Protein AF-A0A9D5NXT5-F1 (afdb_monomer)

Structure (mmCIF, N/CA/C/O backbone):
data_AF-A0A9D5NXT5-F1
#
_entry.id   AF-A0A9D5NXT5-F1
#
loop_
_atom_site.group_PDB
_atom_site.id
_atom_site.type_symbol
_atom_site.label_atom_id
_atom_site.label_alt_id
_atom_site.label_comp_id
_atom_site.label_asym_id
_atom_site.label_entity_id
_atom_site.label_seq_id
_atom_site.pdbx_PDB_ins_code
_atom_site.Cartn_x
_atom_site.Cartn_y
_atom_site.Cartn_z
_atom_site.occupancy
_atom_site.B_iso_or_equiv
_atom_site.auth_seq_id
_atom_site.auth_comp_id
_atom_site.auth_asym_id
_atom_site.auth_atom_id
_atom_site.pdbx_PDB_model_num
ATOM 1 N N . MET A 1 1 ? -20.575 -10.602 52.617 1.00 24.47 1 MET A N 1
ATOM 2 C CA . MET A 1 1 ? -19.549 -11.102 51.681 1.00 24.47 1 MET A CA 1
ATOM 3 C C . MET A 1 1 ? -20.204 -11.174 50.315 1.00 24.47 1 MET A C 1
ATOM 5 O O . MET A 1 1 ? -21.053 -12.031 50.120 1.00 24.47 1 MET A O 1
ATOM 9 N N . ALA A 1 2 ? -19.953 -10.192 49.449 1.00 24.75 2 ALA A N 1
ATOM 10 C CA . ALA A 1 2 ? -20.540 -10.149 48.113 1.00 24.75 2 ALA A CA 1
ATOM 11 C C . ALA A 1 2 ? -19.715 -11.066 47.209 1.00 24.75 2 ALA A C 1
ATOM 13 O O . ALA A 1 2 ? -18.594 -10.732 46.831 1.00 24.75 2 ALA A O 1
ATOM 14 N N . THR A 1 3 ? -20.233 -12.263 46.959 1.00 28.89 3 THR A N 1
ATOM 15 C CA . THR A 1 3 ? -19.639 -13.209 46.022 1.00 28.89 3 THR A CA 1
ATOM 16 C C . THR A 1 3 ? -19.772 -12.613 44.628 1.00 28.89 3 THR A C 1
ATOM 18 O O . THR A 1 3 ? -20.874 -12.382 44.140 1.00 28.89 3 THR A O 1
ATOM 21 N N . TRP A 1 4 ? -18.612 -12.281 44.077 1.00 36.50 4 TRP A N 1
ATOM 22 C CA . TRP A 1 4 ? -18.315 -11.840 42.726 1.00 36.50 4 TRP A CA 1
ATOM 23 C C . TRP A 1 4 ? -19.362 -12.255 41.692 1.00 36.50 4 TRP A C 1
ATOM 25 O O . TRP A 1 4 ? -19.659 -13.439 41.540 1.00 36.50 4 TRP A O 1
ATOM 35 N N . VAL A 1 5 ? -19.862 -11.267 40.947 1.00 38.88 5 VAL A N 1
ATOM 36 C CA . VAL A 1 5 ? -20.561 -11.466 39.673 1.00 38.88 5 VAL A CA 1
ATOM 37 C C . VAL A 1 5 ? -19.531 -12.021 38.680 1.00 38.88 5 VAL A C 1
ATOM 39 O O . VAL A 1 5 ? -18.945 -11.292 37.891 1.00 38.88 5 VAL A O 1
ATOM 42 N N . LEU A 1 6 ? -19.220 -13.309 38.809 1.00 41.41 6 LEU A N 1
ATOM 43 C CA . LEU A 1 6 ? -18.559 -14.110 37.791 1.00 41.41 6 LEU A CA 1
ATOM 44 C C . LEU A 1 6 ? -19.690 -14.667 36.934 1.00 41.41 6 LEU A C 1
ATOM 46 O O . LEU A 1 6 ? -20.459 -15.515 37.390 1.00 41.41 6 LEU A O 1
ATOM 50 N N . TYR A 1 7 ? -19.842 -14.131 35.728 1.00 48.28 7 TYR A N 1
ATOM 51 C CA . TYR A 1 7 ? -20.749 -14.705 34.746 1.00 48.28 7 TYR A CA 1
ATOM 52 C C . TYR A 1 7 ? -20.154 -16.063 34.346 1.00 48.28 7 TYR A C 1
ATOM 54 O O . TYR A 1 7 ? -19.050 -16.118 33.830 1.00 48.28 7 TYR A O 1
ATOM 62 N N . LYS A 1 8 ? -20.816 -17.175 34.660 1.00 44.31 8 LYS A N 1
ATOM 63 C CA . LYS A 1 8 ? -20.503 -18.465 34.035 1.00 44.31 8 LYS A CA 1
ATOM 64 C C . LYS A 1 8 ? -21.530 -18.652 32.937 1.00 44.31 8 LYS A C 1
ATOM 66 O O . LYS A 1 8 ? -22.685 -18.923 33.250 1.00 44.31 8 LYS A O 1
ATOM 71 N N . GLU A 1 9 ? -21.127 -18.482 31.687 1.00 40.41 9 GLU A N 1
ATOM 72 C CA . GLU A 1 9 ? -21.945 -18.913 30.556 1.00 40.41 9 GLU A CA 1
ATOM 73 C C . GLU A 1 9 ? -21.629 -20.398 30.322 1.00 40.41 9 GLU A C 1
ATOM 75 O O . GLU A 1 9 ? -20.465 -20.776 30.181 1.00 40.41 9 GLU A O 1
ATOM 80 N N . ASP A 1 10 ? -22.638 -21.263 30.451 1.00 45.25 10 ASP A N 1
ATOM 81 C CA . ASP A 1 10 ? -22.553 -22.717 30.230 1.00 45.25 10 ASP A CA 1
ATOM 82 C C . ASP A 1 10 ? -21.397 -23.457 30.940 1.00 45.25 10 ASP A C 1
ATOM 84 O O . ASP A 1 10 ? -20.883 -24.472 30.476 1.00 45.25 10 ASP A O 1
ATOM 88 N N . GLY A 1 11 ? -20.997 -22.975 32.122 1.00 46.44 11 GLY A N 1
ATOM 89 C CA . GLY A 1 11 ? -19.979 -23.622 32.957 1.00 46.44 11 GLY A CA 1
ATOM 90 C C . GLY A 1 11 ? -18.528 -23.271 32.614 1.00 46.44 11 GLY A C 1
ATOM 91 O O . GLY A 1 11 ? -17.626 -23.778 33.285 1.00 46.44 11 GLY A O 1
ATOM 92 N N . VAL A 1 12 ? -18.293 -22.374 31.652 1.00 47.81 12 VAL A N 1
ATOM 93 C CA . VAL A 1 12 ? -16.957 -21.864 31.314 1.00 47.81 12 VAL A CA 1
ATOM 94 C C . VAL A 1 12 ? -16.605 -20.681 32.224 1.00 47.81 12 VAL A C 1
ATOM 96 O O . VAL A 1 12 ? -17.417 -19.785 32.452 1.00 47.81 12 VAL A O 1
ATOM 99 N N . ASP A 1 13 ? -15.397 -20.693 32.797 1.00 53.81 13 ASP A N 1
ATOM 100 C CA . ASP A 1 13 ? -14.865 -19.563 33.565 1.00 53.81 13 ASP A CA 1
ATOM 101 C C . ASP A 1 13 ? -14.444 -18.452 32.598 1.00 53.81 13 ASP A C 1
ATOM 103 O O . ASP A 1 13 ? -13.423 -18.560 31.918 1.00 53.81 13 ASP A O 1
ATOM 107 N N . VAL A 1 14 ? -15.240 -17.385 32.533 1.00 50.09 14 VAL A N 1
ATOM 108 C CA . VAL A 1 14 ? -14.940 -16.192 31.731 1.00 50.09 14 VAL A CA 1
ATOM 109 C C . VAL A 1 14 ? -14.068 -15.197 32.512 1.00 50.09 14 VAL A C 1
ATOM 111 O O . VAL A 1 14 ? -14.077 -14.012 32.251 1.00 50.09 14 VAL A O 1
ATOM 114 N N . GLY A 1 15 ? -13.295 -15.609 33.516 1.00 53.44 15 GLY A N 1
ATOM 115 C CA . GLY A 1 15 ? -12.325 -14.736 34.183 1.00 53.44 15 GLY A CA 1
ATOM 116 C C . GLY A 1 15 ? -12.922 -13.549 34.965 1.00 53.44 15 GLY A C 1
ATOM 117 O O . GLY A 1 15 ? -14.111 -13.474 35.268 1.00 53.44 15 GLY A O 1
ATOM 118 N N . LYS A 1 16 ? -12.057 -12.606 35.375 1.00 56.88 16 LYS A N 1
ATOM 119 C CA . LYS A 1 16 ? -12.428 -11.477 36.255 1.00 56.88 16 LYS A CA 1
ATOM 120 C C . LYS A 1 16 ? -12.935 -10.265 35.465 1.00 56.88 16 LYS A C 1
ATOM 122 O O . LYS A 1 16 ? -12.289 -9.846 34.505 1.00 56.88 16 LYS A O 1
ATOM 127 N N . LEU A 1 17 ? -14.021 -9.649 35.942 1.00 59.59 17 LEU A N 1
ATOM 128 C CA . LEU A 1 17 ? -14.470 -8.325 35.497 1.00 59.59 17 LEU A CA 1
ATOM 129 C C . LEU A 1 17 ? -13.403 -7.260 35.795 1.00 59.59 17 LEU A C 1
ATOM 131 O O . LEU A 1 17 ? -12.799 -7.263 36.872 1.00 59.59 17 LEU A O 1
ATOM 135 N N . LYS A 1 18 ? -13.201 -6.338 34.853 1.00 58.91 18 LYS A N 1
ATOM 136 C CA . LYS A 1 18 ? -12.310 -5.176 34.980 1.00 58.91 18 LYS A CA 1
ATOM 137 C C . LYS A 1 18 ? -13.104 -3.875 34.826 1.00 58.91 18 LYS A C 1
ATOM 139 O O . LYS A 1 18 ? -14.207 -3.881 34.280 1.00 58.91 18 LYS A O 1
ATOM 144 N N . ASP A 1 19 ? -12.531 -2.780 35.329 1.00 63.47 19 ASP A N 1
ATOM 145 C CA . ASP A 1 19 ? -12.983 -1.396 35.101 1.00 63.47 19 ASP A CA 1
ATOM 146 C C . ASP A 1 19 ? -14.471 -1.160 35.379 1.00 63.47 19 ASP A C 1
ATOM 148 O O . ASP A 1 19 ? -15.235 -0.703 34.530 1.00 63.47 19 ASP A O 1
ATOM 152 N N . VAL A 1 20 ? -14.888 -1.524 36.590 1.00 70.62 20 VAL A N 1
ATOM 153 C CA . VAL A 1 20 ? -16.271 -1.364 37.038 1.00 70.62 20 VAL A CA 1
ATOM 154 C C . VAL A 1 20 ? -16.555 0.116 37.302 1.00 70.62 20 VAL A C 1
ATOM 156 O O . VAL A 1 20 ? -16.000 0.695 38.236 1.00 70.62 20 VAL A O 1
ATOM 159 N N . ALA A 1 21 ? -17.450 0.708 36.514 1.00 70.56 21 ALA A N 1
ATOM 160 C CA . ALA A 1 21 ? -17.976 2.055 36.717 1.00 70.56 21 ALA A CA 1
ATOM 161 C C . ALA A 1 21 ? -19.411 1.991 37.252 1.00 70.56 21 ALA A C 1
ATOM 163 O O . ALA A 1 21 ? -20.199 1.142 36.830 1.00 70.56 21 ALA A O 1
ATOM 164 N N . VAL A 1 22 ? -19.752 2.883 38.186 1.00 78.62 22 VAL A N 1
ATOM 165 C CA . VAL A 1 22 ? -21.082 2.952 38.809 1.00 78.62 22 VAL A CA 1
ATOM 166 C C . VAL A 1 22 ? -21.614 4.375 38.718 1.00 78.62 22 VAL A C 1
ATOM 168 O O . VAL A 1 22 ? -21.020 5.298 39.269 1.00 78.62 22 VAL A O 1
ATOM 171 N N . GLU A 1 23 ? -22.759 4.539 38.066 1.00 79.75 23 GLU A N 1
ATOM 172 C CA . GLU A 1 23 ? -23.415 5.830 37.865 1.00 79.75 23 GLU A CA 1
ATOM 173 C C . GLU A 1 23 ? -24.812 5.825 38.500 1.00 79.75 23 GLU A C 1
ATOM 175 O O . GLU A 1 23 ? -25.558 4.855 38.333 1.00 79.75 23 GLU A O 1
ATOM 180 N N . PRO A 1 24 ? -25.222 6.884 39.217 1.00 84.94 24 PRO A N 1
ATOM 181 C CA . PRO A 1 24 ? -26.601 7.009 39.673 1.00 84.94 24 PRO A CA 1
ATOM 182 C C . PRO A 1 24 ? -27.543 7.208 38.475 1.00 84.94 24 PRO A C 1
ATOM 184 O O . PRO A 1 24 ? -27.265 8.002 37.581 1.00 84.94 24 PRO A O 1
ATOM 187 N N . VAL A 1 25 ? -28.677 6.501 38.460 1.00 84.19 25 VAL A N 1
ATOM 188 C CA . VAL A 1 25 ? -29.727 6.658 37.436 1.00 84.19 25 VAL A CA 1
ATOM 189 C C . VAL A 1 25 ? -30.877 7.486 37.997 1.00 84.19 25 VAL A C 1
ATOM 191 O O . VAL A 1 25 ? -31.185 8.553 37.480 1.00 84.19 25 VAL A O 1
ATOM 194 N N . ASN A 1 26 ? -31.528 6.984 39.051 1.00 85.44 26 ASN A N 1
ATOM 195 C CA . ASN A 1 26 ? -32.594 7.678 39.772 1.00 85.44 26 ASN A CA 1
ATOM 196 C C . ASN A 1 26 ? -32.878 6.971 41.107 1.00 85.44 26 ASN A C 1
ATOM 198 O O . ASN A 1 26 ? -32.961 5.739 41.155 1.00 85.44 26 ASN A O 1
ATOM 202 N N . GLY A 1 27 ? -33.074 7.738 42.181 1.00 90.12 27 GLY A N 1
ATOM 203 C CA . GLY A 1 27 ? -33.322 7.211 43.522 1.00 90.12 27 GLY A CA 1
ATOM 204 C C . GLY A 1 27 ? -32.213 6.252 43.953 1.00 90.12 27 GLY A C 1
ATOM 205 O O . GLY A 1 27 ? -31.035 6.583 43.872 1.00 90.12 27 GLY A O 1
ATOM 206 N N . ASN A 1 28 ? -32.590 5.036 44.351 1.00 89.94 28 ASN A N 1
ATOM 207 C CA . ASN A 1 28 ? -31.634 3.989 44.718 1.00 89.94 28 ASN A CA 1
ATOM 208 C C . ASN A 1 28 ? -31.224 3.097 43.531 1.00 89.94 28 ASN A C 1
ATOM 210 O O . ASN A 1 28 ? -30.764 1.976 43.740 1.00 89.94 28 ASN A O 1
ATOM 214 N N . THR A 1 29 ?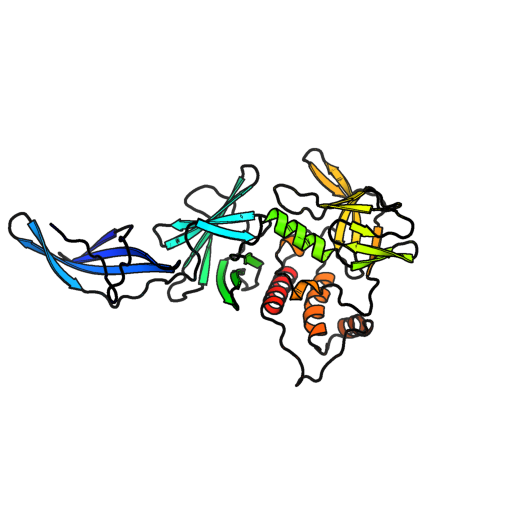 -31.443 3.545 42.294 1.00 86.00 29 THR A N 1
ATOM 215 C CA . THR A 1 29 ? -31.079 2.797 41.086 1.00 86.00 29 THR A CA 1
ATOM 216 C C . THR A 1 29 ? -29.779 3.327 40.503 1.00 86.00 29 THR A C 1
ATOM 218 O O . THR A 1 29 ? -29.630 4.530 40.288 1.00 86.00 29 THR A O 1
ATOM 221 N N . TYR A 1 30 ? -28.872 2.410 40.194 1.00 82.50 30 TYR A N 1
ATOM 222 C CA . TYR A 1 30 ? -27.538 2.658 39.672 1.00 82.50 30 TYR A CA 1
ATOM 223 C C . TYR A 1 30 ? -27.326 1.859 38.390 1.00 82.50 30 TYR A C 1
ATOM 225 O O . TYR A 1 30 ? -27.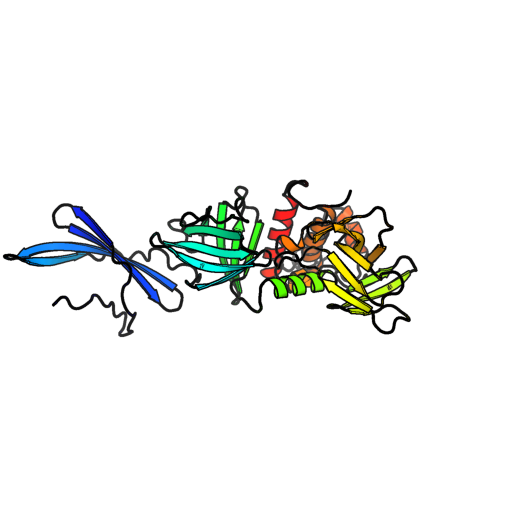801 0.731 38.262 1.00 82.50 30 TYR A O 1
ATOM 233 N N . ARG A 1 31 ? -26.593 2.432 37.442 1.00 80.44 31 ARG A N 1
ATOM 234 C CA . ARG A 1 31 ? -26.064 1.733 36.277 1.00 80.44 31 ARG A CA 1
ATOM 235 C C . ARG A 1 31 ? -24.654 1.278 36.616 1.00 80.44 31 ARG A C 1
ATOM 237 O O . ARG A 1 31 ? -23.852 2.078 37.085 1.00 80.44 31 ARG A O 1
ATOM 244 N N . VAL A 1 32 ? -24.371 0.005 36.385 1.00 76.31 32 VAL A N 1
ATOM 245 C CA . VAL A 1 32 ? -23.031 -0.560 36.503 1.00 76.31 32 VAL A CA 1
ATOM 246 C C . VAL A 1 32 ? -22.570 -0.981 35.123 1.00 76.31 32 VAL A C 1
ATOM 248 O O . VAL A 1 32 ? -23.234 -1.785 34.467 1.00 76.31 32 VAL A O 1
ATOM 251 N N . THR A 1 33 ? -21.433 -0.443 34.709 1.00 69.69 33 THR A N 1
ATOM 252 C CA . THR A 1 33 ? -20.756 -0.811 33.469 1.00 69.69 33 THR A CA 1
ATOM 253 C C . THR A 1 33 ? -19.491 -1.570 33.836 1.00 69.69 33 THR A C 1
ATOM 255 O O . THR A 1 33 ? -18.733 -1.120 34.694 1.00 69.69 33 THR A O 1
ATOM 258 N N . CYS A 1 34 ? -19.263 -2.730 33.230 1.00 66.75 34 CYS A N 1
ATOM 259 C CA . CYS A 1 34 ? -18.054 -3.516 33.456 1.00 66.75 34 CYS A CA 1
ATOM 260 C C . CYS A 1 34 ? -17.507 -4.098 32.156 1.00 66.75 34 CYS A C 1
ATOM 262 O O . CYS A 1 34 ? -18.223 -4.239 31.163 1.00 66.75 34 CYS A O 1
ATOM 264 N N . ARG A 1 35 ? -16.213 -4.424 32.179 1.00 64.00 35 ARG A N 1
ATOM 265 C CA . ARG A 1 35 ? -15.455 -4.880 31.015 1.00 64.00 35 ARG A CA 1
ATOM 266 C C . ARG A 1 35 ? -14.925 -6.294 31.194 1.00 64.00 35 ARG A C 1
ATOM 268 O O . ARG A 1 35 ? -14.550 -6.691 32.302 1.00 64.00 35 ARG A O 1
ATOM 275 N N . HIS A 1 36 ? -14.844 -7.026 30.089 1.00 64.00 36 HIS A N 1
ATOM 276 C CA . HIS A 1 36 ? -14.282 -8.367 30.030 1.00 64.00 36 HIS A CA 1
ATOM 277 C C . HIS A 1 36 ? -13.561 -8.636 28.693 1.00 64.00 36 HIS A C 1
ATOM 279 O O . HIS A 1 36 ? -13.919 -8.066 27.667 1.00 64.00 36 HIS A O 1
ATOM 285 N N . CYS A 1 37 ? -12.550 -9.510 28.706 1.00 53.06 37 CYS A N 1
ATOM 286 C CA . CYS A 1 37 ? -11.817 -9.964 27.522 1.00 53.06 37 CYS A CA 1
ATOM 287 C C . CYS A 1 37 ? -11.838 -11.498 27.446 1.00 53.06 37 CYS A C 1
ATOM 289 O O . CYS A 1 37 ? -11.287 -12.143 28.341 1.00 53.06 37 CYS A O 1
ATOM 291 N N . PHE A 1 38 ? -12.387 -12.062 26.368 1.00 49.44 38 PHE A N 1
ATOM 292 C CA . PHE A 1 38 ? -12.450 -13.508 26.117 1.00 49.44 38 PHE A CA 1
ATOM 293 C C . PHE A 1 38 ? -12.059 -13.817 24.673 1.00 49.44 38 PHE A C 1
ATOM 295 O O . PHE A 1 38 ? -12.552 -13.156 23.771 1.00 49.44 38 PHE A O 1
ATOM 302 N N . ASN A 1 39 ? -11.209 -14.823 24.440 1.00 49.41 39 ASN A N 1
ATOM 303 C CA . ASN A 1 39 ? -10.826 -15.283 23.092 1.00 49.41 39 ASN A CA 1
ATOM 304 C C . ASN A 1 39 ? -10.411 -14.167 22.110 1.00 49.41 39 ASN A C 1
ATOM 306 O O . ASN A 1 39 ? -10.746 -14.220 20.935 1.00 49.41 39 ASN A O 1
ATOM 310 N N . ALA A 1 40 ? -9.649 -13.178 22.590 1.00 49.22 40 ALA A N 1
ATOM 311 C CA . ALA A 1 40 ? -9.224 -11.992 21.830 1.00 49.22 40 ALA A CA 1
ATOM 312 C C . ALA A 1 40 ? -10.337 -10.970 21.506 1.00 49.22 40 ALA A C 1
ATOM 314 O O . ALA A 1 40 ? -10.030 -9.897 20.985 1.00 49.22 40 ALA A O 1
ATOM 315 N N . ASP A 1 41 ? -11.574 -11.246 21.920 1.00 47.91 41 ASP A N 1
ATOM 316 C CA . ASP A 1 41 ? -12.702 -10.326 21.874 1.00 47.91 41 ASP A CA 1
ATOM 317 C C . ASP A 1 41 ? -12.880 -9.594 23.204 1.00 47.91 41 ASP A C 1
ATOM 319 O O . ASP A 1 41 ? -12.466 -10.035 24.284 1.00 47.91 41 ASP A O 1
ATOM 323 N N . PHE A 1 42 ? -13.527 -8.441 23.118 1.00 54.41 42 PHE A N 1
ATOM 324 C CA . PHE A 1 42 ? -13.806 -7.573 24.245 1.00 54.41 42 PHE A CA 1
ATOM 325 C C . PHE A 1 42 ? -15.313 -7.376 24.400 1.00 54.41 42 PHE A C 1
ATOM 327 O O . PHE A 1 42 ? -16.026 -7.187 23.418 1.00 54.41 42 PHE A O 1
ATOM 334 N N . TYR A 1 43 ? -15.778 -7.409 25.647 1.00 58.09 43 TYR A N 1
ATOM 335 C CA . TYR A 1 43 ? -17.186 -7.350 26.011 1.00 58.09 43 TYR A CA 1
ATOM 336 C C . TYR A 1 43 ? -17.398 -6.270 27.070 1.00 58.09 43 TYR A C 1
ATOM 338 O O . TYR A 1 43 ? -16.763 -6.286 28.129 1.00 58.09 43 TYR A O 1
ATOM 346 N N . VAL A 1 44 ? -18.320 -5.347 26.802 1.00 60.41 44 VAL A N 1
ATOM 347 C CA . VAL A 1 44 ? -18.837 -4.409 27.805 1.00 60.41 44 VAL A CA 1
ATOM 348 C C . VAL A 1 44 ? -20.232 -4.846 28.201 1.00 60.41 44 VAL A C 1
ATOM 350 O O . VAL A 1 44 ? -21.117 -4.974 27.354 1.00 60.41 44 VAL A O 1
ATOM 353 N N . TYR A 1 45 ? -20.441 -5.016 29.500 1.00 64.75 45 TYR A N 1
ATOM 354 C CA . TYR A 1 45 ? -21.747 -5.310 30.066 1.00 64.75 45 TYR A CA 1
ATOM 355 C C . TYR A 1 45 ? -22.269 -4.083 30.797 1.00 64.75 45 TYR A C 1
ATOM 357 O O . TYR A 1 45 ? -21.550 -3.450 31.569 1.00 64.75 45 TYR A O 1
ATOM 365 N N . THR A 1 46 ? -23.543 -3.768 30.575 1.00 66.25 46 THR A N 1
ATOM 366 C CA . THR A 1 46 ? -24.263 -2.753 31.346 1.00 66.25 46 THR A CA 1
ATOM 367 C C . THR A 1 46 ? -25.419 -3.415 32.083 1.00 66.25 46 THR A C 1
ATOM 369 O O . THR A 1 46 ? -26.295 -4.012 31.458 1.00 66.25 46 THR A O 1
ATOM 372 N N . ILE A 1 47 ? -25.450 -3.290 33.408 1.00 71.50 47 ILE A N 1
ATOM 373 C CA . ILE A 1 47 ? -26.561 -3.752 34.251 1.00 71.50 47 ILE A CA 1
ATOM 374 C C . ILE A 1 47 ? -27.132 -2.587 35.060 1.00 71.50 47 ILE A C 1
ATOM 376 O O . ILE A 1 47 ? -26.422 -1.638 35.390 1.00 71.50 47 ILE A O 1
ATOM 380 N N . GLN A 1 48 ? -28.417 -2.648 35.402 1.00 77.25 48 GLN A N 1
ATOM 381 C CA . GLN A 1 48 ? -29.017 -1.740 36.377 1.00 77.25 48 GLN A CA 1
ATOM 382 C C . GLN A 1 48 ? -29.236 -2.464 37.704 1.00 77.25 48 GLN A C 1
ATOM 384 O O . GLN A 1 48 ? -29.866 -3.521 37.755 1.00 77.25 48 GLN A O 1
ATOM 389 N N . LEU A 1 49 ? -28.724 -1.873 38.780 1.00 83.25 49 LEU A N 1
ATOM 390 C CA . LEU A 1 49 ? -28.896 -2.329 40.153 1.00 83.25 49 LEU A CA 1
ATOM 391 C C . LEU A 1 49 ? -29.833 -1.380 40.891 1.00 83.25 49 LEU A C 1
ATOM 393 O O . LEU A 1 49 ? -29.630 -0.170 40.864 1.00 83.25 49 LEU A O 1
ATOM 397 N N . THR A 1 50 ? -30.805 -1.915 41.615 1.00 85.06 50 THR A N 1
ATOM 398 C CA . THR A 1 50 ? -31.584 -1.163 42.602 1.00 85.06 50 THR A CA 1
ATOM 399 C C . THR A 1 50 ? -31.137 -1.583 43.994 1.00 85.06 50 THR A C 1
ATOM 401 O O . THR A 1 50 ? -30.997 -2.775 44.272 1.00 85.06 50 THR A O 1
ATOM 404 N N . LEU A 1 51 ? -30.878 -0.610 44.867 1.00 87.50 51 LEU A N 1
ATOM 405 C CA . LEU A 1 51 ? -30.433 -0.832 46.238 1.00 87.50 51 LEU A CA 1
ATOM 406 C C . LEU A 1 51 ? -31.561 -0.565 47.245 1.00 87.50 51 LEU A C 1
ATOM 408 O O . LEU A 1 51 ? -32.331 0.386 47.117 1.00 87.50 51 LEU A O 1
ATOM 412 N N . MET A 1 52 ? -31.600 -1.361 48.309 1.00 91.19 52 MET A N 1
ATOM 413 C CA . MET A 1 52 ? -32.444 -1.137 49.483 1.00 91.19 52 MET A CA 1
ATOM 414 C C . MET A 1 52 ? -31.584 -0.936 50.731 1.00 91.19 52 MET A C 1
ATOM 416 O O . MET A 1 52 ? -30.540 -1.573 50.898 1.00 91.19 52 MET A O 1
ATOM 420 N N . LYS A 1 53 ? -32.032 -0.070 51.641 1.00 90.44 53 LYS A N 1
ATOM 421 C CA . LYS A 1 53 ? -31.366 0.144 52.928 1.00 90.44 53 LYS A CA 1
ATOM 422 C C . LYS A 1 53 ? -31.923 -0.828 53.966 1.00 90.44 53 LYS A C 1
ATOM 424 O O . LYS A 1 53 ? -33.125 -0.854 54.208 1.00 90.44 53 LYS A O 1
ATOM 429 N N . VAL A 1 54 ? -31.050 -1.608 54.598 1.00 90.25 54 VAL A N 1
ATOM 430 C CA . VAL A 1 54 ? -31.390 -2.552 55.671 1.00 90.25 54 VAL A CA 1
ATOM 431 C C . VAL A 1 54 ? -30.492 -2.263 56.870 1.00 90.25 54 VAL A C 1
ATOM 433 O O . VAL A 1 54 ? -29.299 -2.587 56.875 1.00 90.25 54 VAL A O 1
ATOM 436 N N . GLY A 1 55 ? -31.064 -1.607 57.883 1.00 90.44 55 GLY A N 1
ATOM 437 C CA . GLY A 1 55 ? -30.317 -1.087 59.027 1.00 90.44 55 GLY A CA 1
ATOM 438 C C . GLY A 1 55 ? -29.241 -0.087 58.587 1.00 90.44 55 GLY A C 1
ATOM 439 O O . GLY A 1 55 ? -29.533 0.899 57.909 1.00 90.44 55 GLY A O 1
ATOM 440 N N . ALA A 1 56 ? -27.987 -0.363 58.952 1.00 88.69 56 ALA A N 1
ATOM 441 C CA . ALA A 1 56 ? -26.821 0.439 58.572 1.00 88.69 56 ALA A CA 1
ATOM 442 C C . ALA A 1 56 ? -26.179 0.019 57.231 1.00 88.69 56 ALA A C 1
ATOM 444 O O . ALA A 1 56 ? -25.143 0.559 56.857 1.00 88.69 56 ALA A O 1
ATOM 445 N N . THR A 1 57 ? -26.764 -0.941 56.506 1.00 84.62 57 THR A N 1
ATOM 446 C CA . THR A 1 57 ? -26.180 -1.500 55.274 1.00 84.62 57 THR A CA 1
ATOM 447 C C . THR A 1 57 ? -27.078 -1.285 54.064 1.00 84.62 57 THR A C 1
ATOM 449 O O . THR A 1 57 ? -28.298 -1.204 54.193 1.00 84.62 57 THR A O 1
ATOM 452 N N . TRP A 1 58 ? -26.473 -1.222 52.880 1.00 83.44 58 TRP A N 1
ATOM 453 C CA . TRP A 1 58 ? -27.187 -1.289 51.608 1.00 83.44 58 TRP A CA 1
ATOM 454 C C . TRP A 1 58 ? -27.112 -2.710 51.058 1.00 83.44 58 TRP A C 1
ATOM 456 O O . TRP A 1 58 ? -26.063 -3.353 51.118 1.00 83.44 58 TRP A O 1
ATOM 466 N N . LYS A 1 59 ? -28.231 -3.203 50.532 1.00 84.50 59 LYS A N 1
ATOM 467 C CA . LYS A 1 59 ? -28.333 -4.494 49.851 1.00 84.50 59 LYS A CA 1
ATOM 468 C C . LYS A 1 59 ? -28.848 -4.282 48.437 1.00 84.50 59 LYS A C 1
ATOM 470 O O . LYS A 1 59 ? -29.595 -3.341 48.192 1.00 84.50 59 LYS A O 1
ATOM 475 N N . ILE A 1 60 ? -28.450 -5.162 47.525 1.00 81.94 60 ILE A N 1
ATOM 476 C CA . ILE A 1 60 ? -29.046 -5.220 46.190 1.00 81.94 60 ILE A CA 1
ATOM 477 C C . ILE A 1 60 ? -30.462 -5.781 46.354 1.00 81.94 60 ILE A C 1
ATOM 479 O O . ILE A 1 60 ? -30.630 -6.871 46.895 1.00 81.94 60 ILE A O 1
ATOM 483 N N . ASP A 1 61 ? -31.447 -4.998 45.931 1.00 83.56 61 ASP A N 1
ATOM 484 C CA . ASP A 1 61 ? -32.883 -5.300 45.971 1.00 83.56 61 ASP A CA 1
ATOM 485 C C . ASP A 1 61 ? -33.374 -5.833 44.621 1.00 83.56 61 ASP A C 1
ATOM 487 O O . ASP A 1 61 ? -34.202 -6.735 44.544 1.00 83.56 61 ASP A O 1
ATOM 491 N N . GLY A 1 62 ? -32.793 -5.321 43.533 1.00 77.25 62 GLY A N 1
ATOM 492 C CA . GLY A 1 62 ? -33.108 -5.759 42.182 1.00 77.25 62 GLY A CA 1
ATOM 493 C C . GLY A 1 62 ? -31.908 -5.662 41.256 1.00 77.25 62 GLY A C 1
ATOM 494 O O . GLY A 1 62 ? -31.118 -4.721 41.333 1.00 77.25 62 GLY A O 1
ATOM 495 N N . ILE A 1 63 ? -31.795 -6.633 40.354 1.00 76.50 63 ILE A N 1
ATOM 496 C CA . ILE A 1 63 ? -30.900 -6.576 39.202 1.00 76.50 63 ILE A CA 1
ATOM 497 C C . ILE A 1 63 ? -31.790 -6.632 37.972 1.00 76.50 63 ILE A C 1
ATOM 499 O O . ILE A 1 63 ? -32.468 -7.630 37.738 1.00 76.50 63 ILE A O 1
ATOM 503 N N . LYS A 1 64 ? -31.789 -5.563 37.182 1.00 72.25 64 LYS A N 1
ATOM 504 C CA . LYS A 1 64 ? -32.239 -5.635 35.798 1.00 72.25 64 LYS A CA 1
ATOM 505 C C . LYS A 1 64 ? -30.999 -5.792 34.945 1.00 72.25 64 LYS A C 1
ATOM 507 O O . LYS A 1 64 ? -30.237 -4.842 34.749 1.00 72.25 64 LYS A O 1
ATOM 512 N N . THR A 1 65 ? -30.811 -6.995 34.418 1.00 61.72 65 THR A N 1
ATOM 513 C CA . THR A 1 65 ? -30.082 -7.117 33.164 1.00 61.72 65 THR A CA 1
ATOM 514 C C . THR A 1 65 ? -30.865 -6.260 32.177 1.00 61.72 65 THR A C 1
ATOM 516 O O . THR A 1 65 ? -32.042 -6.531 31.924 1.00 61.72 65 THR A O 1
ATOM 519 N N . GLY A 1 66 ? -30.260 -5.194 31.646 1.00 50.78 66 GLY A N 1
ATOM 520 C CA . GLY A 1 66 ? -30.738 -4.725 30.349 1.00 50.78 66 GLY A CA 1
ATOM 521 C C .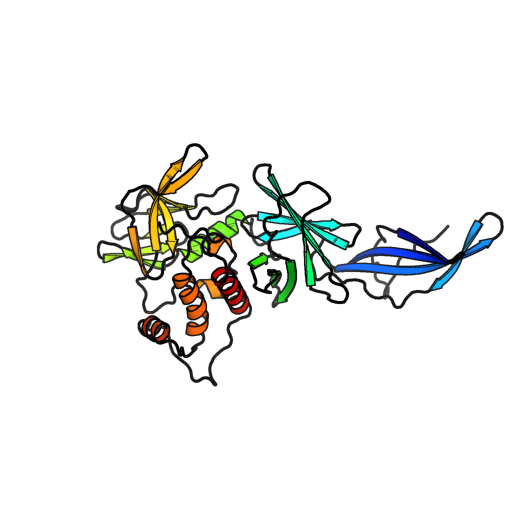 GLY A 1 66 ? -30.715 -5.922 29.398 1.00 50.78 66 GLY A C 1
ATOM 522 O O . GLY A 1 66 ? -30.008 -6.899 29.673 1.00 50.78 66 GLY A O 1
ATOM 523 N N . GLU A 1 67 ? -31.448 -5.880 28.284 1.00 43.72 67 GLU A N 1
ATOM 524 C CA . GLU A 1 67 ? -30.993 -6.663 27.133 1.00 43.72 67 GLU A CA 1
ATOM 525 C C . GLU A 1 67 ? -29.490 -6.421 27.060 1.00 43.72 67 GLU A C 1
ATOM 527 O O . GLU A 1 67 ? -29.070 -5.261 26.987 1.00 43.72 67 GLU A O 1
ATOM 532 N N . GLY A 1 68 ? -28.693 -7.468 27.270 1.00 41.12 68 GLY A N 1
ATOM 533 C CA . GLY A 1 68 ? -27.252 -7.370 27.190 1.00 41.12 68 GLY A CA 1
ATOM 534 C C . GLY A 1 68 ? -26.954 -7.025 25.748 1.00 41.12 68 GLY A C 1
ATOM 535 O O . GLY A 1 68 ? -26.709 -7.907 24.937 1.00 41.12 68 GLY A O 1
ATOM 536 N N . LYS A 1 69 ? -27.053 -5.747 25.384 1.00 42.69 69 LYS A N 1
ATOM 537 C CA . LYS A 1 69 ? -26.469 -5.270 24.156 1.00 42.69 69 LYS A CA 1
ATOM 538 C C . LYS A 1 69 ? -24.994 -5.462 24.395 1.00 42.69 69 LYS A C 1
ATOM 540 O O . LYS A 1 69 ? -24.405 -4.774 25.221 1.00 42.69 69 LYS A O 1
ATOM 545 N N . ILE A 1 70 ? -24.450 -6.454 23.706 1.00 41.00 70 ILE A N 1
ATOM 546 C CA . ILE A 1 70 ? -23.042 -6.540 23.372 1.00 41.00 70 ILE A CA 1
ATOM 547 C C . ILE A 1 70 ? -22.683 -5.149 22.838 1.00 41.00 70 ILE A C 1
ATOM 549 O O . ILE A 1 70 ? -23.003 -4.818 21.696 1.00 41.00 70 ILE A O 1
ATOM 553 N N . VAL A 1 71 ? -22.134 -4.280 23.689 1.00 44.25 71 VAL A N 1
ATOM 554 C CA . VAL A 1 71 ? -21.641 -2.982 23.238 1.00 44.25 71 VAL A CA 1
ATOM 555 C C . VAL A 1 71 ? -20.245 -3.269 22.716 1.00 44.25 71 VAL A C 1
ATOM 557 O O . VAL A 1 71 ? -19.281 -3.313 23.470 1.00 44.25 71 VAL A O 1
ATOM 560 N N . ASN A 1 72 ? -20.204 -3.551 21.415 1.00 47.25 72 ASN A N 1
ATOM 561 C CA . ASN A 1 72 ? -19.018 -3.766 20.596 1.00 47.25 72 ASN A CA 1
ATOM 562 C C . ASN A 1 72 ? -18.183 -4.982 21.013 1.00 47.25 72 ASN A C 1
ATOM 564 O O . ASN A 1 72 ? -17.168 -4.856 21.693 1.00 47.25 72 ASN A O 1
ATOM 568 N N . GLY A 1 7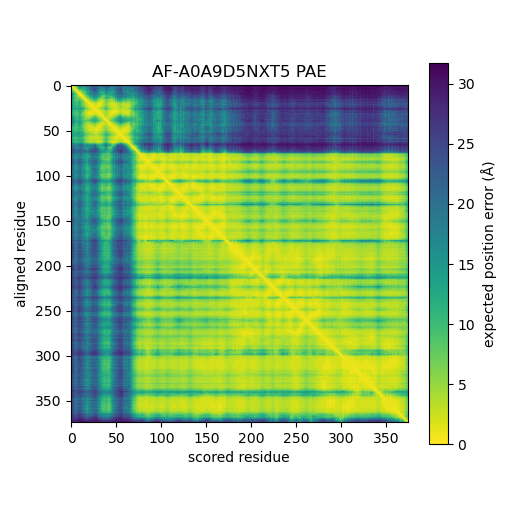3 ? -18.576 -6.149 20.490 1.00 48.16 73 GLY A N 1
ATOM 569 C CA . GLY A 1 73 ? -17.608 -7.189 20.154 1.00 48.16 73 GLY A CA 1
ATOM 570 C C . GLY A 1 73 ? -16.663 -6.573 19.134 1.00 48.16 73 GLY A C 1
ATOM 571 O O . GLY A 1 73 ? -16.994 -6.485 17.952 1.00 48.16 73 GLY A O 1
ATOM 572 N N . ASN A 1 74 ? -15.579 -5.981 19.632 1.00 58.81 74 ASN A N 1
ATOM 573 C CA . ASN A 1 74 ? -14.628 -5.315 18.768 1.00 58.81 74 ASN A CA 1
ATOM 574 C C . ASN A 1 74 ? -14.027 -6.348 17.823 1.00 58.81 74 ASN A C 1
ATOM 576 O O . ASN A 1 74 ? -13.869 -7.501 18.214 1.00 58.81 74 ASN A O 1
ATOM 580 N N . PRO A 1 75 ? -13.695 -5.951 16.597 1.00 58.78 75 PRO A N 1
ATOM 581 C CA . PRO A 1 75 ? -13.566 -6.851 15.471 1.00 58.78 75 PRO A CA 1
ATOM 582 C C . PRO A 1 75 ? -12.298 -7.725 15.501 1.00 58.78 75 PRO A C 1
ATOM 584 O O . PRO A 1 75 ? -11.829 -8.142 14.465 1.00 58.78 75 PRO A O 1
ATOM 587 N N . GLY A 1 76 ? -11.702 -8.017 16.655 1.00 72.62 76 GLY A N 1
ATOM 588 C CA . GLY A 1 76 ? -10.426 -8.722 16.728 1.00 72.62 76 GLY A CA 1
ATOM 589 C C . GLY A 1 76 ? -9.241 -7.771 16.576 1.00 72.62 76 GLY A C 1
ATOM 590 O O . GLY A 1 76 ? -8.298 -8.067 15.841 1.00 72.62 76 GLY A O 1
ATOM 591 N N . ILE A 1 77 ? -9.283 -6.646 17.305 1.00 84.94 77 ILE A N 1
ATOM 592 C CA . ILE A 1 77 ? -8.151 -5.738 17.565 1.00 84.94 77 ILE A CA 1
ATOM 593 C C . ILE A 1 77 ? -7.773 -5.852 19.059 1.00 84.94 77 ILE A C 1
ATOM 595 O O . ILE A 1 77 ? -8.238 -5.057 19.881 1.00 84.94 77 ILE A O 1
ATOM 599 N N . PRO A 1 78 ? -6.987 -6.864 19.469 1.00 79.62 78 PRO A N 1
ATOM 600 C CA . PRO A 1 78 ? -6.711 -7.106 20.883 1.00 79.62 78 PRO A CA 1
ATOM 601 C C . PRO A 1 78 ? -5.775 -6.053 21.481 1.00 79.62 78 PRO A C 1
ATOM 603 O O . PRO A 1 78 ? -4.878 -5.545 20.805 1.00 79.62 78 PRO A O 1
ATOM 606 N N . ALA A 1 79 ? -5.912 -5.784 22.781 1.00 83.19 79 ALA A N 1
ATOM 607 C CA . ALA A 1 79 ? -4.921 -5.001 23.518 1.00 83.19 79 ALA A CA 1
ATOM 608 C C . ALA A 1 79 ? -3.531 -5.654 23.409 1.00 83.19 79 ALA A C 1
ATOM 610 O O . ALA A 1 79 ? -3.395 -6.866 23.576 1.00 83.19 79 ALA A O 1
ATOM 611 N N . GLY A 1 80 ? -2.509 -4.851 23.131 1.00 84.88 80 GLY A N 1
ATOM 612 C CA . GLY A 1 80 ? -1.134 -5.295 22.912 1.00 84.88 80 GLY A CA 1
ATOM 613 C C . GLY A 1 80 ? -0.878 -5.938 21.547 1.00 84.88 80 GLY A C 1
ATOM 614 O O . GLY A 1 80 ? 0.260 -6.316 21.279 1.00 84.88 80 GLY A O 1
ATOM 615 N N . SER A 1 81 ? -1.890 -6.072 20.679 1.00 89.38 81 SER A N 1
ATOM 616 C CA . SER A 1 81 ? -1.659 -6.531 19.306 1.00 89.38 81 SER A CA 1
ATOM 617 C C . SER A 1 81 ? -0.829 -5.518 18.521 1.00 89.38 81 SER A C 1
ATOM 619 O O . SER A 1 81 ? -0.900 -4.311 18.771 1.00 89.38 81 SER A O 1
ATOM 621 N N . LYS A 1 82 ? -0.034 -6.034 17.583 1.00 92.75 82 LYS A N 1
ATOM 622 C CA . LYS A 1 82 ? 0.784 -5.240 16.672 1.00 92.75 82 LYS A CA 1
ATOM 623 C C . LYS A 1 82 ? 0.094 -5.109 15.319 1.00 92.75 82 LYS A C 1
ATOM 625 O O . LYS A 1 82 ? -0.505 -6.071 14.844 1.00 92.75 82 LYS A O 1
ATOM 630 N N . TRP A 1 83 ? 0.208 -3.934 14.720 1.00 93.88 83 TRP A N 1
ATOM 631 C CA . TRP A 1 83 ? -0.386 -3.593 13.434 1.00 93.88 83 TRP A CA 1
ATOM 632 C C . TRP A 1 83 ? 0.607 -2.798 12.601 1.00 93.88 83 TRP A C 1
ATOM 634 O O . TRP A 1 83 ? 1.185 -1.834 13.094 1.00 93.88 83 TRP A O 1
ATOM 644 N N . GLN A 1 84 ? 0.809 -3.195 11.350 1.00 90.69 84 GLN A N 1
ATOM 645 C CA . GLN A 1 84 ? 1.878 -2.650 10.515 1.00 90.69 84 GLN A CA 1
ATOM 646 C C . GLN A 1 84 ? 1.337 -1.682 9.480 1.00 90.69 84 GLN A C 1
ATOM 648 O O . GLN A 1 84 ? 0.454 -2.052 8.712 1.00 90.69 84 GLN A O 1
ATOM 653 N N . ALA A 1 85 ? 1.899 -0.477 9.427 1.00 88.19 85 ALA A N 1
ATOM 654 C CA . ALA A 1 85 ? 1.709 0.461 8.322 1.00 88.19 85 ALA A CA 1
ATOM 655 C C . ALA A 1 85 ? 2.856 1.465 8.253 1.00 88.19 85 ALA A C 1
ATOM 657 O O . ALA A 1 85 ? 3.471 1.794 9.267 1.00 88.19 85 ALA A O 1
ATOM 658 N N . GLY A 1 86 ? 3.132 1.964 7.047 1.00 77.38 86 GLY A N 1
ATOM 659 C CA . GLY A 1 86 ? 4.105 3.036 6.836 1.00 77.38 86 GLY A CA 1
ATOM 660 C C . GLY A 1 86 ? 5.527 2.745 7.334 1.00 77.38 86 GLY A C 1
ATOM 661 O O . GLY A 1 86 ? 6.243 3.692 7.612 1.00 77.38 86 GLY A O 1
ATOM 662 N N . GLY A 1 87 ? 5.930 1.474 7.466 1.00 81.81 87 GLY A N 1
ATOM 663 C CA . GLY A 1 87 ? 7.237 1.087 8.021 1.00 81.81 87 GLY A CA 1
ATOM 664 C C . GLY A 1 87 ? 7.282 0.943 9.546 1.00 81.81 87 GLY A C 1
ATOM 665 O O . GLY A 1 87 ? 8.329 0.598 10.082 1.00 81.81 87 GLY A O 1
ATOM 666 N N . PHE A 1 88 ? 6.157 1.128 10.243 1.00 87.94 88 PHE A N 1
ATOM 667 C CA . PHE A 1 88 ? 6.091 1.094 11.705 1.00 87.94 88 PHE A CA 1
ATOM 668 C C . PHE A 1 88 ? 5.204 -0.034 12.242 1.00 87.94 88 PHE A C 1
ATOM 670 O O . PHE A 1 88 ? 4.179 -0.387 11.651 1.00 87.94 88 PHE A O 1
ATOM 677 N N . ASP A 1 89 ? 5.592 -0.558 13.406 1.00 92.31 89 ASP A N 1
ATOM 678 C CA . ASP A 1 89 ? 4.794 -1.471 14.224 1.00 92.31 89 ASP A CA 1
ATOM 679 C C . ASP A 1 89 ? 3.995 -0.659 15.258 1.00 92.31 89 ASP A C 1
ATOM 681 O O . ASP A 1 89 ? 4.534 -0.234 16.282 1.00 92.31 89 ASP A O 1
ATOM 685 N N . TYR A 1 90 ? 2.695 -0.486 15.036 1.00 94.69 90 TYR A N 1
ATOM 686 C CA . TYR A 1 90 ? 1.801 0.128 16.014 1.00 94.69 90 TYR A CA 1
ATOM 687 C C . TYR A 1 90 ? 1.341 -0.903 17.038 1.00 94.69 90 TYR A C 1
ATOM 689 O O . TYR A 1 90 ? 0.785 -1.942 16.686 1.00 94.69 90 TYR A O 1
ATOM 697 N N . THR A 1 91 ? 1.522 -0.598 18.318 1.00 94.81 91 THR A N 1
ATOM 698 C CA . THR A 1 91 ? 0.991 -1.384 19.432 1.00 94.81 91 THR A CA 1
ATOM 699 C C . THR A 1 91 ? -0.347 -0.815 19.875 1.00 94.81 91 THR A C 1
ATOM 701 O O . THR A 1 91 ? -0.480 0.384 20.124 1.00 94.81 91 THR A O 1
ATOM 704 N N . VAL A 1 92 ? -1.345 -1.686 20.006 1.00 93.81 92 VAL A N 1
ATOM 705 C CA . VAL A 1 92 ? -2.694 -1.285 20.405 1.00 93.81 92 VAL A CA 1
ATOM 706 C C . VAL A 1 92 ? -2.808 -1.167 21.921 1.00 93.81 92 VAL A C 1
ATOM 708 O O . VAL A 1 92 ? -2.588 -2.129 22.658 1.00 93.81 92 VAL A O 1
ATOM 711 N N . LYS A 1 93 ? -3.280 -0.020 22.395 1.00 88.69 93 LYS A N 1
ATOM 712 C CA . LYS A 1 93 ? -3.805 0.176 23.747 1.00 88.69 93 LYS A CA 1
ATOM 713 C C . LYS A 1 93 ? -5.322 0.345 23.669 1.00 88.69 93 LYS A C 1
ATOM 715 O O . LYS A 1 93 ? -5.836 1.095 22.849 1.00 88.69 93 LYS A O 1
ATOM 720 N N . VAL A 1 94 ? -6.039 -0.345 24.552 1.00 84.69 94 VAL A N 1
ATOM 721 C CA . VAL A 1 94 ? -7.494 -0.196 24.701 1.00 84.69 94 VAL A CA 1
ATOM 722 C C . VAL A 1 94 ? -7.770 0.752 25.861 1.00 84.69 94 VAL A C 1
ATOM 724 O O . VAL A 1 94 ? -7.359 0.492 26.995 1.00 84.69 94 VAL A O 1
ATOM 727 N N . ASN A 1 95 ? -8.465 1.849 25.582 1.00 82.81 95 ASN A N 1
ATOM 728 C CA . ASN A 1 95 ? -8.729 2.919 26.540 1.00 82.81 95 ASN A CA 1
ATOM 729 C C . ASN A 1 95 ? -10.000 2.657 27.352 1.00 82.81 95 ASN A C 1
ATOM 731 O O . ASN A 1 95 ? -10.799 1.777 27.032 1.00 82.81 95 ASN A O 1
ATOM 735 N N . THR A 1 96 ? -10.192 3.395 28.448 1.00 73.81 96 THR A N 1
ATOM 736 C CA . THR A 1 96 ? -11.356 3.255 29.348 1.00 73.81 96 THR A CA 1
ATOM 737 C C . THR A 1 96 ? -12.687 3.610 28.688 1.00 73.81 96 THR A C 1
ATOM 739 O O . THR A 1 96 ? -13.712 3.048 29.062 1.00 73.81 96 THR A O 1
ATOM 742 N N . ASP A 1 97 ? -12.662 4.472 27.673 1.00 73.12 97 ASP A N 1
ATOM 743 C CA . ASP A 1 97 ? -13.803 4.879 26.844 1.00 73.12 97 ASP A CA 1
ATOM 744 C C . ASP A 1 97 ? -14.095 3.913 25.674 1.00 73.12 97 ASP A C 1
ATOM 746 O O . ASP A 1 97 ? -14.944 4.197 24.832 1.00 73.12 97 ASP A O 1
ATOM 750 N N . ASN A 1 98 ? -13.411 2.761 25.625 1.00 74.75 98 ASN A N 1
ATOM 751 C CA . ASN A 1 98 ? -13.464 1.754 24.555 1.00 74.75 98 ASN A CA 1
ATOM 752 C C . ASN A 1 98 ? -12.921 2.219 23.194 1.00 74.75 98 ASN A C 1
ATOM 754 O O . ASN A 1 98 ? -13.146 1.541 22.188 1.00 74.75 98 ASN A O 1
ATOM 758 N N . SER A 1 99 ? -12.199 3.339 23.149 1.00 88.00 99 SER A N 1
ATOM 759 C CA . SER A 1 99 ? -11.368 3.687 21.999 1.00 88.00 99 SER A CA 1
ATOM 760 C C . SER A 1 99 ? -10.062 2.885 21.983 1.00 88.00 99 SER A C 1
ATOM 762 O O . SER A 1 99 ? -9.646 2.306 22.993 1.00 88.00 99 SER A O 1
ATOM 764 N N . PHE A 1 100 ? -9.414 2.854 20.822 1.00 91.81 100 PHE A N 1
ATOM 765 C CA . PHE A 1 100 ? -8.141 2.178 20.601 1.00 91.81 100 PHE A CA 1
ATOM 766 C C . PHE A 1 100 ? -7.077 3.190 20.243 1.00 91.81 100 PHE A C 1
ATOM 768 O O . PHE A 1 100 ? -7.206 3.872 19.234 1.00 91.81 100 PHE A O 1
ATOM 775 N N . SER A 1 101 ? -6.018 3.242 21.028 1.00 94.81 101 SER A N 1
ATOM 776 C CA . SER A 1 101 ? -4.810 3.985 20.707 1.00 94.81 101 SER A CA 1
ATOM 777 C C . SER A 1 101 ? -3.850 3.064 19.966 1.00 94.81 101 SER A C 1
ATOM 779 O O . SER A 1 101 ? -3.492 2.006 20.483 1.00 94.81 101 SER A O 1
ATOM 781 N N . PHE A 1 102 ? -3.445 3.446 18.762 1.00 96.81 102 PHE A N 1
ATOM 782 C CA . PHE A 1 102 ? -2.425 2.760 17.974 1.00 96.81 102 PHE A CA 1
ATOM 783 C C . PHE A 1 102 ? -1.144 3.563 18.067 1.00 96.81 102 PHE A C 1
ATOM 785 O O . PHE A 1 102 ? -1.117 4.709 17.631 1.00 96.81 102 PHE A O 1
ATOM 792 N N . LEU A 1 103 ? -0.111 2.970 18.657 1.00 96.12 103 LEU A N 1
ATOM 793 C CA . LEU A 1 103 ? 1.035 3.711 19.169 1.00 96.12 103 LEU A CA 1
ATOM 794 C C . LEU A 1 103 ? 2.336 3.124 18.632 1.00 96.12 103 LEU A C 1
ATOM 796 O O . LEU A 1 103 ? 2.567 1.924 18.773 1.00 96.12 103 LEU A O 1
ATOM 800 N N . ALA A 1 104 ? 3.186 3.956 18.048 1.00 93.94 104 ALA A N 1
ATOM 801 C CA . ALA A 1 104 ? 4.523 3.583 17.603 1.00 93.94 104 ALA A CA 1
ATOM 802 C C . ALA A 1 104 ? 5.527 4.659 18.034 1.00 93.94 104 ALA A C 1
ATOM 804 O O . ALA A 1 104 ? 5.144 5.785 18.336 1.00 93.94 104 ALA A O 1
ATOM 805 N N . THR A 1 105 ? 6.812 4.321 18.046 1.00 89.50 105 THR A N 1
ATOM 806 C CA . THR A 1 105 ? 7.890 5.283 18.305 1.00 89.50 105 THR A CA 1
ATOM 807 C C . THR A 1 105 ? 8.910 5.170 17.181 1.00 89.50 105 THR A C 1
ATOM 809 O O . THR A 1 105 ? 9.311 4.061 16.823 1.00 89.50 105 THR A O 1
ATOM 812 N N . ALA A 1 106 ? 9.331 6.309 16.639 1.00 79.88 106 ALA A N 1
ATOM 813 C CA . ALA A 1 106 ? 10.308 6.419 15.564 1.00 79.88 106 ALA A CA 1
ATOM 814 C C . ALA A 1 106 ? 11.354 7.477 15.941 1.00 79.88 106 ALA A C 1
ATOM 816 O O . ALA A 1 106 ? 11.027 8.650 16.053 1.00 79.88 106 ALA A O 1
ATOM 817 N N . GLU A 1 107 ? 12.601 7.066 16.194 1.00 72.06 107 GLU A N 1
ATOM 818 C CA . GLU A 1 107 ? 13.727 7.963 16.543 1.00 72.06 107 GLU A CA 1
ATOM 819 C C . GLU A 1 107 ? 13.451 9.014 17.641 1.00 72.06 107 GLU A C 1
ATOM 821 O O . GLU A 1 107 ? 14.003 10.110 17.643 1.00 72.06 107 GLU A O 1
ATOM 826 N N . GLY A 1 108 ? 12.619 8.667 18.625 1.00 78.06 108 GLY A N 1
ATOM 827 C CA . GLY A 1 108 ? 12.267 9.568 19.726 1.00 78.06 108 GLY A CA 1
ATOM 828 C C . GLY A 1 108 ? 11.068 10.477 19.444 1.00 78.06 108 GLY A C 1
ATOM 829 O O . GLY A 1 108 ? 10.672 11.223 20.338 1.00 78.06 108 GLY A O 1
ATOM 830 N N . GLU A 1 109 ? 10.457 10.381 18.262 1.00 85.69 109 GLU A N 1
ATOM 831 C CA . GLU A 1 109 ? 9.111 10.883 18.003 1.00 85.69 109 GLU A CA 1
ATOM 832 C C . GLU A 1 109 ? 8.078 9.791 18.282 1.00 85.69 109 GLU A C 1
ATOM 834 O O . GLU A 1 109 ? 8.187 8.654 17.812 1.00 85.69 109 GLU A O 1
ATOM 839 N N . ASP A 1 110 ? 7.050 10.146 19.045 1.00 93.19 110 ASP A N 1
ATOM 840 C CA . ASP A 1 110 ? 5.907 9.276 19.266 1.00 93.19 110 ASP A CA 1
ATOM 841 C C . ASP A 1 110 ? 4.887 9.479 18.142 1.00 93.19 110 ASP A C 1
ATOM 843 O O . ASP A 1 110 ? 4.436 10.594 17.875 1.00 93.19 110 ASP A O 1
ATOM 847 N N . LEU A 1 111 ? 4.508 8.382 17.492 1.00 94.19 111 LEU A N 1
ATOM 848 C CA . LEU A 1 111 ? 3.456 8.321 16.487 1.00 94.19 111 LEU A CA 1
ATOM 849 C C . LEU A 1 111 ? 2.201 7.719 17.116 1.00 94.19 111 LEU A C 1
ATOM 851 O O . LEU A 1 111 ? 2.267 6.729 17.851 1.00 94.19 111 LEU A O 1
ATOM 855 N N . GLY A 1 112 ? 1.039 8.295 16.822 1.00 96.06 112 GLY A N 1
ATOM 856 C CA . GLY A 1 112 ? -0.186 7.862 17.475 1.00 96.06 112 GLY A CA 1
ATOM 857 C C . GLY A 1 112 ? -1.459 8.334 16.804 1.00 96.06 112 GLY A C 1
ATOM 858 O O . GLY A 1 112 ? -1.578 9.484 16.391 1.00 96.06 112 GLY A O 1
ATOM 859 N N . PHE A 1 113 ? -2.441 7.441 16.743 1.00 97.12 113 PHE A N 1
ATOM 860 C CA . PHE A 1 113 ? -3.804 7.776 16.351 1.00 97.12 113 PHE A CA 1
ATOM 861 C C . PHE A 1 113 ? -4.807 6.961 17.163 1.00 97.12 113 PHE A C 1
ATOM 863 O O . PHE A 1 113 ? -4.503 5.875 17.667 1.00 97.12 113 PHE A O 1
ATOM 870 N N . ARG A 1 114 ? -6.024 7.487 17.275 1.00 96.44 114 ARG A N 1
ATOM 871 C CA . ARG A 1 114 ? -7.108 6.891 18.046 1.00 96.44 114 ARG A CA 1
ATOM 872 C C . ARG A 1 114 ? -8.248 6.447 17.139 1.00 96.44 114 ARG A C 1
ATOM 874 O O . ARG A 1 114 ? -8.693 7.186 16.264 1.00 96.44 114 ARG A O 1
ATOM 881 N N . LEU A 1 115 ? -8.765 5.247 17.389 1.00 96.06 115 LEU A N 1
ATOM 882 C CA . LEU A 1 115 ? -9.998 4.742 16.798 1.00 96.06 115 LEU A CA 1
ATOM 883 C C . LEU A 1 115 ? -11.125 4.768 17.820 1.00 96.06 115 LEU A C 1
ATOM 885 O O . LEU A 1 115 ? -11.053 4.104 18.854 1.00 96.06 115 LEU A O 1
ATOM 889 N N . THR A 1 116 ? -12.203 5.477 17.510 1.00 92.81 116 THR A N 1
ATOM 890 C CA . THR A 1 116 ? -13.426 5.477 18.318 1.00 92.81 116 THR A CA 1
ATOM 891 C C . THR A 1 116 ? -14.493 4.633 17.620 1.00 92.81 116 THR A C 1
ATOM 893 O O . THR A 1 116 ? -14.842 4.957 16.482 1.00 92.81 116 THR A O 1
ATOM 896 N N . PRO A 1 117 ? -15.034 3.576 18.254 1.00 89.56 117 PRO A N 1
ATOM 897 C CA . PRO A 1 117 ? -16.096 2.763 17.660 1.00 89.56 117 PRO A CA 1
ATOM 898 C C . PRO A 1 117 ? -17.300 3.597 17.204 1.00 89.56 117 PRO A C 1
ATOM 900 O O . PRO A 1 117 ? -17.686 4.561 17.868 1.00 89.56 117 PRO A O 1
ATOM 903 N N . VAL A 1 118 ? -17.908 3.223 16.077 1.00 86.25 118 VAL A N 1
ATOM 904 C CA . VAL A 1 118 ? -19.150 3.842 15.592 1.00 86.25 118 VAL A CA 1
ATOM 905 C C . VAL A 1 118 ? -20.353 3.062 16.117 1.00 86.25 118 VAL A C 1
ATOM 907 O O . VAL A 1 118 ? -20.494 1.868 15.858 1.00 86.25 118 VAL A O 1
ATOM 910 N N . ASP A 1 119 ? -21.259 3.747 16.817 1.00 79.31 119 ASP A N 1
ATOM 911 C CA . ASP A 1 119 ? -22.465 3.128 17.371 1.00 79.31 119 ASP A CA 1
ATOM 912 C C . ASP A 1 119 ? -23.269 2.366 16.307 1.00 79.31 119 ASP A C 1
ATOM 914 O O . ASP A 1 119 ? -23.622 2.893 15.249 1.00 79.31 119 ASP A O 1
ATOM 918 N N . GLY A 1 120 ? -23.575 1.102 16.603 1.00 76.00 120 GLY A N 1
ATOM 919 C CA . GLY A 1 120 ? -24.335 0.223 15.712 1.00 76.00 120 GLY A CA 1
ATOM 920 C C . GLY A 1 120 ? -23.533 -0.381 14.555 1.00 76.00 120 GLY A C 1
ATOM 921 O O . GLY A 1 120 ? -24.106 -1.147 13.781 1.00 76.00 120 GLY A O 1
ATOM 922 N N . LYS A 1 121 ? -22.228 -0.096 14.442 1.00 81.81 121 LYS A N 1
ATOM 923 C CA . LYS A 1 121 ? -21.343 -0.682 13.430 1.00 81.81 121 LYS A CA 1
ATOM 924 C C . LYS A 1 121 ? -20.178 -1.423 14.085 1.00 81.81 121 LYS A C 1
ATOM 926 O O . LYS A 1 121 ? -19.287 -0.816 14.662 1.00 81.81 121 LYS A O 1
ATOM 931 N N . LYS A 1 122 ? -20.182 -2.753 13.974 1.00 76.94 122 LYS A N 1
ATOM 932 C CA . LYS A 1 122 ? -19.224 -3.636 14.667 1.00 76.94 122 LYS A CA 1
ATOM 933 C C . LYS A 1 122 ? -17.769 -3.491 14.204 1.00 76.94 122 LYS A C 1
ATOM 935 O O . LYS A 1 122 ? -16.856 -3.823 14.946 1.00 76.94 122 LYS A O 1
ATOM 940 N N . ASP A 1 123 ? -17.570 -3.061 12.966 1.00 86.75 123 ASP A N 1
ATOM 941 C CA . ASP A 1 123 ? -16.296 -3.071 12.253 1.00 86.75 123 ASP A CA 1
ATOM 942 C C . ASP A 1 123 ? -15.879 -1.678 11.772 1.00 86.75 123 ASP A C 1
ATOM 944 O O . ASP A 1 123 ? -14.885 -1.562 11.063 1.00 86.75 123 ASP A O 1
ATOM 948 N N . GLU A 1 124 ? -16.606 -0.619 12.141 1.00 92.31 124 GLU A N 1
ATOM 949 C CA . GLU A 1 124 ? -16.292 0.751 11.734 1.00 92.31 124 GLU A CA 1
ATOM 950 C C . GLU A 1 124 ? -15.923 1.648 12.915 1.00 92.31 124 GLU A C 1
ATOM 952 O O . GLU A 1 124 ? -16.519 1.599 13.993 1.00 92.31 124 GLU A O 1
ATOM 957 N N . PHE A 1 125 ? -14.969 2.537 12.656 1.00 94.75 125 PHE A N 1
ATOM 958 C CA . PHE A 1 125 ? -14.423 3.467 13.632 1.00 94.75 125 PHE A CA 1
ATOM 959 C C . PHE A 1 125 ? -14.293 4.860 13.031 1.00 94.75 125 PHE A C 1
ATOM 961 O O . PHE A 1 125 ? -14.078 5.012 11.827 1.00 94.75 125 PHE A O 1
ATOM 968 N N . LYS A 1 126 ? -14.363 5.880 13.881 1.00 96.62 126 LYS A N 1
ATOM 969 C CA . LYS A 1 126 ? -13.832 7.209 13.574 1.00 96.62 126 LYS A CA 1
ATOM 970 C C . LYS A 1 126 ? -12.337 7.209 13.854 1.00 96.62 126 LYS A C 1
ATOM 972 O O . LYS A 1 126 ? -11.924 6.679 14.883 1.00 96.62 126 LYS A O 1
ATOM 977 N N . VAL A 1 127 ? -11.563 7.804 12.956 1.00 97.88 127 VAL A N 1
ATOM 978 C CA . VAL A 1 127 ? -10.128 8.045 13.152 1.00 97.88 127 VAL A CA 1
ATOM 979 C C . VAL A 1 127 ? -9.960 9.453 13.712 1.00 97.88 127 VAL A C 1
ATOM 981 O O . VAL A 1 127 ? -10.622 10.382 13.248 1.00 97.88 127 VAL A O 1
ATOM 984 N N . GLY A 1 128 ? -9.111 9.604 14.721 1.00 96.81 128 GLY A N 1
ATOM 985 C CA . GLY A 1 128 ? -8.757 10.889 15.310 1.00 96.81 128 GLY A CA 1
ATOM 986 C C . GLY A 1 128 ? -7.361 10.862 15.918 1.00 96.81 128 GLY A C 1
ATOM 987 O O . GLY A 1 128 ? -6.679 9.837 15.885 1.00 96.81 128 GLY A O 1
ATOM 988 N N . ASP A 1 129 ? -6.943 11.994 16.470 1.00 97.00 129 ASP A N 1
ATOM 989 C CA . ASP A 1 129 ? -5.636 12.126 17.113 1.00 97.00 129 ASP A CA 1
ATOM 990 C C . ASP A 1 129 ? -5.578 11.381 18.449 1.00 97.00 129 ASP A C 1
ATOM 992 O O . ASP A 1 129 ? -6.597 11.163 19.116 1.00 97.00 129 ASP A O 1
ATOM 996 N N . GLU A 1 130 ? -4.368 10.994 18.850 1.00 95.19 130 GLU A N 1
ATOM 997 C CA . GLU A 1 130 ? -4.137 10.497 20.201 1.00 95.19 130 GLU A CA 1
ATOM 998 C C . GLU A 1 130 ? -4.277 11.638 21.221 1.00 95.19 130 GLU A C 1
ATOM 1000 O O . GLU A 1 130 ? -3.777 12.741 21.017 1.00 95.19 130 GLU A O 1
ATOM 1005 N N . THR A 1 131 ? -4.979 11.376 22.326 1.00 90.94 131 THR A N 1
ATOM 1006 C CA . THR A 1 131 ? -5.321 12.400 23.326 1.00 90.94 131 THR A CA 1
ATOM 1007 C C . THR A 1 131 ? -4.691 12.160 24.691 1.00 90.94 131 THR A C 1
ATOM 1009 O O . THR A 1 131 ? -4.629 13.087 25.494 1.00 90.94 131 THR A O 1
ATOM 1012 N N . ASP A 1 132 ? -4.259 10.933 24.995 1.00 85.31 132 ASP A N 1
ATOM 1013 C CA . ASP A 1 132 ? -3.701 10.603 26.312 1.00 85.31 132 ASP A CA 1
ATOM 1014 C C . ASP A 1 132 ? -2.246 11.072 26.464 1.00 85.31 132 ASP A C 1
ATOM 1016 O O . ASP A 1 132 ? -1.756 11.198 27.587 1.00 85.31 132 ASP A O 1
ATOM 1020 N N . TYR A 1 133 ? -1.549 11.320 25.354 1.00 84.94 133 TYR A N 1
ATOM 1021 C CA . TYR A 1 133 ? -0.197 11.867 25.314 1.00 84.94 133 TYR A CA 1
ATOM 1022 C C . TYR A 1 133 ? 0.096 12.483 23.939 1.00 84.94 133 TYR A C 1
ATOM 1024 O O . TYR A 1 133 ? -0.657 12.281 22.989 1.00 84.94 133 TYR A O 1
ATOM 1032 N N . TYR A 1 134 ? 1.174 13.265 23.841 1.00 88.25 134 TYR A N 1
ATOM 1033 C CA . TYR A 1 134 ? 1.561 13.912 22.589 1.00 88.25 134 TYR A CA 1
ATOM 1034 C C . TYR A 1 134 ? 2.151 12.883 21.625 1.00 88.25 134 TYR A C 1
ATOM 1036 O O . TYR A 1 134 ? 3.239 12.371 21.868 1.00 88.25 134 TYR A O 1
ATOM 1044 N N . ALA A 1 135 ? 1.433 12.606 20.542 1.00 93.81 135 ALA A N 1
ATOM 1045 C CA . ALA A 1 135 ? 1.906 11.776 19.450 1.00 93.81 135 ALA A CA 1
ATOM 1046 C C . ALA A 1 135 ? 1.485 12.397 18.116 1.00 93.81 135 ALA A C 1
ATOM 1048 O O . ALA A 1 135 ? 0.372 12.909 17.983 1.00 93.81 135 ALA A O 1
ATOM 1049 N N . VAL A 1 136 ? 2.373 12.360 17.128 1.00 93.56 136 VAL A N 1
ATOM 1050 C CA . VAL A 1 136 ? 2.068 12.820 15.773 1.00 93.56 136 VAL A CA 1
ATOM 1051 C C . VAL A 1 136 ? 1.163 11.787 15.114 1.00 93.56 136 VAL A C 1
ATOM 1053 O O . VAL A 1 136 ? 1.472 10.599 15.119 1.00 93.56 136 VAL A O 1
ATOM 1056 N N . ASN A 1 137 ? 0.049 12.229 14.535 1.00 94.44 137 ASN A N 1
ATOM 1057 C CA . ASN A 1 137 ? -0.856 11.355 13.801 1.00 94.44 137 ASN A CA 1
ATOM 1058 C C . ASN A 1 137 ? -0.471 11.310 12.310 1.00 94.44 137 ASN A C 1
ATOM 1060 O O . ASN A 1 137 ? -0.811 12.242 11.568 1.00 94.44 137 ASN A O 1
ATOM 1064 N N . PRO A 1 138 ? 0.189 10.237 11.828 1.00 90.81 138 PRO A N 1
ATOM 1065 C CA . PRO A 1 138 ? 0.567 10.118 10.419 1.00 90.81 138 PRO A CA 1
ATOM 1066 C C . PRO A 1 138 ? -0.641 9.893 9.499 1.00 90.81 138 PRO A C 1
ATOM 1068 O O . PRO A 1 138 ? -0.525 10.018 8.283 1.00 90.81 138 PRO A O 1
ATOM 1071 N N . PHE A 1 139 ? -1.814 9.601 10.066 1.00 93.38 139 PHE A N 1
ATOM 1072 C CA . PHE A 1 139 ? -3.063 9.353 9.351 1.00 93.38 139 PHE A CA 1
ATOM 1073 C C . PHE A 1 139 ? -4.117 10.430 9.646 1.00 93.38 139 PHE A C 1
ATOM 1075 O O . PHE A 1 139 ? -5.314 10.166 9.567 1.00 93.38 139 PHE A O 1
ATOM 1082 N N . SER A 1 140 ? -3.693 11.659 9.955 1.00 93.38 140 SER A N 1
ATOM 1083 C CA . SER A 1 140 ? -4.573 12.783 10.327 1.00 93.38 140 SER A CA 1
ATOM 1084 C C . SER A 1 140 ? -5.613 13.175 9.266 1.00 93.38 140 SER A C 1
ATOM 1086 O O . SER A 1 140 ? -6.613 13.817 9.582 1.00 93.38 140 SER A O 1
ATOM 1088 N N . THR A 1 141 ? -5.423 12.772 8.005 1.00 92.81 141 THR A N 1
ATOM 1089 C CA . THR A 1 141 ? -6.407 12.989 6.927 1.00 92.81 141 THR A CA 1
ATOM 1090 C C . THR A 1 141 ? -7.469 11.888 6.831 1.00 92.81 141 THR A C 1
ATOM 1092 O O . THR A 1 141 ? -8.503 12.083 6.176 1.00 92.81 141 THR A O 1
ATOM 1095 N N . ALA A 1 142 ? -7.246 10.745 7.485 1.00 96.00 142 ALA A N 1
ATOM 1096 C CA . ALA A 1 142 ? -8.230 9.684 7.586 1.00 96.00 142 ALA A CA 1
ATOM 1097 C C . ALA A 1 142 ? -9.292 10.067 8.620 1.00 96.00 142 ALA A C 1
ATOM 1099 O O . ALA A 1 142 ? -9.001 10.599 9.685 1.00 96.00 142 ALA A O 1
ATOM 1100 N N . THR A 1 143 ? -10.551 9.778 8.304 1.00 97.56 143 THR A N 1
ATOM 1101 C CA . THR A 1 143 ? -11.697 10.112 9.173 1.00 97.56 143 THR A CA 1
ATOM 1102 C C . THR A 1 143 ? -12.483 8.882 9.598 1.00 97.56 143 THR A C 1
ATOM 1104 O O . THR A 1 143 ? -13.182 8.899 10.614 1.00 97.56 143 THR A O 1
ATOM 1107 N N . ARG A 1 144 ? -12.357 7.793 8.837 1.00 97.44 144 ARG A N 1
ATOM 1108 C CA . ARG A 1 144 ? -13.070 6.540 9.052 1.00 97.44 144 ARG A CA 1
ATOM 1109 C C . ARG A 1 144 ? -12.097 5.381 8.925 1.00 97.44 144 ARG A C 1
ATOM 1111 O O . ARG A 1 144 ? -11.307 5.350 7.992 1.00 97.44 144 ARG A O 1
ATOM 1118 N N . ALA A 1 145 ? -12.195 4.403 9.812 1.00 97.44 145 ALA A N 1
ATOM 1119 C CA . ALA A 1 145 ? -11.532 3.120 9.651 1.00 97.44 145 ALA A CA 1
ATOM 1120 C C . ALA A 1 145 ? -12.567 2.005 9.536 1.00 97.44 145 ALA A C 1
ATOM 1122 O O . ALA A 1 145 ? -13.666 2.102 10.089 1.00 97.44 145 ALA A O 1
ATOM 1123 N N . LYS A 1 146 ? -12.209 0.940 8.823 1.00 95.75 146 LYS A N 1
ATOM 1124 C CA . LYS A 1 146 ? -12.975 -0.300 8.777 1.00 95.75 146 LYS A CA 1
ATOM 1125 C C . LYS A 1 146 ? -12.061 -1.486 9.005 1.00 95.75 146 LYS A C 1
ATOM 1127 O O . LYS A 1 146 ? -11.104 -1.672 8.259 1.00 95.75 146 LYS A O 1
ATOM 1132 N N . TYR A 1 147 ? -12.378 -2.297 9.999 1.00 94.44 147 TYR A N 1
ATOM 1133 C CA . TYR A 1 147 ? -11.739 -3.589 10.154 1.00 94.44 147 TYR A CA 1
ATOM 1134 C C . TYR A 1 147 ? -12.313 -4.586 9.148 1.00 94.44 147 TYR A C 1
ATOM 1136 O O . TYR A 1 147 ? -13.525 -4.647 8.934 1.00 94.44 147 TYR A O 1
ATOM 1144 N N . VAL A 1 148 ? -11.451 -5.411 8.564 1.00 92.94 148 VAL A N 1
ATOM 1145 C CA . VAL A 1 148 ? -11.842 -6.498 7.671 1.00 92.94 148 VAL A CA 1
ATOM 1146 C C . VAL A 1 148 ? -11.082 -7.765 8.048 1.00 92.94 148 VAL A C 1
ATOM 1148 O O . VAL A 1 148 ? -9.854 -7.765 8.103 1.00 92.94 148 VAL A O 1
ATOM 1151 N N . GLU A 1 149 ? -11.822 -8.859 8.238 1.00 90.06 149 GLU A N 1
ATOM 1152 C CA . GLU A 1 149 ? -11.270 -10.214 8.279 1.00 90.06 149 GLU A CA 1
ATOM 1153 C C . GLU A 1 149 ? -11.710 -10.983 7.031 1.00 90.06 149 GLU A C 1
ATOM 1155 O O . GLU A 1 149 ? -12.904 -11.088 6.736 1.00 90.06 149 GLU A O 1
ATOM 1160 N N . HIS A 1 150 ? -10.750 -11.509 6.272 1.00 89.75 150 HIS A N 1
ATOM 1161 C CA . HIS A 1 150 ? -11.023 -12.273 5.058 1.00 89.75 150 HIS A CA 1
ATOM 1162 C C . HIS A 1 150 ? -9.974 -13.364 4.850 1.00 89.75 150 HIS A C 1
ATOM 1164 O O . HIS A 1 150 ? -8.789 -13.076 4.724 1.00 89.75 150 HIS A O 1
ATOM 1170 N N . GLY A 1 151 ? -10.396 -14.631 4.796 1.00 85.69 151 GLY A N 1
ATOM 1171 C CA . GLY A 1 151 ? -9.476 -15.747 4.537 1.00 85.69 151 GLY A CA 1
ATOM 1172 C C . GLY A 1 151 ? -8.318 -15.841 5.542 1.00 85.69 151 GLY A C 1
ATOM 1173 O O . GLY A 1 151 ? -7.220 -16.238 5.168 1.00 85.69 151 GLY A O 1
ATOM 1174 N N . GLY A 1 152 ? -8.546 -15.428 6.795 1.00 84.75 152 GLY A N 1
ATOM 1175 C CA . GLY A 1 152 ? -7.532 -15.357 7.851 1.00 84.75 152 GLY A CA 1
ATOM 1176 C C . GLY A 1 152 ? -6.695 -14.074 7.862 1.00 84.75 152 GLY A C 1
ATOM 1177 O O . GLY A 1 152 ? -5.977 -13.855 8.831 1.00 84.75 152 GLY A O 1
ATOM 1178 N N . ALA A 1 153 ? -6.798 -13.216 6.841 1.00 87.62 153 ALA A N 1
ATOM 1179 C CA . ALA A 1 153 ? -6.177 -11.897 6.850 1.00 87.62 153 ALA A CA 1
ATOM 1180 C C . ALA A 1 153 ? -7.000 -10.927 7.702 1.00 87.62 153 ALA A C 1
ATOM 1182 O O . ALA A 1 153 ? -8.182 -10.727 7.431 1.00 87.62 153 ALA A O 1
ATOM 1183 N N . LYS A 1 154 ? -6.360 -10.314 8.696 1.00 91.38 154 LYS A N 1
ATOM 1184 C CA . LYS A 1 154 ? -6.896 -9.234 9.538 1.00 91.38 154 LYS A CA 1
ATOM 1185 C C . LYS A 1 154 ? -6.288 -7.900 9.129 1.00 91.38 154 LYS A C 1
ATOM 1187 O O . LYS A 1 154 ? -5.076 -7.731 9.253 1.00 91.38 154 LYS A O 1
ATOM 1192 N N . VAL A 1 155 ? -7.106 -6.978 8.634 1.00 93.88 155 VAL A N 1
ATOM 1193 C CA . VAL A 1 155 ? -6.643 -5.666 8.169 1.00 93.88 155 VAL A CA 1
ATOM 1194 C C . VAL A 1 155 ? -7.538 -4.539 8.667 1.00 93.88 155 VAL A C 1
ATOM 1196 O O . VAL A 1 155 ? -8.727 -4.735 8.918 1.00 93.88 155 VAL A O 1
ATOM 1199 N N . LEU A 1 156 ? -6.966 -3.346 8.797 1.00 95.56 156 LEU A N 1
ATOM 1200 C CA . LEU A 1 156 ? -7.679 -2.129 9.160 1.00 95.56 156 LEU A CA 1
ATOM 1201 C C . LEU A 1 156 ? -7.493 -1.112 8.039 1.00 95.56 156 LEU A C 1
ATOM 1203 O O . LEU A 1 156 ? -6.414 -0.564 7.844 1.00 95.56 156 LEU A O 1
ATOM 1207 N N . CYS A 1 157 ? -8.564 -0.872 7.299 1.00 96.38 157 CYS A N 1
ATOM 1208 C CA . CYS A 1 157 ? -8.595 0.030 6.161 1.00 96.38 157 CYS A CA 1
ATOM 1209 C C . CYS A 1 157 ? -8.942 1.449 6.629 1.00 96.38 157 CYS A C 1
ATOM 1211 O O . CYS A 1 157 ? -10.013 1.651 7.205 1.00 96.38 157 CYS A O 1
ATOM 1213 N N . LEU A 1 158 ? -8.070 2.425 6.374 1.00 97.06 158 LEU A N 1
ATOM 1214 C CA . LEU A 1 158 ? -8.261 3.836 6.718 1.00 97.06 158 LEU A CA 1
ATOM 1215 C C . LEU A 1 158 ? -8.746 4.629 5.504 1.00 97.06 158 LEU A C 1
ATOM 1217 O O . LEU A 1 158 ? -8.148 4.576 4.432 1.00 97.06 158 LEU A O 1
ATOM 1221 N N . TYR A 1 159 ? -9.822 5.388 5.674 1.00 96.81 159 TYR A N 1
ATOM 1222 C CA . TYR A 1 159 ? -10.496 6.121 4.610 1.00 96.81 159 TYR A CA 1
ATOM 1223 C C . TYR A 1 159 ? -10.526 7.623 4.891 1.00 96.81 159 TYR A C 1
ATOM 1225 O O . TYR A 1 159 ? -10.807 8.075 6.008 1.00 96.81 159 TYR A O 1
ATOM 1233 N N . SER A 1 160 ? -10.324 8.398 3.828 1.00 95.44 160 SER A N 1
ATOM 1234 C CA . SER A 1 160 ? -10.507 9.852 3.831 1.00 95.44 160 SER A CA 1
ATOM 1235 C C . SER A 1 160 ? -11.974 10.249 4.031 1.00 95.44 160 SER A C 1
ATOM 1237 O O . SER A 1 160 ? -12.889 9.438 3.882 1.00 95.44 160 SER A O 1
ATOM 1239 N N . ALA A 1 161 ? -12.222 11.542 4.252 1.00 94.62 161 ALA A N 1
ATOM 1240 C CA . ALA A 1 161 ? -13.576 12.110 4.272 1.00 94.62 161 ALA A CA 1
ATOM 1241 C C . ALA A 1 161 ? -14.361 11.915 2.954 1.00 94.62 161 ALA A C 1
ATOM 1243 O O . ALA A 1 161 ? -15.587 11.997 2.949 1.00 94.62 161 ALA A O 1
ATOM 1244 N N . LYS A 1 162 ? -13.667 11.660 1.833 1.00 94.44 162 LYS A N 1
ATOM 1245 C CA . LYS A 1 162 ? -14.269 11.363 0.519 1.00 94.44 162 LYS A CA 1
ATOM 1246 C C . LYS A 1 162 ? -14.466 9.859 0.279 1.00 94.44 162 LYS A C 1
ATOM 1248 O O . LYS A 1 162 ? -14.731 9.461 -0.849 1.00 94.44 162 LYS A O 1
ATOM 1253 N N . ASP A 1 163 ? -14.303 9.041 1.318 1.00 94.94 163 ASP A N 1
ATOM 1254 C CA . ASP A 1 163 ? -14.419 7.577 1.290 1.00 94.94 163 ASP A CA 1
ATOM 1255 C C . ASP A 1 163 ? -13.406 6.869 0.369 1.00 94.94 163 ASP A C 1
ATOM 1257 O O . ASP A 1 163 ? -13.604 5.742 -0.077 1.00 94.94 163 ASP A O 1
ATOM 1261 N N . LEU A 1 164 ? -12.278 7.530 0.103 1.00 94.50 164 LEU A N 1
ATOM 1262 C CA . LEU A 1 164 ? -11.133 6.938 -0.591 1.00 94.50 164 LEU A CA 1
ATOM 1263 C C . LEU A 1 164 ? -10.241 6.205 0.410 1.00 94.50 164 LEU A C 1
ATOM 1265 O O . LEU A 1 164 ? -9.904 6.792 1.440 1.00 94.50 164 LEU A O 1
ATOM 1269 N N . LEU A 1 165 ? -9.850 4.968 0.092 1.00 95.38 165 LEU A N 1
ATOM 1270 C CA . LEU A 1 165 ? -8.910 4.172 0.884 1.00 95.38 165 LEU A CA 1
ATOM 1271 C C . LEU A 1 165 ? -7.513 4.802 0.815 1.00 95.38 165 LEU A C 1
ATOM 1273 O O . LEU A 1 165 ? -6.962 4.949 -0.272 1.00 95.38 165 LEU A O 1
ATOM 1277 N N . GLN A 1 166 ? -6.967 5.198 1.962 1.00 91.81 166 GLN A N 1
ATOM 1278 C CA . GLN A 1 166 ? -5.685 5.901 2.072 1.00 91.81 166 GLN A CA 1
ATOM 1279 C C . GLN A 1 166 ? -4.562 5.010 2.596 1.00 91.81 166 GLN A C 1
ATOM 1281 O O . GLN A 1 166 ? -3.422 5.182 2.182 1.00 91.81 166 GLN A O 1
ATOM 1286 N N . GLU A 1 167 ? -4.878 4.086 3.504 1.00 93.44 167 GLU A N 1
ATOM 1287 C CA . GLU A 1 167 ? -3.902 3.178 4.106 1.00 93.44 167 GLU A CA 1
ATOM 1288 C C . GLU A 1 167 ? -4.586 1.881 4.548 1.00 93.44 167 GLU A C 1
ATOM 1290 O O . GLU A 1 167 ? -5.788 1.863 4.838 1.00 93.44 167 GLU A O 1
ATOM 1295 N N . VAL A 1 168 ? -3.825 0.792 4.613 1.00 94.12 168 VAL A N 1
ATOM 1296 C CA . VAL A 1 168 ? -4.263 -0.469 5.207 1.00 94.12 168 VAL A CA 1
ATOM 1297 C C . VAL A 1 168 ? -3.221 -0.939 6.213 1.00 94.12 168 VAL A C 1
ATOM 1299 O O . VAL A 1 168 ? -2.094 -1.251 5.844 1.00 94.12 168 VAL A O 1
ATOM 1302 N N . LEU A 1 169 ? -3.614 -1.044 7.483 1.00 93.81 169 LEU A N 1
ATOM 1303 C CA . LEU A 1 169 ? -2.769 -1.661 8.498 1.00 93.81 169 LEU A CA 1
ATOM 1304 C C . LEU A 1 169 ? -2.936 -3.183 8.459 1.00 93.81 169 LEU A C 1
ATOM 1306 O O . LEU A 1 169 ? -4.067 -3.680 8.488 1.00 93.81 169 LEU A O 1
ATOM 1310 N N . ASP A 1 170 ? -1.822 -3.914 8.459 1.00 92.00 170 ASP A N 1
ATOM 1311 C CA . ASP A 1 170 ? -1.797 -5.379 8.522 1.00 92.00 170 ASP A CA 1
ATOM 1312 C C . ASP A 1 170 ? -1.648 -5.863 9.976 1.00 92.00 170 ASP A C 1
ATOM 1314 O O . ASP A 1 170 ? -0.640 -5.603 10.636 1.00 92.00 170 ASP A O 1
ATOM 1318 N N . GLY A 1 171 ? -2.661 -6.571 10.485 1.00 91.56 171 GLY A N 1
ATOM 1319 C CA . GLY A 1 171 ? -2.673 -7.159 11.828 1.00 91.56 171 GLY A CA 1
ATOM 1320 C C . GLY A 1 171 ? -2.135 -8.596 11.900 1.00 91.56 171 GLY A C 1
ATOM 1321 O O . GLY A 1 171 ? -2.158 -9.200 12.970 1.00 91.56 171 GLY A O 1
ATOM 1322 N N . ASN A 1 172 ? -1.674 -9.181 10.787 1.00 86.50 172 ASN A N 1
ATOM 1323 C CA . ASN A 1 172 ? -1.195 -10.572 10.708 1.00 86.50 172 ASN A CA 1
ATOM 1324 C C . ASN A 1 172 ? 0.317 -10.722 10.951 1.00 86.50 172 ASN A C 1
ATOM 1326 O O . ASN A 1 172 ? 0.846 -11.802 10.690 1.00 86.50 172 ASN A O 1
ATOM 1330 N N . VAL A 1 173 ? 0.983 -9.641 11.382 1.00 76.56 173 VAL A N 1
ATOM 1331 C CA . VAL A 1 173 ? 2.421 -9.462 11.685 1.00 76.56 173 VAL A CA 1
ATOM 1332 C C . VAL A 1 173 ? 3.277 -10.713 11.487 1.00 76.56 173 VAL A C 1
ATOM 1334 O O . VAL A 1 173 ? 3.260 -11.640 12.298 1.00 76.56 173 VAL A O 1
ATOM 1337 N N . ARG A 1 174 ? 4.059 -10.718 10.402 1.00 76.75 174 ARG A N 1
ATOM 1338 C CA . ARG A 1 174 ? 4.899 -11.862 9.991 1.00 76.75 174 ARG A CA 1
ATOM 1339 C C . ARG A 1 174 ? 6.398 -11.627 10.184 1.00 76.75 174 ARG A C 1
ATOM 1341 O O . ARG A 1 174 ? 7.156 -12.585 10.282 1.00 76.75 174 ARG A O 1
ATOM 1348 N N . ALA A 1 175 ? 6.804 -10.366 10.216 1.00 81.38 175 ALA A N 1
ATOM 1349 C CA . ALA A 1 175 ? 8.159 -9.860 10.418 1.00 81.38 175 ALA A CA 1
ATOM 1350 C C . ALA A 1 175 ? 8.044 -8.447 11.014 1.00 81.38 175 ALA A C 1
ATOM 1352 O O . ALA A 1 175 ? 6.926 -7.980 11.202 1.00 81.38 175 ALA A O 1
ATOM 1353 N N . GLU A 1 176 ? 9.147 -7.758 11.295 1.00 85.62 176 GLU A N 1
ATOM 1354 C CA . GLU A 1 176 ? 9.122 -6.334 11.675 1.00 85.62 176 GLU A CA 1
ATOM 1355 C C . GLU A 1 176 ? 8.725 -5.447 10.478 1.00 85.62 176 GLU A C 1
ATOM 1357 O O . GLU A 1 176 ? 8.974 -5.806 9.323 1.00 85.62 176 GLU A O 1
ATOM 1362 N N . ALA A 1 177 ? 8.092 -4.296 10.733 1.00 84.69 177 ALA A N 1
ATOM 1363 C CA . ALA A 1 177 ? 7.536 -3.456 9.668 1.00 84.69 177 ALA A CA 1
ATOM 1364 C C . ALA A 1 177 ? 8.591 -2.878 8.705 1.00 84.69 177 ALA A C 1
ATOM 1366 O O . ALA A 1 177 ? 8.313 -2.764 7.506 1.00 84.69 177 ALA A O 1
ATOM 1367 N N . GLU A 1 178 ? 9.797 -2.556 9.186 1.00 85.50 178 GLU A N 1
ATOM 1368 C CA . GLU A 1 178 ? 10.908 -2.107 8.333 1.00 85.50 178 GLU A CA 1
ATOM 1369 C C . GLU A 1 178 ? 11.323 -3.212 7.352 1.00 85.50 178 GLU A C 1
ATOM 1371 O O . GLU A 1 178 ? 11.384 -2.987 6.142 1.00 85.50 178 GLU A O 1
ATOM 1376 N N . GLU A 1 179 ? 11.551 -4.428 7.853 1.00 86.88 179 GLU A N 1
ATOM 1377 C CA . GLU A 1 179 ? 11.956 -5.568 7.025 1.00 86.88 179 GLU A CA 1
ATOM 1378 C C . GLU A 1 179 ? 10.868 -5.951 6.018 1.00 86.88 179 GLU A C 1
ATOM 1380 O O . GLU A 1 179 ? 11.158 -6.192 4.844 1.00 86.88 179 GLU A O 1
ATOM 1385 N N . MET A 1 180 ? 9.595 -5.910 6.430 1.00 85.19 180 MET A N 1
ATOM 1386 C CA . MET A 1 180 ? 8.473 -6.090 5.508 1.00 85.19 180 MET A CA 1
ATOM 1387 C C . MET A 1 180 ? 8.457 -5.005 4.424 1.00 85.19 180 MET A C 1
ATOM 1389 O O . MET A 1 180 ? 8.251 -5.301 3.247 1.00 85.19 180 MET A O 1
ATOM 1393 N N . SER A 1 181 ? 8.735 -3.751 4.787 1.00 85.38 181 SER A N 1
ATOM 1394 C CA . SER A 1 181 ? 8.790 -2.636 3.836 1.00 85.38 181 SER A CA 1
ATOM 1395 C C . SER A 1 181 ? 9.933 -2.798 2.829 1.00 85.38 181 SER A C 1
ATOM 1397 O O . SER A 1 181 ? 9.719 -2.605 1.629 1.00 85.38 181 SER A O 1
ATOM 1399 N N . LYS A 1 182 ? 11.123 -3.224 3.277 1.00 87.56 182 LYS A N 1
ATOM 1400 C CA . LYS A 1 182 ? 12.264 -3.565 2.406 1.00 87.56 182 LYS A CA 1
ATOM 1401 C C . LYS A 1 182 ? 11.925 -4.716 1.461 1.00 87.56 182 LYS A C 1
ATOM 1403 O O . LYS A 1 182 ? 12.228 -4.646 0.269 1.00 87.56 182 LYS A O 1
ATOM 1408 N N . GLN A 1 183 ? 11.273 -5.765 1.963 1.00 87.31 183 GLN A N 1
ATOM 1409 C CA . GLN A 1 183 ? 10.861 -6.913 1.157 1.00 87.31 183 GLN A CA 1
ATOM 1410 C C . GLN A 1 183 ? 9.833 -6.521 0.089 1.00 87.31 183 GLN A C 1
ATOM 1412 O O . GLN A 1 183 ? 9.973 -6.918 -1.073 1.00 87.31 183 GLN A O 1
ATOM 1417 N N . LEU A 1 184 ? 8.825 -5.728 0.460 1.00 86.69 184 LEU A N 1
ATOM 1418 C CA . LEU A 1 184 ? 7.824 -5.199 -0.466 1.00 86.69 184 LEU A CA 1
ATOM 1419 C C . LEU A 1 184 ? 8.494 -4.387 -1.572 1.00 86.69 184 LEU A C 1
ATOM 1421 O O . LEU A 1 184 ? 8.269 -4.653 -2.752 1.00 86.69 184 LEU A O 1
ATOM 1425 N N . TRP A 1 185 ? 9.376 -3.457 -1.206 1.00 88.69 185 TRP A N 1
ATOM 1426 C CA . TRP A 1 185 ? 10.045 -2.606 -2.182 1.00 88.69 185 TRP A CA 1
ATOM 1427 C C . TRP A 1 185 ? 11.006 -3.389 -3.088 1.00 88.69 185 TRP A C 1
ATOM 1429 O O . TRP A 1 185 ? 10.949 -3.245 -4.307 1.00 88.69 185 TRP A O 1
ATOM 1439 N N . SER A 1 186 ? 11.785 -4.331 -2.539 1.00 90.62 186 SER A N 1
ATOM 1440 C CA . SER A 1 186 ? 12.547 -5.304 -3.339 1.00 90.62 186 SER A CA 1
ATOM 1441 C C . SER A 1 186 ? 11.666 -6.036 -4.346 1.00 90.62 186 SER A C 1
ATOM 1443 O O . SER A 1 186 ? 12.072 -6.244 -5.483 1.00 90.62 186 SER A O 1
ATOM 1445 N N . THR A 1 187 ? 10.463 -6.442 -3.945 1.00 90.50 187 THR A N 1
ATOM 1446 C CA . THR A 1 187 ? 9.535 -7.167 -4.822 1.00 90.50 187 THR A CA 1
ATOM 1447 C C . THR A 1 187 ? 8.996 -6.278 -5.945 1.00 90.50 187 THR A C 1
ATOM 1449 O O . THR A 1 187 ? 8.773 -6.770 -7.047 1.00 90.50 187 THR A O 1
ATOM 1452 N N . GLN A 1 188 ? 8.840 -4.973 -5.712 1.00 89.62 188 GLN A N 1
ATOM 1453 C CA . GLN A 1 188 ? 8.446 -4.020 -6.753 1.00 89.62 188 GLN A CA 1
ATOM 1454 C C . GLN A 1 188 ? 9.537 -3.789 -7.805 1.00 89.62 188 GLN A C 1
ATOM 1456 O O . GLN A 1 188 ? 9.220 -3.612 -8.979 1.00 89.62 188 GLN A O 1
ATOM 1461 N N . LEU A 1 189 ? 10.808 -3.780 -7.393 1.00 92.06 189 LEU A N 1
ATOM 1462 C CA . LEU A 1 189 ? 11.940 -3.556 -8.299 1.00 92.06 189 LEU A CA 1
ATOM 1463 C C . LEU A 1 189 ? 12.294 -4.797 -9.130 1.00 92.06 189 LEU A C 1
ATOM 1465 O O . LEU A 1 189 ? 12.898 -4.669 -10.194 1.00 92.06 189 LEU A O 1
ATOM 1469 N N . GLN A 1 190 ? 11.914 -5.990 -8.669 1.00 93.31 190 GLN A N 1
ATOM 1470 C CA . GLN A 1 190 ? 12.241 -7.253 -9.324 1.00 93.31 190 GLN A CA 1
ATOM 1471 C C . GLN A 1 190 ? 11.742 -7.341 -10.767 1.00 93.31 190 GLN A C 1
ATOM 1473 O O . GLN A 1 190 ? 10.616 -6.970 -11.095 1.00 93.31 190 GLN A O 1
ATOM 1478 N N . GLY A 1 191 ? 12.574 -7.920 -11.628 1.00 94.75 191 GLY A N 1
ATOM 1479 C CA . GLY A 1 191 ? 12.214 -8.217 -13.006 1.00 94.75 191 GLY A CA 1
ATOM 1480 C C . GLY A 1 191 ? 13.393 -8.164 -13.960 1.00 94.75 191 GLY A C 1
ATOM 1481 O O . GLY A 1 191 ? 14.549 -8.204 -13.545 1.00 94.75 191 GLY A O 1
ATOM 1482 N N . TYR A 1 192 ? 13.078 -8.098 -15.251 1.00 96.38 192 TYR A N 1
ATOM 1483 C CA . TYR A 1 192 ? 14.071 -8.005 -16.314 1.00 96.38 192 TYR A CA 1
ATOM 1484 C C . TYR A 1 192 ? 13.944 -6.654 -16.994 1.00 96.38 192 TYR A C 1
ATOM 1486 O O . TYR A 1 192 ? 12.847 -6.283 -17.426 1.00 96.38 192 TYR A O 1
ATOM 1494 N N . TYR A 1 193 ? 15.066 -5.962 -17.117 1.00 96.75 193 TYR A N 1
ATOM 1495 C CA . TYR A 1 193 ? 15.132 -4.637 -17.702 1.00 96.75 193 TYR A CA 1
ATOM 1496 C C . TYR A 1 193 ? 16.198 -4.577 -18.783 1.00 96.75 193 TYR A C 1
ATOM 1498 O O . TYR A 1 193 ? 17.208 -5.265 -18.689 1.00 96.75 193 TYR A O 1
ATOM 1506 N N . THR A 1 194 ? 15.965 -3.760 -19.797 1.00 96.69 194 THR A N 1
ATOM 1507 C CA . THR A 1 194 ? 16.951 -3.419 -20.815 1.00 96.69 194 THR A CA 1
ATOM 1508 C C . THR A 1 194 ? 17.607 -2.107 -20.414 1.00 96.69 194 THR A C 1
ATOM 1510 O O . THR A 1 194 ? 16.904 -1.130 -20.149 1.00 96.69 194 THR A O 1
ATOM 1513 N N . ASP A 1 195 ? 18.933 -2.087 -20.343 1.00 94.31 195 ASP A N 1
ATOM 1514 C CA . ASP A 1 195 ? 19.695 -0.873 -20.059 1.00 94.31 195 ASP A CA 1
ATOM 1515 C C . ASP A 1 195 ? 19.933 -0.020 -21.319 1.00 94.31 195 ASP A C 1
ATOM 1517 O O . ASP A 1 195 ? 19.534 -0.359 -22.439 1.00 94.31 195 ASP A O 1
ATOM 1521 N N . ARG A 1 196 ? 20.635 1.104 -21.147 1.00 93.62 196 ARG A N 1
ATOM 1522 C CA . ARG A 1 196 ? 20.997 2.024 -22.236 1.00 93.62 196 ARG A CA 1
ATOM 1523 C C . ARG A 1 196 ? 21.918 1.424 -23.308 1.00 93.62 196 ARG A C 1
ATOM 1525 O O . ARG A 1 196 ? 22.061 2.021 -24.376 1.00 93.62 196 ARG A O 1
ATOM 1532 N N . PHE A 1 197 ? 22.574 0.298 -23.032 1.00 92.81 197 PHE A N 1
ATOM 1533 C CA . PHE A 1 197 ? 23.437 -0.416 -23.974 1.00 92.81 197 PHE A CA 1
ATOM 1534 C C . PHE A 1 197 ? 22.678 -1.514 -24.732 1.00 92.81 197 PHE A C 1
ATOM 1536 O O . PHE A 1 197 ? 23.196 -2.055 -25.711 1.00 92.81 197 PHE A O 1
ATOM 1543 N N . GLY A 1 198 ? 21.437 -1.800 -24.331 1.00 93.25 198 GLY A N 1
ATOM 1544 C CA . GLY A 1 198 ? 20.610 -2.859 -24.894 1.00 93.25 198 GLY A CA 1
ATOM 1545 C C . GLY A 1 198 ? 20.843 -4.225 -24.244 1.00 93.25 198 GLY A C 1
ATOM 1546 O O . GLY A 1 198 ? 20.324 -5.222 -24.751 1.00 93.25 198 GLY A O 1
ATOM 1547 N N . ASP A 1 199 ? 21.609 -4.293 -23.152 1.00 92.50 199 ASP A N 1
ATOM 1548 C CA . ASP A 1 199 ? 21.808 -5.524 -22.396 1.00 92.50 199 ASP A CA 1
ATOM 1549 C C . ASP A 1 199 ? 20.644 -5.747 -21.417 1.00 92.50 199 ASP A C 1
ATOM 1551 O O . ASP A 1 199 ? 20.015 -4.813 -20.916 1.00 92.50 199 ASP A O 1
ATOM 1555 N N . ILE A 1 200 ? 20.329 -7.023 -21.167 1.00 94.31 200 ILE A N 1
ATOM 1556 C CA . ILE A 1 200 ? 19.280 -7.411 -20.221 1.00 94.31 200 ILE A CA 1
ATOM 1557 C C . ILE A 1 200 ? 19.894 -7.577 -18.832 1.00 94.31 200 ILE A C 1
ATOM 1559 O O . ILE A 1 200 ? 20.774 -8.415 -18.628 1.00 94.31 200 ILE A O 1
ATOM 1563 N N . LEU A 1 201 ? 19.345 -6.837 -17.876 1.00 94.75 201 LEU A N 1
ATOM 1564 C CA . LEU A 1 201 ? 19.621 -6.917 -16.451 1.00 94.75 201 LEU A CA 1
ATOM 1565 C C . LEU A 1 201 ? 18.478 -7.648 -15.749 1.00 94.75 201 LEU A C 1
ATOM 1567 O O . LEU A 1 201 ? 17.307 -7.331 -15.969 1.00 94.75 201 LEU A O 1
ATOM 1571 N N . GLN A 1 202 ? 18.795 -8.595 -14.868 1.00 95.25 202 GLN A N 1
ATOM 1572 C CA . GLN A 1 202 ? 17.800 -9.176 -13.964 1.00 95.25 202 GLN A CA 1
ATOM 1573 C C . GLN A 1 202 ? 17.976 -8.599 -12.562 1.00 95.25 202 GLN A C 1
ATOM 1575 O O . GLN A 1 202 ? 18.982 -8.860 -11.904 1.00 95.25 202 GLN A O 1
ATOM 1580 N N . LEU A 1 203 ? 16.963 -7.886 -12.077 1.00 95.06 203 LEU A N 1
ATOM 1581 C CA . LEU A 1 203 ? 16.866 -7.449 -10.688 1.00 95.06 203 LEU A CA 1
ATOM 1582 C C . LEU A 1 203 ? 16.124 -8.531 -9.894 1.00 95.06 203 LEU A C 1
ATOM 1584 O O . LEU A 1 203 ? 14.982 -8.879 -10.196 1.00 95.06 203 LEU A O 1
ATOM 1588 N N . SER A 1 204 ? 16.798 -9.088 -8.894 1.00 93.06 204 SER A N 1
ATOM 1589 C CA . SER A 1 204 ? 16.270 -10.040 -7.904 1.00 93.06 204 SER A CA 1
ATOM 1590 C C . SER A 1 204 ? 16.311 -9.405 -6.510 1.00 93.06 204 SER A C 1
ATOM 1592 O O . SER A 1 204 ? 16.744 -8.270 -6.382 1.00 93.06 204 SER A O 1
ATOM 1594 N N . ALA A 1 205 ? 15.878 -10.088 -5.448 1.00 90.06 205 ALA A N 1
ATOM 1595 C CA . ALA A 1 205 ? 15.928 -9.518 -4.096 1.00 90.06 205 ALA A CA 1
ATOM 1596 C C . ALA A 1 205 ? 17.379 -9.228 -3.642 1.00 90.06 205 ALA A C 1
ATOM 1598 O O . ALA A 1 205 ? 18.091 -10.140 -3.230 1.00 90.06 205 ALA A O 1
ATOM 1599 N N . GLY A 1 206 ? 17.800 -7.963 -3.737 1.00 91.75 206 GLY A N 1
ATOM 1600 C CA . GLY A 1 206 ? 19.131 -7.474 -3.347 1.00 91.75 206 GLY A CA 1
ATOM 1601 C C . GLY A 1 206 ? 20.269 -7.819 -4.316 1.00 91.75 206 GLY A C 1
ATOM 1602 O O . GLY A 1 206 ? 21.428 -7.557 -4.013 1.00 91.75 206 GLY A O 1
ATOM 1603 N N . ILE A 1 207 ? 19.970 -8.419 -5.473 1.00 94.12 207 ILE A N 1
ATOM 1604 C CA . ILE A 1 207 ? 20.980 -8.890 -6.435 1.00 94.12 207 ILE A CA 1
ATOM 1605 C C . ILE A 1 207 ? 20.634 -8.387 -7.831 1.00 94.12 207 ILE A C 1
ATOM 1607 O O . ILE A 1 207 ? 19.479 -8.469 -8.257 1.00 94.12 207 ILE A O 1
ATOM 1611 N N . ILE A 1 208 ? 21.651 -7.927 -8.558 1.00 94.81 208 ILE A N 1
ATOM 1612 C CA . ILE A 1 208 ? 21.566 -7.573 -9.975 1.00 94.81 208 ILE A CA 1
ATOM 1613 C C . ILE A 1 208 ? 22.433 -8.551 -10.765 1.00 94.81 208 ILE A C 1
ATOM 1615 O O . ILE A 1 208 ? 23.624 -8.715 -10.499 1.00 94.81 208 ILE A O 1
ATOM 1619 N N . TYR A 1 209 ? 21.833 -9.203 -11.757 1.00 92.56 209 TYR A N 1
ATOM 1620 C CA . TYR A 1 209 ? 22.566 -10.002 -12.731 1.00 92.56 209 TYR A CA 1
ATOM 1621 C C . TYR A 1 209 ? 22.770 -9.172 -13.997 1.00 92.56 209 TYR A C 1
ATOM 1623 O O . TYR A 1 209 ? 21.827 -8.954 -14.759 1.00 92.56 209 TYR A O 1
ATOM 1631 N N . GLU A 1 210 ? 24.007 -8.722 -14.197 1.00 88.38 210 GLU A N 1
ATOM 1632 C CA . GLU A 1 210 ? 24.485 -8.008 -15.383 1.00 88.38 210 GLU A CA 1
ATOM 1633 C C . GLU A 1 210 ? 25.437 -8.918 -16.169 1.00 88.38 210 GLU A C 1
ATOM 1635 O O . GLU A 1 210 ? 26.251 -9.661 -15.609 1.00 88.38 210 GLU A O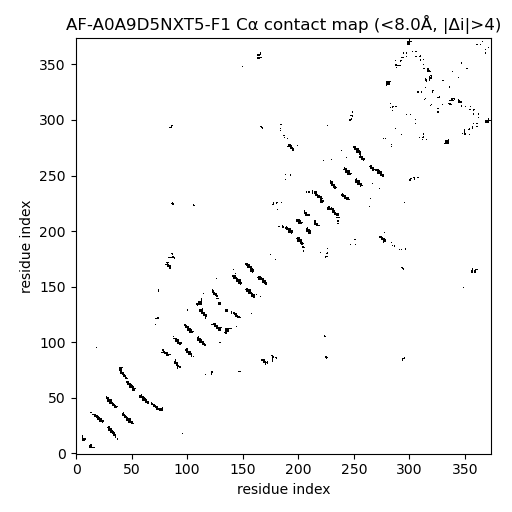 1
ATOM 1640 N N . LYS A 1 211 ? 25.328 -8.898 -17.496 1.00 86.31 211 LYS A N 1
ATOM 1641 C CA . LYS A 1 211 ? 26.149 -9.739 -18.365 1.00 86.31 211 LYS A CA 1
ATOM 1642 C C . LYS A 1 211 ? 27.631 -9.392 -18.208 1.00 86.31 211 LYS A C 1
ATOM 1644 O O . LYS A 1 211 ? 28.040 -8.257 -18.398 1.00 86.31 211 LYS A O 1
ATOM 1649 N N . GLY A 1 212 ? 28.455 -10.401 -17.925 1.00 83.12 212 GLY A N 1
ATOM 1650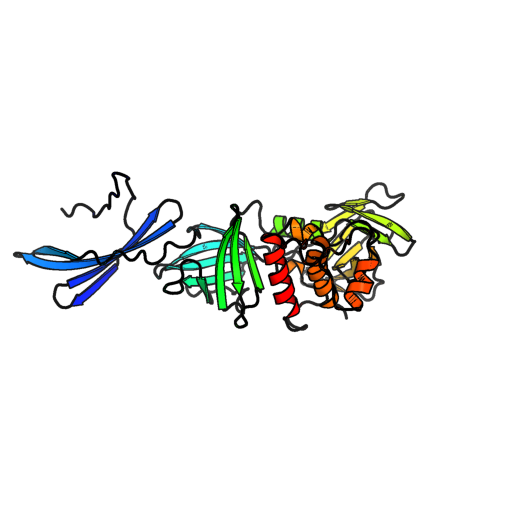 C CA . GLY A 1 212 ? 29.899 -10.215 -17.742 1.00 83.12 212 GLY A CA 1
ATOM 1651 C C . GLY A 1 212 ? 30.301 -9.696 -16.357 1.00 83.12 212 GLY A C 1
ATOM 1652 O O . GLY A 1 212 ? 31.495 -9.584 -16.091 1.00 83.12 212 GLY A O 1
ATOM 1653 N N . VAL A 1 213 ? 29.338 -9.460 -15.462 1.00 83.00 213 VAL A N 1
ATOM 1654 C CA . VAL A 1 213 ? 29.580 -9.089 -14.066 1.00 83.00 213 VAL A CA 1
ATOM 1655 C C . VAL A 1 213 ? 29.475 -10.324 -13.176 1.00 83.00 213 VAL A C 1
ATOM 1657 O O . VAL A 1 213 ? 28.526 -11.101 -13.266 1.00 83.00 213 VAL A O 1
ATOM 1660 N N . ALA A 1 214 ? 30.473 -10.524 -12.311 1.00 80.06 214 ALA A N 1
ATOM 1661 C CA . ALA A 1 214 ? 30.538 -11.701 -11.445 1.00 80.06 214 ALA A CA 1
ATOM 1662 C C . ALA A 1 214 ? 29.460 -11.687 -10.344 1.00 80.06 214 ALA A C 1
ATOM 1664 O O . ALA A 1 214 ? 28.900 -12.739 -10.034 1.00 80.06 214 ALA A O 1
ATOM 1665 N N . ARG A 1 215 ? 29.189 -10.515 -9.749 1.00 85.12 215 ARG A N 1
ATOM 1666 C CA . ARG A 1 215 ? 28.137 -10.278 -8.748 1.00 85.12 215 ARG A CA 1
ATOM 1667 C C . ARG A 1 215 ? 27.933 -8.774 -8.558 1.00 85.12 215 ARG A C 1
ATOM 1669 O O . ARG A 1 215 ? 28.887 -8.097 -8.187 1.00 85.12 215 ARG A O 1
ATOM 1676 N N . ALA A 1 216 ? 26.709 -8.296 -8.764 1.00 93.12 216 ALA A N 1
ATOM 1677 C CA . ALA A 1 216 ? 26.281 -6.964 -8.359 1.00 93.12 216 ALA A CA 1
ATOM 1678 C C . ALA A 1 216 ? 25.153 -7.071 -7.330 1.00 93.12 216 ALA A C 1
ATOM 1680 O O . ALA A 1 216 ? 24.320 -7.982 -7.388 1.00 93.12 216 ALA A O 1
ATOM 1681 N N . GLU A 1 217 ? 25.136 -6.149 -6.381 1.00 95.25 217 GLU A N 1
ATOM 1682 C CA . GLU A 1 217 ? 24.187 -6.126 -5.271 1.00 95.25 217 GLU A CA 1
ATOM 1683 C C . GLU A 1 217 ? 23.520 -4.767 -5.185 1.00 95.25 217 GLU A C 1
ATOM 1685 O O . GLU A 1 217 ? 24.055 -3.769 -5.670 1.00 95.25 217 GLU A O 1
ATOM 1690 N N . TYR A 1 218 ? 22.349 -4.730 -4.558 1.00 95.25 218 TYR A N 1
ATOM 1691 C CA . TYR A 1 218 ? 21.781 -3.471 -4.121 1.00 95.25 218 TYR A CA 1
ATOM 1692 C C . TYR A 1 218 ? 21.232 -3.573 -2.704 1.00 95.25 218 TYR A C 1
ATOM 1694 O O . TYR A 1 218 ? 20.649 -4.584 -2.308 1.00 95.25 218 TYR A O 1
ATOM 1702 N N . GLU A 1 219 ? 21.390 -2.489 -1.958 1.00 94.56 219 GLU A N 1
ATOM 1703 C CA . GLU A 1 219 ? 20.908 -2.348 -0.591 1.00 94.56 219 GLU A CA 1
ATOM 1704 C C . GLU A 1 219 ? 19.930 -1.182 -0.509 1.00 94.56 219 GLU A C 1
ATOM 1706 O O . GLU A 1 219 ? 20.132 -0.136 -1.129 1.00 94.56 219 GLU A O 1
ATOM 1711 N N . HIS A 1 220 ? 18.868 -1.361 0.271 1.00 92.25 220 HIS A N 1
ATOM 1712 C CA . HIS A 1 220 ? 17.890 -0.312 0.531 1.00 92.25 220 HIS A CA 1
ATOM 1713 C C . HIS A 1 220 ? 18.422 0.653 1.579 1.00 92.25 220 HIS A C 1
ATOM 1715 O O . HIS A 1 220 ? 18.793 0.225 2.671 1.00 92.25 220 HIS A O 1
ATOM 1721 N N . ILE A 1 221 ? 18.376 1.948 1.288 1.00 90.75 221 ILE A N 1
ATOM 1722 C CA . ILE A 1 221 ? 18.629 2.980 2.288 1.00 90.75 221 ILE A CA 1
ATOM 1723 C C . ILE A 1 221 ? 17.315 3.262 3.017 1.00 90.75 221 ILE A C 1
ATOM 1725 O O . ILE A 1 221 ? 16.300 3.617 2.402 1.00 90.75 221 ILE A O 1
ATOM 1729 N N . THR A 1 222 ? 17.323 3.089 4.334 1.00 86.44 222 THR A N 1
ATOM 1730 C CA . THR A 1 222 ? 16.203 3.446 5.206 1.00 86.44 222 THR A CA 1
ATOM 1731 C C . THR A 1 222 ? 16.511 4.720 5.980 1.00 86.44 222 THR A C 1
ATOM 1733 O O . THR A 1 222 ? 17.666 5.067 6.211 1.00 86.44 222 THR A O 1
ATOM 1736 N N . PHE A 1 223 ? 15.456 5.436 6.343 1.00 80.75 223 PHE A N 1
ATOM 1737 C CA . PHE A 1 223 ? 15.495 6.574 7.250 1.00 80.75 223 PHE A CA 1
ATOM 1738 C C . PHE A 1 223 ? 14.405 6.319 8.283 1.00 80.75 223 PHE A C 1
ATOM 1740 O O . PHE A 1 223 ? 13.237 6.164 7.918 1.00 80.75 223 PHE A O 1
ATOM 1747 N N . ASN A 1 224 ? 14.791 6.175 9.548 1.00 74.50 224 ASN A N 1
ATOM 1748 C CA . ASN A 1 224 ? 13.877 5.946 10.669 1.00 74.50 224 ASN A CA 1
ATOM 1749 C C . ASN A 1 224 ? 13.013 4.689 10.461 1.00 74.50 224 ASN A C 1
ATOM 1751 O O . ASN A 1 224 ? 11.799 4.708 10.653 1.00 74.50 224 ASN A O 1
ATOM 1755 N N . GLY A 1 225 ? 13.625 3.613 9.955 1.00 71.50 225 GLY A N 1
ATOM 1756 C CA . GLY A 1 225 ? 12.941 2.361 9.610 1.00 71.50 225 GLY A CA 1
ATOM 1757 C C . GLY A 1 225 ? 12.036 2.430 8.372 1.00 71.50 225 GLY A C 1
ATOM 1758 O O . GLY A 1 225 ? 11.478 1.421 7.940 1.00 71.50 225 GLY A O 1
ATOM 1759 N N . THR A 1 226 ? 11.917 3.602 7.745 1.00 77.94 226 THR A N 1
ATOM 1760 C CA . THR A 1 226 ? 11.130 3.794 6.528 1.00 77.94 226 THR A CA 1
ATOM 1761 C C . THR A 1 226 ? 12.012 3.650 5.299 1.00 77.94 226 THR A C 1
ATOM 1763 O O . THR A 1 226 ? 13.073 4.262 5.180 1.00 77.94 226 THR A O 1
ATOM 1766 N N . VAL A 1 227 ? 11.548 2.862 4.334 1.00 84.38 227 VAL A N 1
ATOM 1767 C CA . VAL A 1 227 ? 12.188 2.744 3.025 1.00 84.38 227 VAL A CA 1
ATOM 1768 C C . VAL A 1 227 ? 12.146 4.082 2.288 1.00 84.38 227 VAL A C 1
ATOM 1770 O O . VAL A 1 227 ? 11.077 4.619 1.991 1.00 84.38 227 VAL A O 1
ATOM 1773 N N . THR A 1 228 ? 13.324 4.611 1.955 1.00 85.94 228 THR A N 1
ATOM 1774 C CA . THR A 1 228 ? 13.454 5.959 1.387 1.00 85.94 228 THR A CA 1
ATOM 1775 C C . THR A 1 228 ? 13.312 6.008 -0.120 1.00 85.94 228 THR A C 1
ATOM 1777 O O . THR A 1 228 ? 13.394 7.095 -0.669 1.00 85.94 228 THR A O 1
ATOM 1780 N N . GLY A 1 229 ? 13.122 4.895 -0.826 1.00 88.75 229 GLY A N 1
ATOM 1781 C CA . GLY A 1 229 ? 13.180 4.915 -2.290 1.00 88.75 229 GLY A CA 1
ATOM 1782 C C . GLY A 1 229 ? 14.603 5.012 -2.855 1.00 88.75 229 GLY A C 1
ATOM 1783 O O . GLY A 1 229 ? 14.768 4.992 -4.073 1.00 88.75 229 GLY A O 1
ATOM 1784 N N . VAL A 1 230 ? 15.627 5.082 -1.999 1.00 92.94 230 VAL A N 1
ATOM 1785 C CA . VAL A 1 230 ? 17.034 5.110 -2.402 1.00 92.94 230 VAL A CA 1
ATOM 1786 C C . VAL A 1 230 ? 17.674 3.736 -2.235 1.00 92.94 230 VAL A C 1
ATOM 1788 O O . VAL A 1 230 ? 17.510 3.083 -1.204 1.00 92.94 230 VAL A O 1
ATOM 1791 N N . ILE A 1 231 ? 18.394 3.299 -3.266 1.00 95.06 231 ILE A N 1
ATOM 1792 C CA . ILE A 1 231 ? 19.212 2.090 -3.262 1.00 95.06 231 ILE A CA 1
ATOM 1793 C C . ILE A 1 231 ? 20.678 2.443 -3.479 1.00 95.06 231 ILE A C 1
ATOM 1795 O O . ILE A 1 231 ? 21.013 3.343 -4.250 1.00 95.06 231 ILE A O 1
ATOM 1799 N N . LYS A 1 232 ? 21.562 1.690 -2.837 1.00 96.75 232 LYS A N 1
ATOM 1800 C CA . LYS A 1 232 ? 22.987 1.681 -3.149 1.00 96.75 232 LYS A CA 1
ATOM 1801 C C . LYS A 1 232 ? 23.290 0.436 -3.962 1.00 96.75 232 LYS A C 1
ATOM 1803 O O . LYS A 1 232 ? 23.057 -0.658 -3.467 1.00 96.75 232 LYS A O 1
ATOM 1808 N N . ILE A 1 233 ? 23.798 0.605 -5.175 1.00 96.88 233 ILE A N 1
ATOM 1809 C CA . ILE A 1 233 ? 24.214 -0.486 -6.055 1.00 96.88 233 ILE A CA 1
ATOM 1810 C C . ILE A 1 233 ? 25.734 -0.614 -5.976 1.00 96.88 233 ILE A C 1
ATOM 1812 O O . ILE A 1 233 ? 26.439 0.392 -6.075 1.00 96.88 233 ILE A O 1
ATOM 1816 N N . THR A 1 234 ? 26.227 -1.839 -5.801 1.00 96.06 234 THR A N 1
ATOM 1817 C CA . THR A 1 234 ? 27.660 -2.147 -5.757 1.00 96.06 234 THR A CA 1
ATOM 1818 C C . THR A 1 234 ? 28.027 -3.274 -6.713 1.00 96.06 234 THR A C 1
ATOM 1820 O O . THR A 1 234 ? 27.309 -4.265 -6.847 1.00 96.06 234 THR A O 1
ATOM 1823 N N . GLY A 1 235 ? 29.170 -3.141 -7.385 1.00 92.19 235 GLY A N 1
ATOM 1824 C CA . GLY A 1 235 ? 29.735 -4.206 -8.225 1.00 92.19 235 GLY A CA 1
ATOM 1825 C C . GLY A 1 235 ? 29.108 -4.346 -9.617 1.00 92.19 235 GLY A C 1
ATOM 1826 O O . GLY A 1 235 ? 29.529 -5.220 -10.372 1.00 92.19 235 GLY A O 1
ATOM 1827 N N . ALA A 1 236 ? 28.148 -3.488 -9.973 1.00 84.31 236 ALA A N 1
ATOM 1828 C CA . ALA A 1 236 ? 27.660 -3.310 -11.343 1.00 84.31 236 ALA A CA 1
ATOM 1829 C C . ALA A 1 236 ? 28.574 -2.338 -12.103 1.00 84.31 236 ALA A C 1
ATOM 1831 O O . ALA A 1 236 ? 29.102 -1.411 -11.503 1.00 84.31 236 ALA A O 1
ATOM 1832 N N . THR A 1 237 ? 28.773 -2.505 -13.413 1.00 85.94 237 THR A N 1
ATOM 1833 C CA . THR A 1 237 ? 29.817 -1.731 -14.121 1.00 85.94 237 THR A CA 1
ATOM 1834 C C . THR A 1 237 ? 29.454 -0.253 -14.257 1.00 85.94 237 THR A C 1
ATOM 1836 O O . THR A 1 237 ? 30.265 0.623 -13.972 1.00 85.94 237 THR A O 1
ATOM 1839 N N . HIS A 1 238 ? 28.236 0.020 -14.727 1.00 89.62 238 HIS A N 1
ATOM 1840 C CA . HIS A 1 238 ? 27.756 1.371 -15.027 1.00 89.62 238 HIS A CA 1
ATOM 1841 C C . HIS A 1 238 ? 26.689 1.862 -14.041 1.00 89.62 238 HIS A C 1
ATOM 1843 O O . HIS A 1 238 ? 26.387 3.049 -14.012 1.00 89.62 238 HIS A O 1
ATOM 1849 N N . LEU A 1 239 ? 26.144 0.956 -13.222 1.00 94.38 239 LEU A N 1
ATOM 1850 C CA . LEU A 1 239 ? 25.144 1.268 -12.201 1.00 94.38 239 LEU A CA 1
ATOM 1851 C C . LEU A 1 239 ? 25.748 1.427 -10.796 1.00 94.38 239 LEU A C 1
ATOM 1853 O O . LEU A 1 239 ? 24.993 1.668 -9.860 1.00 94.38 239 LEU A O 1
ATOM 1857 N N . ASP A 1 240 ? 27.068 1.281 -10.616 1.00 95.44 240 ASP A N 1
ATOM 1858 C CA . ASP A 1 240 ? 27.726 1.482 -9.314 1.00 95.44 240 ASP A CA 1
ATOM 1859 C C . ASP A 1 240 ? 27.435 2.892 -8.781 1.00 95.44 240 ASP A C 1
ATOM 1861 O O . ASP A 1 240 ? 27.712 3.889 -9.451 1.00 95.44 240 ASP A O 1
ATOM 1865 N N . GLY A 1 241 ? 26.851 2.993 -7.586 1.00 96.19 241 GLY A N 1
ATOM 1866 C CA . GLY A 1 241 ? 26.480 4.288 -7.019 1.00 96.19 241 GLY A CA 1
ATOM 1867 C C . GLY A 1 241 ? 25.252 4.258 -6.121 1.00 96.19 241 GLY A C 1
ATOM 1868 O O . GLY A 1 241 ? 24.773 3.202 -5.706 1.00 96.19 241 GLY A O 1
ATOM 1869 N N . VAL A 1 242 ? 24.750 5.450 -5.796 1.00 97.44 242 VAL A N 1
ATOM 1870 C CA . VAL A 1 242 ? 23.559 5.634 -4.962 1.00 97.44 242 VAL A CA 1
ATOM 1871 C C . VAL A 1 242 ? 22.476 6.329 -5.774 1.00 97.44 242 VAL A C 1
ATOM 1873 O O . VAL A 1 242 ? 22.700 7.392 -6.357 1.00 97.44 242 VAL A O 1
ATOM 1876 N N . TRP A 1 243 ? 21.297 5.717 -5.799 1.00 96.44 243 TRP A N 1
ATOM 1877 C CA . TRP A 1 243 ? 20.232 6.056 -6.727 1.00 96.44 243 TRP A CA 1
ATOM 1878 C C . TRP A 1 243 ? 18.890 6.154 -6.018 1.00 96.44 243 TRP A C 1
ATOM 1880 O O . TRP A 1 243 ? 18.508 5.239 -5.296 1.00 96.44 243 TRP A O 1
ATOM 1890 N N . GLU A 1 244 ? 18.119 7.204 -6.283 1.00 93.94 244 GLU A N 1
ATOM 1891 C CA . GLU A 1 244 ? 16.675 7.149 -6.059 1.00 93.94 244 GLU A CA 1
ATOM 1892 C C . GLU A 1 244 ? 16.043 6.325 -7.186 1.00 93.94 244 GLU A C 1
ATOM 1894 O O . GLU A 1 244 ? 16.097 6.705 -8.358 1.00 93.94 244 GLU A O 1
ATOM 1899 N N . ALA A 1 245 ? 15.456 5.186 -6.829 1.00 93.31 245 ALA A N 1
ATOM 1900 C CA . ALA A 1 245 ? 14.848 4.249 -7.759 1.00 93.31 245 ALA A CA 1
ATOM 1901 C C . ALA A 1 245 ? 13.342 4.523 -7.878 1.00 93.31 245 ALA A C 1
ATOM 1903 O O . ALA A 1 245 ? 12.567 4.313 -6.942 1.00 93.31 245 ALA A O 1
ATOM 1904 N N . VAL A 1 246 ? 12.919 4.990 -9.054 1.00 90.75 246 VAL A N 1
ATOM 1905 C CA . VAL A 1 246 ? 11.544 5.425 -9.327 1.00 90.75 246 VAL A CA 1
ATOM 1906 C C . VAL A 1 246 ? 10.916 4.559 -10.409 1.00 90.75 246 VAL A C 1
ATOM 1908 O O . VAL A 1 246 ? 11.397 4.499 -11.542 1.00 90.75 246 VAL A O 1
ATOM 1911 N N . MET A 1 247 ? 9.800 3.903 -10.086 1.00 89.50 247 MET A N 1
ATOM 1912 C CA . MET A 1 247 ? 9.026 3.167 -11.085 1.00 89.50 247 MET A CA 1
ATOM 1913 C C . MET A 1 247 ? 8.264 4.131 -11.999 1.00 89.50 247 MET A C 1
ATOM 1915 O O . MET A 1 247 ? 7.372 4.865 -11.569 1.00 89.50 247 MET A O 1
ATOM 1919 N N . THR A 1 248 ? 8.583 4.085 -13.287 1.00 89.88 248 THR A N 1
ATOM 1920 C CA . THR A 1 248 ? 7.952 4.891 -14.337 1.00 89.88 248 THR A CA 1
ATOM 1921 C C . THR A 1 248 ? 6.976 4.054 -15.159 1.00 89.88 248 THR A C 1
ATOM 1923 O O . THR A 1 248 ? 6.744 2.883 -14.863 1.00 89.88 248 THR A O 1
ATOM 1926 N N . LEU A 1 249 ? 6.383 4.639 -16.200 1.00 88.19 249 LEU A N 1
ATOM 1927 C CA . LEU A 1 249 ? 5.515 3.926 -17.140 1.00 88.19 249 LEU A CA 1
ATOM 1928 C C . LEU A 1 249 ? 6.261 2.809 -17.891 1.00 88.19 249 LEU A C 1
ATOM 1930 O O . LEU A 1 249 ? 5.724 1.712 -18.064 1.00 88.19 249 LEU A O 1
ATOM 1934 N N . ASP A 1 250 ? 7.502 3.088 -18.288 1.00 89.12 250 ASP A N 1
ATOM 1935 C CA . ASP A 1 250 ? 8.271 2.253 -19.215 1.00 89.12 250 ASP A CA 1
ATOM 1936 C C . ASP A 1 250 ? 9.207 1.280 -18.496 1.00 89.12 250 ASP A C 1
ATOM 1938 O O . ASP A 1 250 ? 9.554 0.237 -19.040 1.00 89.12 250 ASP A O 1
ATOM 1942 N N . GLY A 1 251 ? 9.563 1.566 -17.244 1.00 93.69 251 GLY A N 1
ATOM 1943 C CA . GLY A 1 251 ? 10.415 0.694 -16.448 1.00 93.69 251 GLY A CA 1
ATOM 1944 C C . GLY A 1 251 ? 10.864 1.360 -15.154 1.00 93.69 251 GLY A C 1
ATOM 1945 O O . GLY A 1 251 ? 10.060 1.965 -14.444 1.00 93.69 251 GLY A O 1
ATOM 1946 N N . LEU A 1 252 ? 12.138 1.232 -14.825 1.00 93.94 252 LEU A N 1
ATOM 1947 C CA . LEU A 1 252 ? 12.753 1.807 -13.640 1.00 93.94 252 LEU A CA 1
ATOM 1948 C C . LEU A 1 252 ? 13.686 2.947 -14.057 1.00 93.94 252 LEU A C 1
ATOM 1950 O O . LEU A 1 252 ? 14.493 2.795 -14.969 1.00 93.94 252 LEU A O 1
ATOM 1954 N N . THR A 1 253 ? 13.580 4.097 -13.403 1.00 94.44 253 THR A N 1
ATOM 1955 C CA . THR A 1 253 ? 14.550 5.183 -13.557 1.00 94.44 253 THR A CA 1
ATOM 1956 C C . THR A 1 253 ? 15.347 5.316 -12.275 1.00 94.44 253 THR A C 1
ATOM 1958 O O . THR A 1 253 ? 14.769 5.389 -11.191 1.00 94.44 253 THR A O 1
ATOM 1961 N N . LEU A 1 254 ? 16.667 5.345 -12.410 1.00 95.56 254 LEU A N 1
ATOM 1962 C CA . LEU A 1 254 ? 17.600 5.552 -11.316 1.00 95.56 254 LEU A CA 1
ATOM 1963 C C . LEU A 1 254 ? 18.132 6.982 -11.408 1.00 95.56 254 LEU A C 1
ATOM 1965 O O . LEU A 1 254 ? 18.857 7.322 -12.342 1.00 95.56 254 LEU A O 1
ATOM 1969 N N . TYR A 1 255 ? 17.752 7.832 -10.457 1.00 95.38 255 TYR A N 1
ATOM 1970 C CA . TYR A 1 255 ? 18.247 9.206 -10.367 1.00 95.38 255 TYR A CA 1
ATOM 1971 C C . TYR A 1 255 ? 19.450 9.261 -9.425 1.00 95.38 255 TYR A C 1
ATOM 1973 O O . TYR A 1 255 ? 19.327 8.789 -8.294 1.00 95.38 255 TYR A O 1
ATOM 1981 N N . PRO A 1 256 ? 20.595 9.829 -9.833 1.00 96.94 256 PRO A N 1
ATOM 1982 C CA . PRO A 1 256 ? 21.770 9.868 -8.976 1.00 96.94 256 PRO A CA 1
ATOM 1983 C C . PRO A 1 256 ? 21.516 10.810 -7.804 1.00 96.94 256 PRO A C 1
ATOM 1985 O O . PRO A 1 256 ? 21.087 11.956 -7.989 1.00 96.94 256 PRO A O 1
ATOM 1988 N N . VAL A 1 257 ? 21.801 10.341 -6.593 1.00 96.31 257 VAL A N 1
ATOM 1989 C CA . VAL A 1 257 ? 21.584 11.110 -5.366 1.00 96.31 257 VAL A CA 1
ATOM 1990 C C . VAL A 1 257 ? 22.866 11.288 -4.564 1.00 96.31 257 VAL A C 1
ATOM 1992 O O . VAL A 1 257 ? 23.806 10.502 -4.661 1.00 96.31 257 VAL A O 1
ATOM 1995 N N . LYS A 1 258 ? 22.882 12.326 -3.731 1.00 95.44 258 LYS A N 1
ATOM 1996 C CA . LYS A 1 258 ? 23.893 12.554 -2.699 1.00 95.44 258 LYS A CA 1
ATOM 1997 C C . LYS A 1 258 ? 23.220 12.744 -1.349 1.00 95.44 258 LYS A C 1
ATOM 1999 O O . LYS A 1 258 ? 22.130 13.310 -1.280 1.00 95.44 258 LYS A O 1
ATOM 2004 N N . GLU A 1 259 ? 23.891 12.297 -0.303 1.00 94.38 259 GLU A N 1
ATOM 2005 C CA . GLU A 1 259 ? 23.490 12.567 1.073 1.00 94.38 259 GLU A CA 1
ATOM 2006 C C . GLU A 1 259 ? 23.765 14.042 1.410 1.00 94.38 259 GLU A C 1
ATOM 2008 O O . GLU A 1 259 ? 24.825 14.579 1.070 1.00 94.38 259 GLU A O 1
ATOM 2013 N N . ASP A 1 260 ? 22.786 14.714 2.011 1.00 90.25 260 ASP A N 1
ATOM 2014 C CA . ASP A 1 260 ? 22.929 16.050 2.580 1.00 90.25 260 ASP A CA 1
ATOM 2015 C C . ASP A 1 260 ? 23.390 15.988 4.049 1.00 90.25 260 ASP A C 1
ATOM 2017 O O . ASP A 1 260 ? 23.603 14.919 4.617 1.00 90.25 260 ASP A O 1
ATOM 2021 N N . GLU A 1 261 ? 23.601 17.146 4.675 1.00 90.25 261 GLU A N 1
ATOM 2022 C CA . GLU A 1 261 ? 24.137 17.231 6.043 1.00 90.25 261 GLU A CA 1
ATOM 2023 C C . GLU A 1 261 ? 23.219 16.633 7.125 1.00 90.25 261 GLU A C 1
ATOM 2025 O O . GLU A 1 261 ? 23.665 16.420 8.253 1.00 90.25 261 GLU A O 1
ATOM 2030 N N . TYR A 1 262 ? 21.958 16.350 6.787 1.00 84.12 262 TYR A N 1
ATOM 2031 C CA . TYR A 1 262 ? 20.961 15.762 7.678 1.00 84.12 262 TYR A CA 1
ATOM 2032 C C . TYR A 1 262 ? 20.752 14.263 7.424 1.00 84.12 262 TYR A C 1
ATOM 2034 O O . TYR A 1 262 ? 19.839 13.671 7.997 1.00 84.12 262 TYR A O 1
ATOM 2042 N N . GLY A 1 263 ? 21.567 13.648 6.560 1.00 84.31 263 GLY A N 1
ATOM 2043 C CA . GLY A 1 263 ? 21.424 12.242 6.186 1.00 84.31 263 GLY A CA 1
ATOM 2044 C C . GLY A 1 263 ? 20.319 11.982 5.159 1.00 84.31 263 GLY A C 1
ATOM 2045 O O . GLY A 1 263 ? 19.979 10.829 4.891 1.00 84.31 263 GLY A O 1
ATOM 2046 N N . LEU A 1 264 ? 19.733 13.032 4.569 1.00 86.38 264 LEU A N 1
ATOM 2047 C CA . LEU A 1 264 ? 18.702 12.891 3.545 1.00 86.38 264 LEU A CA 1
ATOM 2048 C C . LEU A 1 264 ? 19.336 12.853 2.156 1.00 86.38 264 LEU A C 1
ATOM 2050 O O . LEU A 1 264 ? 20.247 13.609 1.831 1.00 86.38 264 LEU A O 1
ATOM 2054 N N . TYR A 1 265 ? 18.812 11.992 1.292 1.00 90.94 265 TYR A N 1
ATOM 2055 C CA . TYR A 1 265 ? 19.323 11.838 -0.064 1.00 90.94 265 TYR A CA 1
ATOM 2056 C C . TYR A 1 265 ? 18.583 12.758 -1.037 1.00 90.94 265 TYR A C 1
ATOM 2058 O O . TYR A 1 265 ? 17.355 12.741 -1.134 1.00 90.94 265 TYR A O 1
ATOM 2066 N N . ARG A 1 266 ? 19.345 13.566 -1.777 1.00 91.25 266 ARG A N 1
ATOM 2067 C CA . ARG A 1 266 ? 18.846 14.546 -2.749 1.00 91.25 266 ARG A CA 1
ATOM 2068 C C . ARG A 1 266 ? 19.381 14.238 -4.135 1.00 91.25 266 ARG A C 1
ATOM 2070 O O . ARG A 1 266 ? 20.558 13.906 -4.277 1.00 91.25 266 ARG A O 1
ATOM 2077 N N . ARG A 1 267 ? 18.535 14.397 -5.156 1.00 92.69 267 ARG A N 1
ATOM 2078 C CA . ARG A 1 267 ? 18.954 14.284 -6.557 1.00 92.69 267 ARG A CA 1
ATOM 2079 C C . ARG A 1 267 ? 20.089 15.246 -6.870 1.00 92.69 267 ARG A C 1
ATOM 2081 O O . ARG A 1 267 ? 20.197 16.329 -6.296 1.00 92.69 267 ARG A O 1
ATOM 2088 N N . THR A 1 268 ? 20.930 14.816 -7.790 1.00 94.56 268 THR A N 1
ATOM 2089 C CA . THR A 1 268 ? 22.020 15.603 -8.355 1.00 94.56 268 THR A CA 1
ATOM 2090 C C . THR A 1 268 ? 21.769 15.824 -9.841 1.00 94.56 268 THR A C 1
ATOM 2092 O O . THR A 1 268 ? 20.970 15.109 -10.441 1.00 94.56 268 THR A O 1
ATOM 2095 N N . ASP A 1 269 ? 22.497 16.762 -10.446 1.00 92.06 269 ASP A N 1
ATOM 2096 C CA . ASP A 1 269 ? 22.447 17.024 -11.894 1.00 92.06 269 ASP A CA 1
ATOM 2097 C C . ASP A 1 269 ? 23.176 15.946 -12.728 1.00 92.06 269 ASP A C 1
ATOM 2099 O O . ASP A 1 269 ? 23.488 16.163 -13.898 1.00 92.06 269 ASP A O 1
ATOM 2103 N N . GLY A 1 270 ? 23.517 14.805 -12.117 1.00 92.12 270 GLY A N 1
ATOM 2104 C CA . GLY A 1 270 ? 24.154 13.687 -12.800 1.00 92.12 270 GLY A CA 1
ATOM 2105 C C . GLY A 1 270 ? 23.210 12.983 -13.775 1.00 92.12 270 GLY A C 1
ATOM 2106 O O . GLY A 1 270 ? 21.984 13.089 -13.681 1.00 92.12 270 GLY A O 1
ATOM 2107 N N . ASP A 1 271 ? 23.793 12.211 -14.691 1.00 94.12 271 ASP A N 1
ATOM 2108 C CA . ASP A 1 271 ? 23.022 11.410 -15.635 1.00 94.12 27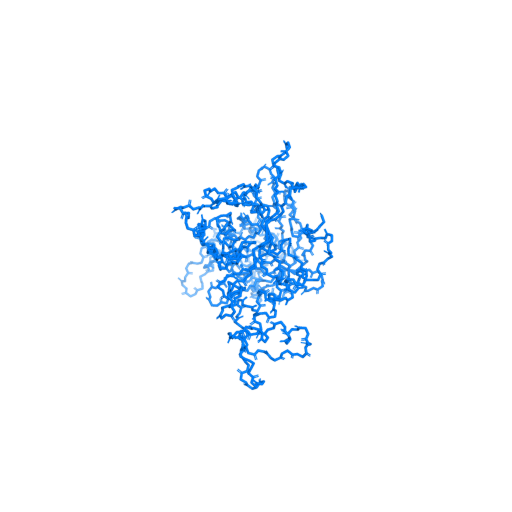1 ASP A CA 1
ATOM 2109 C C . ASP A 1 271 ? 22.207 10.337 -14.899 1.00 94.12 271 ASP A C 1
ATOM 2111 O O . ASP A 1 271 ? 22.719 9.594 -14.060 1.00 94.12 271 ASP A O 1
ATOM 2115 N N . LYS A 1 272 ? 20.916 10.260 -15.227 1.00 95.06 272 LYS A N 1
ATOM 2116 C CA . LYS A 1 272 ? 20.021 9.199 -14.756 1.00 95.06 272 LYS A CA 1
ATOM 2117 C C . LYS A 1 272 ? 20.153 7.953 -15.622 1.00 95.06 272 LYS A C 1
ATOM 2119 O O . LYS A 1 272 ? 20.328 8.061 -16.836 1.00 95.06 272 LYS A O 1
ATOM 2124 N N . GLU A 1 273 ? 19.944 6.789 -15.020 1.00 95.88 273 GLU A N 1
ATOM 2125 C CA . GLU A 1 273 ? 19.893 5.519 -15.744 1.00 95.88 273 GLU A CA 1
ATOM 2126 C C . GLU A 1 273 ? 18.441 5.114 -16.016 1.00 95.88 273 GLU A C 1
ATOM 2128 O O . GLU A 1 273 ? 17.568 5.178 -15.143 1.00 95.88 273 GLU A O 1
ATOM 2133 N N . LEU A 1 274 ? 18.171 4.741 -17.267 1.00 95.94 274 LEU A N 1
ATOM 2134 C CA . LEU A 1 274 ? 16.854 4.331 -17.746 1.00 95.94 274 LEU A CA 1
ATOM 2135 C C . LEU A 1 274 ? 16.871 2.828 -17.995 1.00 95.94 274 LEU A C 1
ATOM 2137 O O . LEU A 1 274 ? 17.577 2.350 -18.878 1.00 95.94 274 LEU A O 1
ATOM 2141 N N . LEU A 1 275 ? 16.081 2.100 -17.217 1.00 96.44 275 LEU A N 1
ATOM 2142 C CA . LEU A 1 275 ? 15.958 0.654 -17.300 1.00 96.44 275 LEU A CA 1
ATOM 2143 C C . LEU A 1 275 ? 14.557 0.323 -17.811 1.00 96.44 275 LEU A C 1
ATOM 2145 O O . LEU A 1 275 ? 13.583 0.398 -17.065 1.00 96.44 275 LEU A O 1
ATOM 2149 N N . GLU A 1 276 ? 14.428 -0.016 -19.088 1.00 96.75 276 GLU A N 1
ATOM 2150 C CA . GLU A 1 276 ? 13.133 -0.300 -19.715 1.00 96.75 276 GLU A CA 1
ATOM 2151 C C . GLU A 1 276 ? 12.661 -1.715 -19.385 1.00 96.75 276 GLU A C 1
ATOM 2153 O O . GLU A 1 276 ? 13.444 -2.657 -19.394 1.00 96.75 276 GLU A O 1
ATOM 2158 N N . TRP A 1 277 ? 11.372 -1.914 -19.118 1.00 96.06 277 TRP A N 1
ATOM 2159 C CA . TRP A 1 277 ? 10.832 -3.242 -18.837 1.00 96.06 277 TRP A CA 1
ATOM 2160 C C . TRP A 1 277 ? 10.961 -4.176 -20.052 1.00 96.06 277 TRP A C 1
ATOM 2162 O O . TRP A 1 277 ? 10.331 -3.964 -21.093 1.00 96.06 277 TRP A O 1
ATOM 2172 N N . ALA A 1 278 ? 11.729 -5.257 -19.905 1.00 96.31 278 ALA A N 1
ATOM 2173 C CA . ALA A 1 278 ? 12.111 -6.115 -21.027 1.00 96.31 278 ALA A CA 1
ATOM 2174 C C . ALA A 1 278 ? 11.070 -7.197 -21.373 1.00 96.31 278 ALA A C 1
ATOM 2176 O O . ALA A 1 278 ? 11.048 -7.711 -22.494 1.00 96.31 278 ALA A O 1
ATOM 2177 N N . ARG A 1 279 ? 10.193 -7.583 -20.434 1.00 95.00 279 ARG A N 1
ATOM 2178 C CA . ARG A 1 279 ? 9.263 -8.715 -20.630 1.00 95.00 279 ARG A CA 1
ATOM 2179 C C . ARG A 1 279 ? 7.967 -8.270 -21.302 1.00 95.00 279 ARG A C 1
ATOM 2181 O O . ARG A 1 279 ? 7.199 -7.484 -20.756 1.00 95.00 279 ARG A O 1
ATOM 2188 N N . LYS A 1 280 ? 7.648 -8.850 -22.457 1.00 94.44 280 LYS A N 1
ATOM 2189 C CA . LYS A 1 280 ? 6.322 -8.683 -23.086 1.00 94.44 280 LYS A CA 1
ATOM 2190 C C . LYS A 1 280 ? 5.338 -9.800 -22.726 1.00 94.44 280 LYS A C 1
ATOM 2192 O O . LYS A 1 280 ? 4.140 -9.648 -22.917 1.00 94.44 280 LYS A O 1
ATOM 2197 N N . ASP A 1 281 ? 5.830 -10.890 -22.156 1.00 95.75 281 ASP A N 1
ATOM 2198 C CA . ASP A 1 281 ? 5.111 -12.122 -21.817 1.00 95.75 281 ASP A CA 1
ATOM 2199 C C . ASP A 1 281 ? 4.866 -12.305 -20.311 1.00 95.75 281 ASP A C 1
ATOM 2201 O O . ASP A 1 281 ? 4.251 -13.286 -19.906 1.00 95.75 281 ASP A O 1
ATOM 2205 N N . PHE A 1 282 ? 5.298 -11.348 -19.485 1.00 94.19 282 PHE A N 1
ATOM 2206 C CA . PHE A 1 282 ? 5.023 -11.332 -18.052 1.00 94.19 282 PHE A CA 1
ATOM 2207 C C . PHE A 1 282 ? 4.522 -9.949 -17.583 1.00 94.19 282 PHE A C 1
ATOM 2209 O O . PHE A 1 282 ? 5.092 -8.941 -18.021 1.00 94.19 282 PHE A O 1
ATOM 2216 N N . PRO A 1 283 ? 3.485 -9.874 -16.721 1.00 93.88 283 PRO A N 1
ATOM 2217 C CA . PRO A 1 283 ? 2.987 -8.610 -16.177 1.00 93.88 283 PRO A CA 1
ATOM 2218 C C . PRO A 1 283 ? 4.013 -7.955 -15.251 1.00 93.88 283 PRO A C 1
ATOM 2220 O O . PRO A 1 283 ? 4.636 -8.628 -14.428 1.00 93.88 283 PRO A O 1
ATOM 2223 N N . ARG A 1 284 ? 4.182 -6.638 -15.361 1.00 92.75 284 ARG A N 1
ATOM 2224 C CA . ARG A 1 284 ? 5.214 -5.916 -14.610 1.00 92.75 284 ARG A CA 1
ATOM 2225 C C . ARG A 1 284 ? 4.847 -5.751 -13.139 1.00 92.75 284 ARG A C 1
ATOM 2227 O O . ARG A 1 284 ? 5.682 -5.916 -12.257 1.00 92.75 284 ARG A O 1
ATOM 2234 N N . PHE A 1 285 ? 3.589 -5.448 -12.866 1.00 94.00 285 PHE A N 1
ATOM 2235 C CA . PHE A 1 285 ? 3.038 -5.222 -11.536 1.00 94.00 285 PHE A CA 1
ATOM 2236 C C . PHE A 1 285 ? 2.404 -6.497 -10.965 1.00 94.00 285 PHE A C 1
ATOM 2238 O O . PHE A 1 285 ? 1.442 -6.442 -10.194 1.00 94.00 285 PHE A O 1
ATOM 2245 N N . ASN A 1 286 ? 2.943 -7.674 -11.308 1.00 93.12 286 ASN A N 1
ATOM 2246 C CA . ASN A 1 286 ? 2.360 -8.948 -10.892 1.00 93.12 286 ASN A CA 1
ATOM 2247 C C . ASN A 1 286 ? 2.317 -9.130 -9.359 1.00 93.12 286 ASN A C 1
ATOM 2249 O O . ASN A 1 286 ? 1.439 -9.818 -8.832 1.00 93.12 286 ASN A O 1
ATOM 2253 N N . PHE A 1 287 ? 3.228 -8.467 -8.637 1.00 92.12 287 PHE A N 1
ATOM 2254 C CA . PHE A 1 287 ? 3.292 -8.458 -7.172 1.00 92.12 287 PHE A CA 1
ATOM 2255 C C . PHE A 1 287 ? 1.989 -7.988 -6.505 1.00 92.12 287 PHE A C 1
ATOM 2257 O O . PHE A 1 287 ? 1.701 -8.385 -5.378 1.00 92.12 287 PHE A O 1
ATOM 2264 N N . THR A 1 288 ? 1.155 -7.221 -7.214 1.00 94.69 288 THR A N 1
ATOM 2265 C CA . THR A 1 288 ? -0.146 -6.736 -6.725 1.00 94.69 288 THR A CA 1
ATOM 2266 C C . THR A 1 288 ? -1.176 -7.844 -6.460 1.00 94.69 288 THR A C 1
ATOM 2268 O O . THR A 1 288 ? -2.190 -7.575 -5.819 1.00 94.69 288 THR A O 1
ATOM 2271 N N . SER A 1 289 ? -0.935 -9.086 -6.905 1.00 93.62 289 SER A N 1
ATOM 2272 C CA . SER A 1 289 ? -1.753 -10.257 -6.517 1.00 93.62 289 SER A CA 1
ATOM 2273 C C . SER A 1 289 ? -1.211 -11.027 -5.318 1.00 93.62 289 SER A C 1
ATOM 2275 O O . SER A 1 289 ? -1.886 -11.927 -4.828 1.00 93.62 289 SER A O 1
ATOM 2277 N N . ALA A 1 290 ? 0.018 -10.746 -4.890 1.00 89.69 290 ALA A N 1
ATOM 2278 C CA . ALA A 1 290 ? 0.711 -11.528 -3.869 1.00 89.69 290 ALA A CA 1
ATOM 2279 C C . ALA A 1 290 ? 0.944 -10.737 -2.580 1.00 89.69 290 ALA A C 1
ATOM 2281 O O . ALA A 1 290 ? 1.107 -11.334 -1.517 1.00 89.69 290 ALA A O 1
ATOM 2282 N N . MET A 1 291 ? 0.973 -9.407 -2.672 1.00 88.56 291 MET A N 1
ATOM 2283 C CA . MET A 1 291 ? 1.321 -8.527 -1.566 1.00 88.56 291 MET A CA 1
ATOM 2284 C C . MET A 1 291 ? 0.350 -7.354 -1.463 1.00 88.56 291 MET A C 1
ATOM 2286 O O . MET A 1 291 ? -0.076 -6.787 -2.472 1.00 88.56 291 MET A O 1
ATOM 2290 N N . LEU A 1 292 ? -0.002 -7.011 -0.226 1.00 89.25 292 LEU A N 1
ATOM 2291 C CA . LEU A 1 292 ? -0.765 -5.811 0.091 1.00 89.25 292 LEU A CA 1
ATOM 2292 C C . LEU A 1 292 ? 0.154 -4.601 -0.059 1.00 89.25 292 LEU A C 1
ATOM 2294 O O . LEU A 1 292 ? 1.257 -4.588 0.484 1.00 89.25 292 LEU A O 1
ATOM 2298 N N . LEU A 1 293 ? -0.295 -3.617 -0.829 1.00 89.12 293 LEU A N 1
ATOM 2299 C CA . LEU A 1 293 ? 0.406 -2.351 -0.988 1.00 89.12 293 LEU A CA 1
ATOM 2300 C C . LEU A 1 293 ? 0.044 -1.400 0.158 1.00 89.12 293 LEU A C 1
ATOM 2302 O O . LEU A 1 293 ? -0.958 -1.581 0.843 1.00 89.12 293 LEU A O 1
ATOM 2306 N N . ASN A 1 294 ? 0.849 -0.365 0.326 1.00 80.44 294 ASN A N 1
ATOM 2307 C CA . ASN A 1 294 ? 0.654 0.742 1.247 1.00 80.44 294 ASN A CA 1
ATOM 2308 C C . ASN A 1 294 ? 1.138 2.051 0.605 1.00 80.44 294 ASN A C 1
ATOM 2310 O O . ASN A 1 294 ? 1.756 2.048 -0.464 1.00 80.44 294 ASN A O 1
ATOM 2314 N N . ASP A 1 295 ? 0.858 3.175 1.265 1.00 72.88 295 ASP A N 1
ATOM 2315 C CA . ASP A 1 295 ? 1.204 4.518 0.781 1.00 72.88 295 ASP A CA 1
ATOM 2316 C C . ASP A 1 295 ? 2.690 4.653 0.396 1.00 72.88 295 ASP A C 1
ATOM 2318 O O . ASP A 1 295 ? 3.038 5.230 -0.638 1.00 72.88 295 ASP A O 1
ATOM 2322 N N . GLY A 1 296 ? 3.577 4.029 1.178 1.00 75.44 296 GLY A N 1
ATOM 2323 C CA . GLY A 1 296 ? 5.018 4.031 0.947 1.00 75.44 296 GLY A CA 1
ATOM 2324 C C . GLY A 1 296 ? 5.425 3.504 -0.427 1.00 75.44 296 GLY A C 1
ATOM 2325 O O . GLY A 1 296 ? 6.367 4.025 -1.022 1.00 75.44 296 GLY A O 1
ATOM 2326 N N . GLN A 1 297 ? 4.690 2.523 -0.956 1.00 75.69 297 GLN A N 1
ATOM 2327 C CA . GLN A 1 297 ? 4.959 1.931 -2.264 1.00 75.69 297 GLN A CA 1
ATOM 2328 C C . GLN A 1 297 ? 4.457 2.754 -3.439 1.00 75.69 297 GLN A C 1
ATOM 2330 O O . GLN A 1 297 ? 4.837 2.435 -4.560 1.00 75.69 297 GLN A O 1
ATOM 2335 N N . PHE A 1 298 ? 3.600 3.753 -3.236 1.00 79.88 298 PHE A N 1
ATOM 2336 C CA . PHE A 1 298 ? 3.142 4.613 -4.328 1.00 79.88 298 PHE A CA 1
ATOM 2337 C C . PHE A 1 298 ? 3.870 5.947 -4.387 1.00 79.88 298 PHE A C 1
ATOM 2339 O O . PHE A 1 298 ? 3.827 6.615 -5.430 1.00 79.88 298 PHE A O 1
ATOM 2346 N N . ARG A 1 299 ? 4.556 6.325 -3.297 1.00 69.25 299 ARG A N 1
ATOM 2347 C CA . ARG A 1 299 ? 5.411 7.513 -3.272 1.00 69.25 299 ARG A CA 1
ATOM 2348 C C . ARG A 1 299 ? 6.309 7.506 -4.511 1.00 69.25 299 ARG A C 1
ATOM 2350 O O . ARG A 1 299 ? 6.861 6.472 -4.885 1.00 69.25 299 ARG A O 1
ATOM 2357 N N . ARG A 1 300 ? 6.457 8.674 -5.141 1.00 73.94 300 ARG A N 1
ATOM 2358 C CA . ARG A 1 300 ? 7.285 8.914 -6.341 1.00 73.94 300 ARG A CA 1
ATOM 2359 C C . ARG A 1 300 ? 6.750 8.369 -7.655 1.00 73.94 300 ARG A C 1
ATOM 2361 O O . ARG A 1 300 ? 7.289 8.717 -8.700 1.00 73.94 300 ARG A O 1
ATOM 2368 N N . MET A 1 301 ? 5.671 7.589 -7.661 1.00 85.50 301 MET A N 1
ATOM 2369 C CA . MET A 1 301 ? 5.047 7.190 -8.921 1.00 85.50 301 MET A CA 1
ATOM 2370 C C . MET A 1 301 ? 4.148 8.289 -9.455 1.00 85.50 301 MET A C 1
ATOM 2372 O O . MET A 1 301 ? 3.327 8.867 -8.739 1.00 85.50 301 MET A O 1
ATOM 2376 N N . LYS A 1 302 ? 4.218 8.512 -10.765 1.00 88.44 302 LYS A N 1
ATOM 2377 C CA . LYS A 1 302 ? 3.229 9.322 -11.471 1.00 88.44 302 LYS A CA 1
ATOM 2378 C C . LYS A 1 302 ? 1.849 8.677 -11.462 1.00 88.44 302 LYS A C 1
ATOM 2380 O O . LYS A 1 302 ? 1.699 7.455 -11.485 1.00 88.44 302 LYS A O 1
ATOM 2385 N N . LYS A 1 303 ? 0.820 9.520 -11.576 1.00 91.50 303 LYS A N 1
ATOM 2386 C CA . LYS A 1 303 ? -0.567 9.094 -11.830 1.00 91.50 303 LYS A CA 1
ATOM 2387 C C . LYS A 1 303 ? -0.691 8.202 -13.064 1.00 91.50 303 LYS A C 1
ATOM 2389 O O . LYS A 1 303 ? -1.482 7.268 -13.051 1.00 91.50 303 LYS A O 1
ATOM 2394 N N . SER A 1 304 ? 0.102 8.440 -14.109 1.00 92.12 304 SER A N 1
ATOM 2395 C CA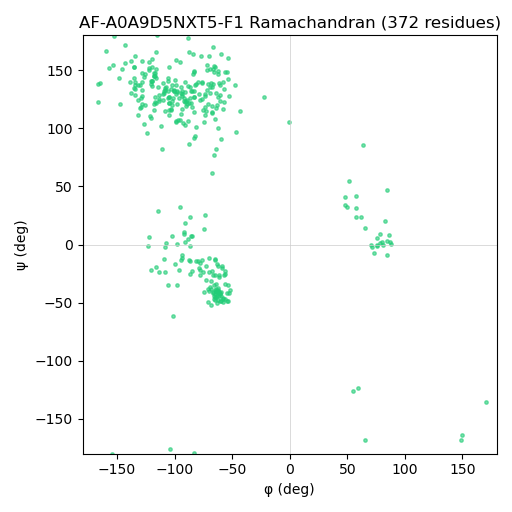 . SER A 1 304 ? 0.138 7.574 -15.294 1.00 92.12 304 SER A CA 1
ATOM 2396 C C . SER A 1 304 ? 0.632 6.160 -14.968 1.00 92.12 304 SER A C 1
ATOM 2398 O O . SER A 1 304 ? -0.003 5.194 -15.388 1.00 92.12 304 SER A O 1
ATOM 2400 N N . THR A 1 305 ? 1.699 6.027 -14.173 1.00 93.31 305 THR A N 1
ATOM 2401 C CA . THR A 1 305 ? 2.207 4.729 -13.700 1.00 93.31 305 THR A CA 1
ATOM 2402 C C . THR A 1 305 ? 1.164 4.015 -12.845 1.00 93.31 305 THR A C 1
ATOM 2404 O O . THR A 1 305 ? 0.847 2.856 -13.103 1.00 93.31 305 THR A O 1
ATOM 2407 N N . LEU A 1 306 ? 0.558 4.718 -11.882 1.00 94.44 306 LEU A N 1
ATOM 2408 C CA . LEU A 1 306 ? -0.512 4.166 -11.044 1.00 94.44 306 LEU A CA 1
ATOM 2409 C C . LEU A 1 306 ? -1.725 3.722 -11.868 1.00 94.44 306 LEU A C 1
ATOM 2411 O O . LEU A 1 306 ? -2.273 2.644 -11.640 1.00 94.44 306 LEU A O 1
ATOM 2415 N N . ARG A 1 307 ? -2.107 4.505 -12.883 1.00 95.88 307 ARG A N 1
ATOM 2416 C CA . ARG A 1 307 ? -3.188 4.152 -13.805 1.00 95.88 307 ARG A CA 1
ATOM 2417 C C . ARG A 1 307 ? -2.887 2.848 -14.521 1.00 95.88 307 ARG A C 1
ATOM 2419 O O . ARG A 1 307 ? -3.796 2.025 -14.629 1.00 95.88 307 ARG A O 1
ATOM 2426 N N . ILE A 1 308 ? -1.665 2.649 -15.008 1.00 96.38 308 ILE A N 1
ATOM 2427 C CA . ILE A 1 308 ? -1.289 1.373 -15.618 1.00 96.38 308 ILE A CA 1
ATOM 2428 C C . ILE A 1 308 ? -1.289 0.254 -14.584 1.00 96.38 308 ILE A C 1
ATOM 2430 O O . ILE A 1 308 ? -1.918 -0.762 -14.852 1.00 96.38 308 ILE A O 1
ATOM 2434 N N . MET A 1 309 ? -0.699 0.443 -13.403 1.00 96.12 309 MET A N 1
ATOM 2435 C CA . MET A 1 309 ? -0.687 -0.565 -12.335 1.00 96.12 309 MET A CA 1
ATOM 2436 C C . MET A 1 309 ? -2.106 -1.039 -11.981 1.00 96.12 309 MET A C 1
ATOM 2438 O O . MET A 1 309 ? -2.382 -2.238 -11.992 1.00 96.12 309 MET A O 1
ATOM 2442 N N . ARG A 1 310 ? -3.045 -0.104 -11.770 1.00 97.06 310 ARG A N 1
ATOM 2443 C CA . ARG A 1 310 ? -4.463 -0.413 -11.526 1.00 97.06 310 ARG A CA 1
ATOM 2444 C C . ARG A 1 310 ? -5.072 -1.210 -12.678 1.00 97.06 310 ARG A C 1
ATOM 2446 O O . ARG A 1 310 ? -5.795 -2.175 -12.457 1.00 97.06 310 ARG A O 1
ATOM 2453 N N . ASN A 1 311 ? -4.835 -0.784 -13.917 1.00 97.69 311 ASN A N 1
ATOM 2454 C CA . ASN A 1 311 ? -5.432 -1.446 -15.073 1.00 97.69 311 ASN A CA 1
ATOM 2455 C C . ASN A 1 311 ? -4.744 -2.777 -15.404 1.00 97.69 311 ASN A C 1
ATOM 2457 O O . ASN A 1 311 ? -5.405 -3.642 -15.958 1.00 97.69 311 ASN A O 1
ATOM 2461 N N . GLU A 1 312 ? -3.486 -3.001 -15.022 1.00 97.44 312 GLU A N 1
ATOM 2462 C CA . GLU A 1 312 ? -2.812 -4.290 -15.193 1.00 97.44 312 GLU A CA 1
ATOM 2463 C C . GLU A 1 312 ? -3.482 -5.377 -14.344 1.00 97.44 312 GLU A C 1
ATOM 2465 O O . GLU A 1 312 ? -3.716 -6.483 -14.833 1.00 97.44 312 GLU A O 1
ATOM 2470 N N . ILE A 1 313 ? -3.898 -5.041 -13.115 1.00 97.62 313 ILE A N 1
ATOM 2471 C CA . ILE A 1 313 ? -4.716 -5.929 -12.275 1.00 97.62 313 ILE A CA 1
ATOM 2472 C C . ILE A 1 313 ? -5.967 -6.374 -13.045 1.00 97.62 313 ILE A C 1
ATOM 2474 O O . ILE A 1 313 ? -6.244 -7.565 -13.129 1.00 97.62 313 ILE A O 1
ATOM 2478 N N . LEU A 1 314 ? -6.687 -5.438 -13.671 1.00 97.00 314 LEU A N 1
ATOM 2479 C CA . LEU A 1 314 ? -7.884 -5.746 -14.461 1.00 97.00 314 LEU A CA 1
ATOM 2480 C C . LEU A 1 314 ? -7.555 -6.514 -15.753 1.00 97.00 314 LEU A C 1
ATOM 2482 O O . LEU A 1 314 ? -8.296 -7.417 -16.142 1.00 97.00 314 LEU A O 1
ATOM 2486 N N . ALA A 1 315 ? -6.450 -6.169 -16.417 1.00 97.00 315 ALA A N 1
ATOM 2487 C CA . ALA A 1 315 ? -6.003 -6.779 -17.664 1.00 97.00 315 ALA A CA 1
ATOM 2488 C C . ALA A 1 315 ? -5.694 -8.268 -17.480 1.00 97.00 315 ALA A C 1
ATOM 2490 O O . ALA A 1 315 ? -6.104 -9.079 -18.309 1.00 97.00 315 ALA A O 1
ATOM 2491 N N . ARG A 1 316 ? -5.037 -8.641 -16.373 1.00 96.38 316 ARG A N 1
ATOM 2492 C CA . ARG A 1 316 ? -4.751 -10.046 -16.032 1.00 96.38 316 ARG A CA 1
ATOM 2493 C C . ARG A 1 316 ? -6.014 -10.882 -15.836 1.00 96.38 316 ARG A C 1
ATOM 2495 O O . ARG A 1 316 ? -5.996 -12.070 -16.127 1.00 96.38 316 ARG A O 1
ATOM 2502 N N . GLN A 1 317 ? -7.113 -10.253 -15.423 1.00 95.44 317 GLN A N 1
ATOM 2503 C CA . GLN A 1 317 ? -8.425 -10.898 -15.312 1.00 95.44 317 GLN A CA 1
ATOM 2504 C C . GLN A 1 317 ? -9.224 -10.896 -16.632 1.00 95.44 317 GLN A C 1
ATOM 2506 O O . GLN A 1 317 ? -10.400 -11.264 -16.663 1.00 95.44 317 GLN A O 1
ATOM 2511 N N . GLY A 1 318 ? -8.610 -10.457 -17.738 1.00 95.06 318 GLY A N 1
ATOM 2512 C CA . GLY A 1 318 ? -9.215 -10.456 -19.069 1.00 95.06 318 GLY A CA 1
ATOM 2513 C C . GLY A 1 318 ? -10.124 -9.263 -19.363 1.00 95.06 318 GLY A C 1
ATOM 2514 O O . GLY A 1 318 ? -10.959 -9.344 -20.265 1.00 95.06 318 GLY A O 1
ATOM 2515 N N . TYR A 1 319 ? -10.004 -8.155 -18.625 1.00 95.94 319 TYR A N 1
ATOM 2516 C CA . TYR A 1 319 ? -10.845 -6.974 -18.845 1.00 95.94 319 TYR A CA 1
ATOM 2517 C C . TYR A 1 319 ? -10.666 -6.385 -20.252 1.00 95.94 319 TYR A C 1
ATOM 2519 O O . TYR A 1 319 ? -9.543 -6.222 -20.726 1.00 95.94 319 TYR A O 1
ATOM 2527 N N . VAL A 1 320 ? -11.766 -5.995 -20.905 1.00 95.44 320 VAL A N 1
ATOM 2528 C CA . VAL A 1 320 ? -11.749 -5.334 -22.222 1.00 95.44 320 VAL A CA 1
ATOM 2529 C C . VAL A 1 320 ? -11.805 -3.818 -22.047 1.00 95.44 320 VAL A C 1
ATOM 2531 O O . VAL A 1 320 ? -12.850 -3.251 -21.720 1.00 95.44 320 VAL A O 1
ATOM 2534 N N . PHE A 1 321 ? -10.686 -3.137 -22.292 1.00 96.00 321 PHE A N 1
ATOM 2535 C CA . PHE A 1 321 ? -10.611 -1.683 -22.146 1.00 96.00 321 PHE A CA 1
ATOM 2536 C C . PHE A 1 321 ? -11.387 -0.951 -23.241 1.00 96.00 321 PHE A C 1
ATOM 2538 O O . PHE A 1 321 ? -11.280 -1.281 -24.416 1.00 96.00 321 PHE A O 1
ATOM 2545 N N . LYS A 1 322 ? -12.118 0.107 -22.870 1.00 95.56 322 LYS A N 1
ATOM 2546 C CA . LYS A 1 322 ? -12.739 1.049 -23.826 1.00 95.56 322 LYS A CA 1
ATOM 2547 C C . LYS A 1 322 ? -11.795 2.179 -24.246 1.00 95.56 322 LYS A C 1
ATOM 2549 O O . LYS A 1 322 ? -11.970 2.771 -25.304 1.00 95.56 322 LYS A O 1
ATOM 2554 N N . SER A 1 323 ? -10.825 2.492 -23.392 1.00 97.12 323 SER A N 1
ATOM 2555 C CA . SER A 1 323 ? -9.874 3.585 -23.588 1.00 97.12 323 SER A CA 1
ATOM 2556 C C . SER A 1 323 ? -8.817 3.184 -24.615 1.00 97.12 323 SER A C 1
ATOM 2558 O O . SER A 1 323 ? -8.171 2.149 -24.445 1.00 97.12 323 SER A O 1
ATOM 2560 N N . LYS A 1 324 ? -8.638 3.983 -25.673 1.00 96.69 324 LYS A N 1
ATOM 2561 C CA . LYS A 1 324 ? -7.713 3.659 -26.771 1.00 96.69 324 LYS A CA 1
ATOM 2562 C C . LYS A 1 324 ? -6.255 3.564 -26.309 1.00 96.69 324 LYS A C 1
ATOM 2564 O O . LYS A 1 324 ? -5.560 2.647 -26.721 1.00 96.69 324 LYS A O 1
ATOM 2569 N N . ASP A 1 325 ? -5.824 4.460 -25.427 1.00 96.06 325 ASP A N 1
ATOM 2570 C CA . ASP A 1 325 ? -4.503 4.439 -24.783 1.00 96.06 325 ASP A CA 1
ATOM 2571 C C . ASP A 1 325 ? -4.241 3.117 -24.050 1.00 96.06 325 ASP A C 1
ATOM 2573 O O . ASP A 1 325 ? -3.196 2.507 -24.246 1.00 96.06 325 ASP A O 1
ATOM 2577 N N . LEU A 1 326 ? -5.202 2.626 -23.259 1.00 97.19 326 LEU A N 1
ATOM 2578 C CA . LEU A 1 326 ? -5.050 1.365 -22.524 1.00 97.19 326 LEU A CA 1
ATOM 2579 C C . LEU A 1 326 ? -5.082 0.152 -23.458 1.00 97.19 326 LEU A C 1
ATOM 2581 O O . LEU A 1 326 ? -4.315 -0.784 -23.261 1.00 97.19 326 LEU A O 1
ATOM 2585 N N . GLN A 1 327 ? -5.925 0.167 -24.496 1.00 96.75 327 GLN A N 1
ATOM 2586 C CA . GLN A 1 327 ? -5.898 -0.873 -25.529 1.00 96.75 327 GLN A CA 1
ATOM 2587 C C . GLN A 1 327 ? -4.533 -0.918 -26.224 1.00 96.75 327 GLN A C 1
ATOM 2589 O O . GLN A 1 327 ? -3.947 -1.989 -26.364 1.00 96.75 327 GLN A O 1
ATOM 2594 N N . ASP A 1 328 ? -4.023 0.243 -26.642 1.00 96.06 328 ASP A N 1
ATOM 2595 C CA . ASP A 1 328 ? -2.740 0.360 -27.329 1.00 96.06 328 ASP A CA 1
ATOM 2596 C C . ASP A 1 328 ? -1.564 -0.019 -26.421 1.00 96.06 328 ASP A C 1
ATOM 2598 O O . ASP A 1 328 ? -0.620 -0.649 -26.895 1.00 96.06 328 ASP A O 1
ATOM 2602 N N . TYR A 1 329 ? -1.648 0.294 -25.125 1.00 95.25 329 TYR A N 1
ATOM 2603 C CA . TYR A 1 329 ? -0.662 -0.116 -24.134 1.00 95.25 329 TYR A CA 1
ATOM 2604 C C . TYR A 1 329 ? -0.691 -1.627 -23.895 1.00 95.25 329 TYR A C 1
ATOM 2606 O O . TYR A 1 329 ? 0.351 -2.261 -23.992 1.00 95.25 329 TYR A O 1
ATOM 2614 N N . PHE A 1 330 ? -1.851 -2.231 -23.607 1.00 96.81 330 PHE A N 1
ATOM 2615 C CA . PHE A 1 330 ? -1.907 -3.645 -23.217 1.00 96.81 330 PHE A CA 1
ATOM 2616 C C . PHE A 1 330 ? -1.781 -4.622 -24.393 1.00 96.81 330 PHE A C 1
ATOM 2618 O O . PHE A 1 330 ? -1.261 -5.719 -24.207 1.00 96.81 330 PHE A O 1
ATOM 2625 N N . LYS A 1 331 ? -2.163 -4.236 -25.622 1.00 95.81 331 LYS A N 1
ATOM 2626 C CA . LYS A 1 331 ? -2.042 -5.109 -26.813 1.00 95.81 331 LYS A CA 1
ATOM 2627 C C . LYS A 1 331 ? -0.601 -5.498 -27.159 1.00 95.81 331 LYS A C 1
ATOM 2629 O O . LYS A 1 331 ? -0.399 -6.421 -27.939 1.00 95.81 331 LYS A O 1
ATOM 2634 N N . GLN A 1 332 ? 0.391 -4.764 -26.648 1.00 94.62 332 GLN A N 1
ATOM 2635 C CA . GLN A 1 332 ? 1.803 -5.072 -26.885 1.00 94.62 332 GLN A CA 1
ATOM 2636 C C . GLN A 1 332 ? 2.298 -6.256 -26.039 1.00 94.62 332 GLN A C 1
ATOM 2638 O O . GLN A 1 332 ? 3.401 -6.748 -26.270 1.00 94.62 332 GLN A O 1
ATOM 2643 N N . PHE A 1 333 ? 1.520 -6.674 -25.037 1.00 96.69 333 PHE A N 1
ATOM 2644 C CA . PHE A 1 333 ? 1.886 -7.737 -24.116 1.00 96.69 333 PHE A CA 1
ATOM 2645 C C . PHE A 1 333 ? 1.189 -9.041 -24.495 1.00 96.69 333 PHE A C 1
ATOM 2647 O O . PHE A 1 333 ? -0.035 -9.098 -24.595 1.00 96.69 333 PHE A O 1
ATOM 2654 N N . SER 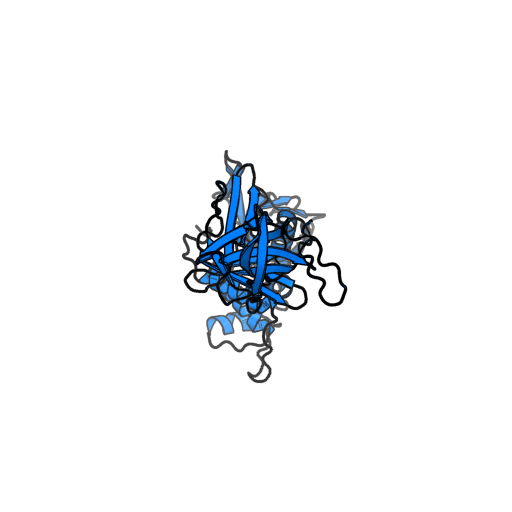A 1 334 ? 1.963 -10.110 -24.673 1.00 97.06 334 SER A N 1
ATOM 2655 C CA . SER A 1 334 ? 1.440 -11.417 -25.079 1.00 97.06 334 SER A CA 1
ATOM 2656 C C . SER A 1 334 ? 0.672 -12.134 -23.972 1.00 97.06 334 SER A C 1
ATOM 2658 O O . SER A 1 334 ? -0.105 -13.025 -24.285 1.00 97.06 334 SER A O 1
ATOM 2660 N N . TRP A 1 335 ? 0.851 -11.741 -22.706 1.00 96.38 335 TRP A N 1
ATOM 2661 C CA . TRP A 1 335 ? 0.089 -12.278 -21.573 1.00 96.38 335 TRP A CA 1
ATOM 2662 C C . TRP A 1 335 ? -1.329 -11.698 -21.461 1.00 96.38 335 TRP A C 1
ATOM 2664 O O . TRP A 1 335 ? -2.160 -12.252 -20.740 1.00 96.38 335 TRP A O 1
ATOM 2674 N N . TYR A 1 336 ? -1.626 -10.580 -22.135 1.00 97.00 336 TYR A N 1
ATOM 2675 C CA . TYR A 1 336 ? -2.947 -9.962 -22.081 1.00 97.00 336 TYR A CA 1
ATOM 2676 C C . TYR A 1 336 ? -3.903 -10.637 -23.068 1.00 97.00 336 TYR A C 1
ATOM 2678 O O . TYR A 1 336 ? -3.760 -10.539 -24.290 1.00 97.00 336 TYR A O 1
ATOM 2686 N N . HIS A 1 337 ? -4.925 -11.291 -22.521 1.00 94.31 337 HIS A N 1
ATOM 2687 C CA . HIS A 1 337 ? -5.955 -11.977 -23.291 1.00 94.31 337 HIS A CA 1
ATOM 2688 C C . HIS A 1 337 ? -7.339 -11.436 -22.910 1.00 94.31 337 HIS A C 1
ATOM 2690 O O . HIS A 1 337 ? -7.905 -11.873 -21.907 1.00 94.31 337 HIS A O 1
ATOM 2696 N N . PRO A 1 338 ? -7.897 -10.473 -23.672 1.00 93.56 338 PRO A N 1
ATOM 2697 C CA . PRO A 1 338 ? -9.232 -9.954 -23.400 1.00 93.56 338 PRO A CA 1
ATOM 2698 C C . PRO A 1 338 ? -10.273 -11.074 -23.494 1.00 93.56 338 PRO A C 1
ATOM 2700 O O . PRO A 1 338 ? -10.346 -11.793 -24.493 1.00 93.56 338 PRO A O 1
ATOM 2703 N N . LEU A 1 339 ? -11.097 -11.195 -22.460 1.00 92.25 339 LEU A N 1
ATOM 2704 C CA . LEU A 1 339 ? -12.155 -12.191 -22.359 1.00 92.25 339 LEU A CA 1
ATOM 2705 C C . LEU A 1 339 ? -13.504 -11.576 -22.734 1.00 92.25 339 LEU A C 1
ATOM 2707 O O . LEU A 1 339 ? -13.710 -10.360 -22.680 1.00 92.25 339 LEU A O 1
ATOM 2711 N N . LYS A 1 340 ? -14.471 -12.420 -23.107 1.00 87.06 340 LYS A N 1
ATOM 2712 C CA . LYS A 1 340 ? -15.859 -11.959 -23.215 1.00 87.06 340 LYS A CA 1
ATOM 2713 C C . LYS A 1 340 ? -16.323 -11.501 -21.837 1.00 87.06 340 LYS A C 1
ATOM 2715 O O . LYS A 1 340 ? -15.917 -12.058 -20.824 1.00 87.06 340 LYS A O 1
ATOM 2720 N N . SER A 1 341 ? -17.232 -10.528 -21.790 1.00 79.81 341 SER A N 1
ATOM 2721 C CA . SER A 1 341 ? -17.727 -9.994 -20.512 1.00 79.81 341 SER A CA 1
ATOM 2722 C C . SER A 1 341 ? -18.339 -11.060 -19.592 1.00 79.81 341 SER A C 1
ATOM 2724 O O . SER A 1 341 ? -18.353 -10.847 -18.385 1.00 79.81 341 SER A O 1
ATOM 2726 N N . SER A 1 342 ? -18.854 -12.167 -20.139 1.00 80.31 342 SER A N 1
ATOM 2727 C CA . SER A 1 342 ? -19.373 -13.308 -19.370 1.00 80.31 342 SER A CA 1
ATOM 2728 C C . SER A 1 342 ? -18.288 -14.114 -18.656 1.00 80.31 342 SER A C 1
ATOM 2730 O O . SER A 1 342 ? -18.587 -14.790 -17.679 1.00 80.31 342 SER A O 1
ATOM 2732 N N . ASP A 1 343 ? -17.054 -14.037 -19.149 1.00 84.38 343 ASP A N 1
ATOM 2733 C CA . ASP A 1 343 ? -15.931 -14.880 -18.739 1.00 84.38 343 ASP A CA 1
ATOM 2734 C C . ASP A 1 343 ? -14.909 -14.078 -17.909 1.00 84.38 343 ASP A C 1
ATOM 2736 O O . ASP A 1 343 ? -13.919 -14.634 -17.436 1.00 84.38 343 ASP A O 1
ATOM 2740 N N . TYR A 1 344 ? -15.146 -12.770 -17.729 1.00 84.88 344 TYR A N 1
ATOM 2741 C CA . TYR A 1 344 ? -14.331 -11.887 -16.899 1.00 84.88 344 TYR A CA 1
ATOM 2742 C C . TYR A 1 344 ? -14.331 -12.361 -15.445 1.00 84.88 344 TYR A C 1
ATOM 2744 O O . TYR A 1 344 ? -15.385 -12.469 -14.809 1.00 84.88 344 TYR A O 1
ATOM 2752 N N . GLN A 1 345 ? -13.137 -12.606 -14.912 1.00 86.38 345 GLN A N 1
ATOM 2753 C CA . GLN A 1 345 ? -12.963 -13.005 -13.524 1.00 86.38 345 GLN A CA 1
ATOM 2754 C C . GLN A 1 345 ? -12.878 -11.761 -12.643 1.00 86.38 345 GLN A C 1
ATOM 2756 O O . GLN A 1 345 ? -12.216 -10.780 -12.973 1.00 86.38 345 GLN A O 1
ATOM 2761 N N . GLN A 1 346 ? -13.583 -11.773 -11.515 1.00 90.50 346 GLN A N 1
ATOM 2762 C CA . GLN A 1 346 ? -13.438 -10.685 -10.555 1.00 90.50 346 GLN A CA 1
ATOM 2763 C C . GLN A 1 346 ? -12.041 -10.756 -9.927 1.00 90.50 346 GLN A C 1
ATOM 2765 O O . GLN A 1 346 ? -11.601 -11.862 -9.599 1.00 90.50 346 GLN A O 1
ATOM 2770 N N . PRO A 1 347 ? -11.358 -9.613 -9.730 1.00 95.25 347 PRO A N 1
ATOM 2771 C CA . PRO A 1 347 ? -10.103 -9.595 -8.997 1.00 95.25 347 PRO A CA 1
ATOM 2772 C C . PRO A 1 347 ? -10.271 -10.226 -7.613 1.00 95.25 347 PRO A C 1
ATOM 2774 O O . PRO A 1 347 ? -11.334 -10.134 -6.989 1.00 95.25 347 PRO A O 1
ATOM 2777 N N . SER A 1 348 ? -9.210 -10.860 -7.124 1.00 95.31 348 SER A N 1
ATOM 2778 C CA . SER A 1 348 ? -9.180 -11.412 -5.769 1.00 95.31 348 SER A CA 1
ATOM 2779 C C . SER A 1 348 ? -9.398 -10.322 -4.712 1.00 95.31 348 SER A C 1
ATOM 2781 O O . SER A 1 348 ? -9.237 -9.132 -4.975 1.00 95.31 348 SER A O 1
ATOM 2783 N N . TRP A 1 349 ? -9.726 -10.713 -3.478 1.00 94.62 349 TRP A N 1
ATOM 2784 C CA . TRP A 1 349 ? -9.912 -9.757 -2.378 1.00 94.62 349 TRP A CA 1
ATOM 2785 C C . TRP A 1 349 ? -8.697 -8.836 -2.173 1.00 94.62 349 TRP A C 1
ATOM 2787 O O . TRP A 1 349 ? -8.859 -7.627 -2.013 1.00 94.62 349 TRP A O 1
ATOM 2797 N N . LEU A 1 350 ? -7.485 -9.393 -2.250 1.00 94.38 350 LEU A N 1
ATOM 2798 C CA . LEU A 1 350 ? -6.244 -8.628 -2.136 1.00 94.38 350 LEU A CA 1
ATOM 2799 C C . LEU A 1 350 ? -6.076 -7.641 -3.298 1.00 94.38 350 LEU A C 1
ATOM 2801 O O . LEU A 1 350 ? -5.767 -6.471 -3.084 1.00 94.38 350 LEU A O 1
ATOM 2805 N N . GLU A 1 351 ? -6.332 -8.088 -4.527 1.00 96.69 351 GLU A N 1
ATOM 2806 C CA . GLU A 1 351 ? -6.294 -7.213 -5.699 1.00 96.69 351 GLU A CA 1
ATOM 2807 C C . GLU A 1 351 ? -7.344 -6.103 -5.610 1.00 96.69 351 GLU A C 1
ATOM 2809 O O . GLU A 1 351 ? -7.052 -4.969 -5.971 1.00 96.69 351 GLU A O 1
ATOM 2814 N N . MET A 1 352 ? -8.537 -6.387 -5.083 1.00 95.94 352 MET A N 1
ATOM 2815 C CA . MET A 1 352 ? -9.576 -5.382 -4.849 1.00 95.94 352 MET A CA 1
ATOM 2816 C C . MET A 1 352 ? -9.151 -4.325 -3.822 1.00 95.94 352 MET A C 1
ATOM 2818 O O . MET A 1 352 ? -9.452 -3.146 -4.018 1.00 95.94 352 MET A O 1
ATOM 2822 N N . LEU A 1 353 ? -8.439 -4.711 -2.758 1.00 95.06 353 LEU A N 1
ATOM 2823 C CA . LEU A 1 353 ? -7.849 -3.755 -1.813 1.00 95.06 353 LEU A CA 1
ATOM 2824 C C . LEU A 1 353 ? -6.768 -2.901 -2.479 1.00 95.06 353 LEU A C 1
ATOM 2826 O O . LEU A 1 353 ? -6.809 -1.676 -2.382 1.00 95.06 353 LEU A O 1
ATOM 2830 N N . ASN A 1 354 ? -5.853 -3.529 -3.218 1.00 96.25 354 ASN A N 1
ATOM 2831 C CA . ASN A 1 354 ? -4.797 -2.821 -3.939 1.00 96.25 354 ASN A CA 1
ATOM 2832 C C . ASN A 1 354 ? -5.368 -1.865 -4.999 1.00 96.25 354 ASN A C 1
ATOM 2834 O O . ASN A 1 354 ? -4.889 -0.743 -5.131 1.00 96.25 354 ASN A O 1
ATOM 2838 N N . LEU A 1 355 ? -6.434 -2.252 -5.710 1.00 96.75 355 LEU A N 1
ATOM 2839 C CA . LEU A 1 355 ? -7.158 -1.374 -6.635 1.00 96.75 355 LEU A CA 1
ATOM 2840 C C . LEU A 1 355 ? -7.684 -0.118 -5.927 1.00 96.75 355 LEU A C 1
ATOM 2842 O O . LEU A 1 355 ? -7.514 0.981 -6.454 1.00 96.75 355 LEU A O 1
ATOM 2846 N N . GLN A 1 356 ? -8.296 -0.268 -4.748 1.00 95.94 356 GLN A N 1
ATOM 2847 C CA . GLN A 1 356 ? -8.819 0.858 -3.966 1.00 95.94 356 GLN A CA 1
ATOM 2848 C C . GLN A 1 356 ? -7.705 1.765 -3.438 1.00 95.94 356 GLN A C 1
ATOM 2850 O O . GLN A 1 356 ? -7.842 2.984 -3.506 1.00 95.94 356 GLN A O 1
ATOM 2855 N N . LEU A 1 357 ? -6.598 1.189 -2.964 1.00 95.19 357 LEU A N 1
ATOM 2856 C CA . LEU A 1 357 ? -5.418 1.940 -2.531 1.00 95.19 357 LEU A CA 1
ATOM 2857 C C . LEU A 1 357 ? -4.824 2.767 -3.676 1.00 95.19 357 LEU A C 1
ATOM 2859 O O . LEU A 1 357 ? -4.620 3.970 -3.531 1.00 95.19 357 LEU A O 1
ATOM 2863 N N . ILE A 1 358 ? -4.629 2.152 -4.849 1.00 95.25 358 ILE A N 1
ATOM 2864 C CA . ILE A 1 358 ? -4.115 2.853 -6.033 1.00 95.25 358 ILE A CA 1
ATOM 2865 C C . ILE A 1 358 ? -5.068 3.986 -6.447 1.00 95.25 358 ILE A C 1
ATOM 2867 O O . ILE A 1 358 ? -4.617 5.078 -6.785 1.00 95.25 358 ILE A O 1
ATOM 2871 N N . GLN A 1 359 ? -6.385 3.756 -6.406 1.00 94.81 359 GLN A N 1
ATOM 2872 C CA . GLN A 1 359 ? -7.385 4.791 -6.697 1.00 94.81 359 GLN A CA 1
ATOM 2873 C C . GLN A 1 359 ? -7.357 5.942 -5.686 1.00 94.81 359 GLN A C 1
ATOM 2875 O O . GLN A 1 359 ? -7.492 7.101 -6.081 1.00 94.81 359 GLN A O 1
ATOM 2880 N N . GLY A 1 360 ? -7.192 5.636 -4.397 1.00 93.00 360 GLY A N 1
ATOM 2881 C CA . GLY A 1 360 ? -7.042 6.644 -3.353 1.00 93.00 360 GLY A CA 1
ATOM 2882 C C . GLY A 1 360 ? -5.812 7.513 -3.586 1.00 93.00 360 GLY A C 1
ATOM 2883 O O . GLY A 1 360 ? -5.902 8.738 -3.528 1.00 93.00 360 GLY A O 1
ATOM 2884 N N . GLU A 1 361 ? -4.699 6.894 -3.967 1.00 91.69 361 GLU A N 1
ATOM 2885 C CA . GLU A 1 361 ? -3.469 7.599 -4.307 1.00 91.69 361 GLU A CA 1
ATOM 2886 C C . GLU A 1 361 ? -3.604 8.463 -5.573 1.00 91.69 361 GLU A C 1
ATOM 2888 O O . GLU A 1 361 ? -3.182 9.620 -5.604 1.00 91.69 361 GLU A O 1
ATOM 2893 N N . GLU A 1 362 ? -4.223 7.944 -6.638 1.00 92.81 362 GLU A N 1
ATOM 2894 C CA . GLU A 1 362 ? -4.541 8.703 -7.859 1.00 92.81 362 GLU A CA 1
ATOM 2895 C C . GLU A 1 362 ? -5.393 9.951 -7.599 1.00 92.81 362 GLU A C 1
ATOM 2897 O O . GLU A 1 362 ? -5.334 10.899 -8.383 1.00 92.81 362 GLU A O 1
ATOM 2902 N N . ALA A 1 363 ? -6.172 9.969 -6.519 1.00 91.69 363 ALA A N 1
ATOM 2903 C CA . ALA A 1 363 ? -7.029 11.089 -6.161 1.00 91.69 363 ALA A CA 1
ATOM 2904 C C . ALA A 1 363 ? -6.333 12.165 -5.305 1.00 91.69 363 ALA A C 1
ATOM 2906 O O . ALA A 1 363 ? -6.884 13.262 -5.176 1.00 91.69 363 ALA A O 1
ATOM 2907 N N . LYS A 1 364 ? -5.148 11.889 -4.741 1.00 87.31 364 LYS A N 1
ATOM 2908 C CA . LYS A 1 364 ? -4.353 12.889 -4.006 1.00 87.31 364 LYS A CA 1
ATOM 2909 C C . LYS A 1 364 ? -3.847 13.995 -4.942 1.00 87.31 364 LYS A C 1
ATOM 2911 O O . LYS A 1 364 ? -3.636 13.766 -6.145 1.00 87.31 364 LYS A O 1
ATOM 2916 N N . ALA A 1 365 ? -3.662 15.201 -4.405 1.00 83.81 365 ALA A N 1
ATOM 2917 C CA . ALA A 1 365 ? -3.012 16.283 -5.139 1.00 83.81 365 ALA A CA 1
ATOM 2918 C C . ALA A 1 365 ? -1.547 15.917 -5.416 1.00 83.81 365 ALA A C 1
ATOM 2920 O O . ALA A 1 365 ? -0.958 15.128 -4.685 1.00 83.81 365 ALA A O 1
ATOM 2921 N N . ASP A 1 366 ? -0.958 16.452 -6.487 1.00 77.50 366 ASP A N 1
ATOM 2922 C CA . ASP A 1 366 ? 0.435 16.118 -6.820 1.00 77.50 366 ASP A CA 1
ATOM 2923 C C . ASP A 1 366 ? 1.426 16.662 -5.780 1.00 77.50 366 ASP A C 1
ATOM 2925 O O . ASP A 1 366 ? 2.493 16.091 -5.641 1.00 77.50 366 ASP A O 1
ATOM 2929 N N . GLU A 1 367 ? 1.063 17.696 -5.012 1.00 74.81 367 GLU A N 1
ATOM 2930 C CA . GLU A 1 367 ? 1.858 18.218 -3.884 1.00 74.81 367 GLU A CA 1
ATOM 2931 C C . GLU A 1 367 ? 1.845 17.301 -2.648 1.00 74.81 367 GLU A C 1
ATOM 2933 O O . GLU A 1 367 ? 2.832 17.228 -1.920 1.00 74.81 367 GLU A O 1
ATOM 2938 N N . ASP A 1 368 ? 0.752 16.557 -2.444 1.00 71.75 368 ASP A N 1
ATOM 2939 C CA . ASP A 1 368 ? 0.598 15.590 -1.345 1.00 71.75 368 ASP A CA 1
ATOM 2940 C C . ASP A 1 368 ? 1.275 14.250 -1.656 1.00 71.75 368 ASP A C 1
ATOM 2942 O O . ASP A 1 368 ? 1.429 13.378 -0.798 1.00 71.75 368 ASP A O 1
ATOM 2946 N N . ARG A 1 369 ? 1.631 14.050 -2.923 1.00 71.06 369 ARG A N 1
ATOM 2947 C CA . ARG A 1 369 ? 2.317 12.870 -3.416 1.00 71.06 369 ARG A CA 1
ATOM 2948 C C . ARG A 1 369 ? 3.761 13.289 -3.595 1.00 71.06 369 ARG A C 1
ATOM 2950 O O . ARG A 1 369 ? 4.030 14.215 -4.340 1.00 71.06 369 ARG A O 1
ATOM 2957 N N . TYR A 1 370 ? 4.711 12.612 -2.965 1.00 64.50 370 TYR A N 1
ATOM 2958 C CA . TYR A 1 370 ? 6.141 12.873 -3.178 1.00 64.50 370 TYR A CA 1
ATOM 2959 C C . TYR A 1 370 ? 6.578 12.484 -4.611 1.00 64.50 370 TYR A C 1
ATOM 2961 O O . TYR A 1 370 ? 7.369 11.565 -4.784 1.00 64.50 370 TYR A O 1
ATOM 2969 N N . VAL A 1 371 ? 6.015 13.106 -5.652 1.00 60.41 371 VAL A N 1
ATOM 2970 C CA . VAL A 1 371 ? 6.292 12.874 -7.073 1.00 60.41 371 VAL A CA 1
ATOM 2971 C C . VAL A 1 371 ? 7.453 13.771 -7.451 1.00 60.41 371 VAL A C 1
ATOM 2973 O O . VAL A 1 371 ? 7.291 14.899 -7.902 1.00 60.41 371 VAL A O 1
ATOM 2976 N N . THR A 1 372 ? 8.654 13.262 -7.233 1.00 54.66 372 THR A N 1
ATOM 2977 C CA . THR A 1 372 ? 9.879 13.911 -7.674 1.00 54.66 372 THR A CA 1
ATOM 2978 C C . THR A 1 372 ? 10.071 13.548 -9.145 1.00 54.66 372 THR A C 1
ATOM 2980 O O . THR A 1 372 ? 10.586 12.489 -9.483 1.00 54.66 372 THR A O 1
ATOM 2983 N N . GLU A 1 373 ? 9.602 14.369 -10.077 1.00 49.31 373 GLU A N 1
ATOM 2984 C CA . GLU A 1 373 ? 9.973 14.234 -11.498 1.00 49.31 373 GLU A CA 1
ATOM 2985 C C . GLU A 1 373 ? 10.607 15.491 -12.090 1.00 49.31 373 GLU A C 1
ATOM 2987 O O . GLU A 1 373 ? 11.084 15.437 -13.223 1.00 49.31 373 GLU A O 1
ATOM 2992 N N . GLU A 1 374 ? 10.727 16.550 -11.293 1.00 43.81 374 GLU A N 1
ATOM 2993 C CA . GLU A 1 374 ? 11.553 17.719 -11.598 1.00 43.81 374 GLU A CA 1
ATOM 2994 C C . GLU A 1 374 ? 12.719 17.799 -10.616 1.00 43.81 374 GLU A C 1
ATOM 2996 O O . GLU A 1 374 ? 12.467 17.734 -9.388 1.00 43.81 374 GLU A O 1
#

Mean predicted aligned error: 10.15 Å

Radius of gyration: 26.82 Å; Cα contacts (8 Å, |Δi|>4): 768; chains: 1; bounding box: 64×42×86 Å

Nearest PDB structures (foldseek):
  2rd7-assembly1_C  TM=5.684E-01  e=4.127E-01  unclassified
  7uig-assembly1_n  TM=6.356E-01  e=2.350E+00  Saccharomyces cerevisiae
  6qoz-assembly1_C  TM=4.567E-01  e=1.339E+00  synthetic construct
  7uic-assembly1_n  TM=3.603E-01  e=1.409E+00  Saccharomyces cerevisiae S288C
  7uio-assembly1_Bn  TM=1.662E-01  e=8.446E-01  Saccharomyces cerevisiae S288C

Foldseek 3Di:
DDDDPQDQDVNDRQDDKPDWDWADDDDQKIKIWIWGADPLWIFIFIKIFGWDDDPPDIDTPDIDRDVGPRFARAPRPHQQFWWAAQLWTWGWDQDSQRKIWTWTDFPNAIAIKIWDDDPPDRFKTAIGGDDVDDHHHPLHQFGMWGWDDDPNWTKIFTAGPVRFTAWIITRPDDDRSLVVQLVLLLVLQAAWWQWPVRFIWGRHSQWIDGPPFPTKGKDFDDDRSGGQQKIQIPRDDPRHAIFNWAQEQFHIKTFHWDQDPVRDTDGDPDDIIDTGHDALADQSLPCLLVDADGLSNCAQYDLNNLVLSLVSLQQLQQDDDPDPVNCVVNVSHPSGHHDDPVSRDDGDPSNVNNNSNSVSVSPDDVVVGNRPPD

pLDDT: mean 84.77, std 15.13, range [24.47, 97.88]

Solvent-accessible surface area (backbone atoms only — not comparable to full-atom values): 20791 Å² total; per-residue (Å²): 134,86,77,73,90,59,68,59,65,93,80,44,86,65,65,75,76,41,80,75,45,78,42,84,72,57,91,56,26,31,39,38,37,34,33,42,72,57,98,63,30,37,45,39,47,56,35,37,40,30,51,38,80,56,89,98,42,79,40,84,70,40,75,45,72,47,83,74,59,70,56,51,57,44,77,65,78,37,70,69,38,52,31,30,48,84,30,37,57,24,37,28,42,68,46,97,88,66,26,35,40,37,37,34,77,48,95,90,44,42,36,18,32,24,36,37,69,37,91,97,40,60,42,35,25,37,40,47,66,38,80,94,55,90,33,51,40,94,59,72,71,30,42,35,34,36,56,47,79,57,97,87,44,39,35,40,38,29,16,29,86,84,72,34,35,60,42,49,30,38,50,68,69,87,65,58,29,34,60,49,41,49,52,51,50,37,56,67,67,36,46,49,24,28,41,91,86,69,50,67,32,38,36,46,83,50,35,39,50,46,86,95,48,96,61,21,36,44,44,79,44,64,56,81,50,23,74,63,53,30,34,40,30,44,63,39,93,86,63,51,45,42,24,39,56,34,57,49,80,63,28,41,34,33,39,30,40,43,73,47,99,83,73,48,74,40,80,51,98,55,81,61,49,56,29,35,57,59,59,45,67,52,74,81,65,55,55,47,75,78,48,86,68,46,58,72,78,50,53,37,39,48,62,68,28,45,52,48,51,49,46,48,61,43,32,73,35,11,49,72,67,86,51,64,68,57,42,64,58,48,72,70,26,75,63,54,54,71,40,58,85,90,68,45,52,78,71,51,74,62,33,50,50,38,43,41,39,46,51,27,56,62,68,51,55,71,85,82,38,63,54,73,84,124

Secondary structure (DSSP, 8-state):
-------EETTEE----EEEEEEEEETTEEEEEEEEEETTEEEEEEEEEEEEEETTEEEEEEEEE---------SS--TT-EEEETTEEEEEEE-TTS-EEEEEEETTEEEEEEEEEPTT-TTEEEEEE--SS--B-TTTTEEEEEEEEETTEEEEEEEETTS-EEEEEE-S--S-HHHHHHHHHHHHH-EEEE-TTSPEEEEETTEEE-TT-S-EEEEEEEETTEEEEEEEEES-TTT-EEEEEEE-SSEEEEEEEEE-TTS-EEE-SSPPEEEEE--SSS-TTGGGGTS---GGGTTT--HHHHHHHHHHHHHHTT----SHHHHHHHTT-TT--PPPTTTPPPPPHHHHHHHHHHHHHHHS-TTTTT----

Sequence (374 aa):
MATWVLYKEDGVDVGKLKDVAVEPVNGNTYRVTCRHCFNADFYVYTIQLTLMKVGATWKIDGIKTGEGKIVNGNPGIPAGSKWQAGGFDYTVKVNTDNSFSFLATAEGEDLGFRLTPVDGKKDEFKVGDETDYYAVNPFSTATRAKYVEHGGAKVLCLYSAKDLLQEVLDGNVRAEAEEMSKQLWSTQLQGYYTDRFGDILQLSAGIIYEKGVARAEYEHITFNGTVTGVIKITGATHLDGVWEAVMTLDGLTLYPVKEDEYGLYRRTDGDKELLEWARKDFPRFNFTSAMLLNDGQFRRMKKSTLRIMRNEILARQGYVFKSKDLQDYFKQFSWYHPLKSSDYQQPSWLEMLNLQLIQGEEAKADEDRYVTEE